Protein AF-A0A1B8G4X6-F1 (afdb_monomer_lite)

Secondary structure (DSSP, 8-state):
--HHHHHHHHTT-EES--HHHHHHHHTT----TTS---SSPPPSTTHHHHHHHHHHH-TTT-SSEEE-------TTEEEEEEESS--SSTTPPPPTTTEEEEEEEE-TTTS-HHHHHHHHHHHHHHHHHH-TT--EEEEEEEETTEEEEEEEESS-EEEE------SGGGT--TT-EEETTEEEEE-TT-SSGGGSEEEEPSS-SEE---SSS---EEEEEE-TT--S--EEEEE-PPPTTSPPHHHHHHHHHHTT-TTPPP------S---HHHHHHHHHHHHHS---S-GGG--HHHHTTPPP-HHHHHHHHHHHHHHHHHHTTSSS--TT-TGGGGGSS-HHHHHHHHHHHTSHHHHHHHHTT--TTTGGGHHHH--

Sequence (380 aa):
MGDQELLDNIDGRMHGPMSGFIKRYFGSLQCDPQDATPSATPSLDDFLQWFSNHVSREVGSARGSWHIPEHGSDNDGARLLLSIPASPASGVQTRWDDVQVIGQFNHRACVSYQDGLLRLCRSAYEVFASQPTRLFLHGFYVRGPLIELWVFDRSGLYCSDYQRMTDQELGKLDIIEMDEGGSYITLDGVDMPLLGKLYLESQPIASRERLVGTGTTCYRVRTPGSDRWGYVLKFKWRWARDRPENELLKLASDKCVWGAVSLDYYEEIENLDSAIELSELSETETGITGTRPFIAIGALKKKSHTYRHDLESFLYVFLWTIITNHTEDPPERSKLRQWSNGEWEGLAVRKSLDMGQDSFQEILGEFTVEFESLKPLAER

Radius of gyration: 26.61 Å; chains: 1; bounding box: 66×49×80 Å

pLDDT: mean 76.68, std 15.78, range [30.8, 95.25]

Structure (mmCIF, N/CA/C/O backbone):
data_AF-A0A1B8G4X6-F1
#
_entry.id   AF-A0A1B8G4X6-F1
#
loop_
_atom_site.group_PDB
_atom_site.id
_atom_site.type_symbol
_atom_site.label_atom_id
_atom_site.label_alt_id
_atom_site.label_comp_id
_atom_site.label_asym_id
_atom_site.label_entity_id
_atom_site.label_seq_id
_atom_site.pdbx_PDB_ins_code
_atom_site.Cartn_x
_atom_site.Cartn_y
_atom_site.Cartn_z
_atom_site.occupancy
_atom_site.B_iso_or_equiv
_atom_site.auth_seq_id
_atom_site.auth_comp_id
_atom_site.auth_asym_id
_atom_site.auth_atom_id
_atom_site.pdbx_PDB_model_num
ATOM 1 N N . MET A 1 1 ? 5.841 -12.693 7.972 1.00 73.06 1 MET A N 1
ATOM 2 C CA . MET A 1 1 ? 5.626 -13.211 6.598 1.00 73.06 1 MET A CA 1
ATOM 3 C C . MET A 1 1 ? 6.932 -13.777 6.027 1.00 73.06 1 MET A C 1
ATOM 5 O O . MET A 1 1 ? 7.980 -13.173 6.246 1.00 73.06 1 MET A O 1
ATOM 9 N N . GLY A 1 2 ? 6.903 -14.935 5.353 1.00 83.69 2 GLY A N 1
ATOM 10 C CA . GLY A 1 2 ? 8.093 -15.523 4.699 1.00 83.69 2 GLY A CA 1
ATOM 11 C C . GLY A 1 2 ? 8.422 -14.874 3.344 1.00 83.69 2 GLY A C 1
ATOM 12 O O . GLY A 1 2 ? 7.578 -14.182 2.786 1.00 83.69 2 GLY A O 1
ATOM 13 N N . ASP A 1 3 ? 9.622 -15.109 2.791 1.00 83.69 3 ASP A N 1
ATOM 14 C CA . ASP A 1 3 ? 10.040 -14.515 1.500 1.00 83.69 3 ASP A CA 1
ATOM 15 C C . ASP A 1 3 ? 9.139 -14.924 0.330 1.00 83.69 3 ASP A C 1
ATOM 17 O O . ASP A 1 3 ? 8.712 -14.070 -0.440 1.00 83.69 3 ASP A O 1
ATOM 21 N N . GLN A 1 4 ? 8.782 -16.208 0.232 1.00 85.25 4 GLN A N 1
ATOM 22 C CA . GLN A 1 4 ? 7.878 -16.682 -0.820 1.00 85.25 4 GLN A CA 1
ATOM 23 C C . GLN A 1 4 ? 6.478 -16.069 -0.690 1.00 85.25 4 GLN A C 1
ATOM 25 O O . GLN A 1 4 ? 5.890 -15.648 -1.676 1.00 85.25 4 GLN A O 1
ATOM 30 N N . GLU A 1 5 ? 5.963 -15.963 0.535 1.00 85.75 5 GLU A N 1
ATOM 31 C CA . GLU A 1 5 ? 4.651 -15.362 0.786 1.00 85.75 5 GLU A CA 1
ATOM 32 C C . GLU A 1 5 ? 4.646 -13.865 0.442 1.00 85.75 5 GLU A C 1
ATOM 34 O O . GLU A 1 5 ? 3.662 -13.358 -0.094 1.00 85.75 5 GLU A O 1
ATOM 39 N N . LEU A 1 6 ? 5.756 -13.162 0.701 1.00 86.81 6 LEU A N 1
ATOM 40 C CA . LEU A 1 6 ? 5.936 -11.772 0.289 1.00 86.81 6 LEU A CA 1
ATOM 41 C C . LEU A 1 6 ? 5.993 -11.641 -1.238 1.00 86.81 6 LEU A C 1
ATOM 43 O O . LEU A 1 6 ? 5.344 -10.751 -1.779 1.00 86.81 6 LEU A O 1
ATOM 47 N N . LEU A 1 7 ? 6.722 -12.527 -1.925 1.00 83.75 7 LEU A N 1
ATOM 48 C CA . LEU A 1 7 ? 6.781 -12.565 -3.389 1.00 83.75 7 LEU A CA 1
ATOM 49 C C . LEU A 1 7 ? 5.391 -12.778 -3.997 1.00 83.75 7 LEU A C 1
ATOM 51 O O . LEU A 1 7 ? 4.956 -11.974 -4.817 1.00 83.75 7 LEU A O 1
ATOM 55 N N . ASP A 1 8 ? 4.648 -13.777 -3.524 1.00 83.75 8 ASP A N 1
ATOM 56 C CA . ASP A 1 8 ? 3.274 -14.038 -3.971 1.00 83.75 8 ASP A CA 1
ATOM 57 C C . ASP A 1 8 ? 2.339 -12.848 -3.653 1.00 83.75 8 ASP A C 1
ATOM 59 O O . ASP A 1 8 ? 1.356 -12.571 -4.352 1.00 83.75 8 ASP A O 1
ATOM 63 N N . ASN A 1 9 ? 2.633 -12.108 -2.578 1.00 84.88 9 ASN A N 1
ATOM 64 C CA . ASN A 1 9 ? 1.881 -10.920 -2.196 1.00 84.88 9 ASN A CA 1
ATOM 65 C C . ASN A 1 9 ? 2.144 -9.706 -3.100 1.00 84.88 9 ASN A C 1
ATOM 67 O O . ASN A 1 9 ? 1.255 -8.862 -3.221 1.00 84.88 9 ASN A O 1
ATOM 71 N N . ILE A 1 10 ? 3.296 -9.619 -3.760 1.00 83.25 10 ILE A N 1
ATOM 72 C CA . ILE A 1 10 ? 3.618 -8.515 -4.680 1.00 83.25 10 ILE A CA 1
ATOM 73 C C . ILE A 1 10 ? 3.491 -8.895 -6.159 1.00 83.25 10 ILE A C 1
ATOM 75 O O . ILE A 1 10 ? 3.447 -8.002 -7.003 1.00 83.25 10 ILE A O 1
ATOM 79 N N . ASP A 1 11 ? 3.397 -10.187 -6.481 1.00 79.44 11 ASP A N 1
ATOM 80 C CA . ASP A 1 11 ? 3.294 -10.666 -7.860 1.00 79.44 11 ASP A CA 1
ATOM 81 C C . ASP A 1 11 ? 2.097 -10.042 -8.601 1.00 79.44 11 ASP A C 1
ATOM 83 O O . ASP A 1 11 ? 0.967 -10.021 -8.100 1.00 79.44 11 ASP A O 1
ATOM 87 N N . GLY A 1 12 ? 2.367 -9.469 -9.777 1.00 74.56 12 GLY A N 1
ATOM 88 C CA . GLY A 1 12 ? 1.393 -8.717 -10.578 1.00 74.56 12 GLY A CA 1
ATOM 89 C C . GLY A 1 12 ? 0.913 -7.385 -9.977 1.00 74.56 12 GLY A C 1
ATOM 90 O O . GLY A 1 12 ? -0.033 -6.802 -10.503 1.00 74.56 12 GLY A O 1
ATOM 91 N N . ARG A 1 13 ? 1.529 -6.895 -8.889 1.00 79.12 13 ARG A N 1
ATOM 92 C CA . ARG A 1 13 ? 1.157 -5.648 -8.177 1.00 79.12 13 ARG A CA 1
ATOM 93 C C . ARG A 1 13 ? 2.257 -4.583 -8.206 1.00 79.12 13 ARG A C 1
ATOM 95 O O . ARG A 1 13 ? 2.309 -3.691 -7.360 1.00 79.12 13 ARG A O 1
ATOM 102 N N . MET A 1 14 ? 3.165 -4.707 -9.169 1.00 75.25 14 MET A N 1
ATOM 103 C CA . MET A 1 14 ? 4.155 -3.689 -9.500 1.00 75.25 14 MET A CA 1
ATOM 104 C C . MET A 1 14 ? 3.634 -2.871 -10.675 1.00 75.25 14 MET A C 1
ATOM 106 O O . MET A 1 14 ? 3.303 -3.418 -11.728 1.00 75.25 14 MET A O 1
ATOM 110 N N . HIS A 1 15 ? 3.572 -1.562 -10.491 1.00 66.50 15 HIS A N 1
ATOM 111 C CA . HIS A 1 15 ? 3.002 -0.632 -11.446 1.00 66.50 15 HIS A CA 1
ATOM 112 C C . HIS A 1 15 ? 4.055 0.387 -11.889 1.00 66.50 15 HIS A C 1
ATOM 114 O O . HIS A 1 15 ? 4.955 0.770 -11.135 1.00 66.50 15 HIS A O 1
ATOM 120 N N . GLY A 1 16 ? 3.928 0.843 -13.136 1.00 57.72 16 GLY A N 1
ATOM 121 C CA . GLY A 1 16 ? 4.611 2.052 -13.585 1.00 57.72 16 GLY A CA 1
ATOM 122 C C . GLY A 1 16 ? 4.064 3.302 -12.875 1.00 57.72 16 GLY A C 1
ATOM 123 O O . GLY A 1 16 ? 3.127 3.202 -12.076 1.00 57.72 16 GLY A O 1
ATOM 124 N N . PRO A 1 17 ? 4.618 4.488 -13.167 1.00 53.94 17 PRO A N 1
ATOM 125 C CA . PRO A 1 17 ? 4.150 5.729 -12.565 1.00 53.94 17 PRO A CA 1
ATOM 126 C C . PRO A 1 17 ? 2.661 5.966 -12.871 1.00 53.94 17 PRO A C 1
ATOM 128 O O . PRO A 1 17 ? 2.268 6.186 -14.017 1.00 53.94 17 PRO A O 1
ATOM 131 N N . MET A 1 18 ? 1.820 5.922 -11.834 1.00 54.97 18 MET A N 1
ATOM 132 C CA . MET A 1 18 ? 0.372 6.133 -11.927 1.00 54.97 18 MET A CA 1
ATOM 133 C C . MET A 1 18 ? 0.060 7.629 -11.874 1.00 54.97 18 MET A C 1
ATOM 135 O O . MET A 1 18 ? -0.033 8.219 -10.798 1.00 54.97 18 MET A O 1
ATOM 139 N N . SER A 1 19 ? -0.123 8.254 -13.036 1.00 54.53 19 SER A N 1
ATOM 140 C CA . SER A 1 19 ? -0.320 9.708 -13.170 1.00 54.53 19 SER A CA 1
ATOM 141 C C . SER A 1 19 ? -1.471 10.273 -12.319 1.00 54.53 19 SER A C 1
ATOM 143 O O . SER A 1 19 ? -1.352 11.385 -11.813 1.00 54.53 19 SER A O 1
ATOM 145 N N . GLY A 1 20 ? -2.550 9.513 -12.098 1.00 57.91 20 GLY A N 1
ATOM 146 C CA . GLY A 1 20 ? -3.663 9.905 -11.224 1.00 57.91 20 GLY A CA 1
ATOM 147 C C . GLY A 1 20 ? -3.300 9.931 -9.733 1.00 57.91 20 GLY A C 1
ATOM 148 O O . GLY A 1 20 ? -3.573 10.921 -9.053 1.00 57.91 20 GLY A O 1
ATOM 149 N N . PHE A 1 21 ? -2.619 8.889 -9.237 1.00 61.41 21 PHE A N 1
ATOM 150 C CA . PHE A 1 21 ? -2.072 8.839 -7.872 1.00 61.41 21 PHE A CA 1
ATOM 151 C C . PHE A 1 21 ? -1.063 9.970 -7.660 1.00 61.41 21 PHE A C 1
ATOM 153 O O . PHE A 1 21 ? -1.138 10.721 -6.688 1.00 61.41 21 PHE A O 1
ATOM 160 N N . ILE A 1 22 ? -0.183 10.151 -8.646 1.00 60.19 22 ILE A N 1
ATOM 161 C CA . ILE A 1 22 ? 0.796 11.224 -8.667 1.00 60.19 22 ILE A CA 1
ATOM 162 C C . ILE A 1 22 ? 0.144 12.597 -8.582 1.00 60.19 22 ILE A C 1
ATOM 164 O O . ILE A 1 22 ? 0.496 13.404 -7.730 1.00 60.19 22 ILE A O 1
ATOM 168 N N . LYS A 1 23 ? -0.813 12.883 -9.461 1.00 62.66 23 LYS A N 1
ATOM 169 C CA . LYS A 1 23 ? -1.463 14.190 -9.515 1.00 62.66 23 LYS A CA 1
ATOM 170 C C . LYS A 1 23 ? -2.199 14.496 -8.213 1.00 62.66 23 LYS A C 1
ATOM 172 O O . LYS A 1 23 ? -2.200 15.643 -7.782 1.00 62.66 23 LYS A O 1
ATOM 177 N N . ARG A 1 24 ? -2.794 13.480 -7.585 1.00 63.28 24 ARG A N 1
ATOM 178 C CA . ARG A 1 24 ? -3.533 13.622 -6.330 1.00 63.28 24 ARG A CA 1
ATOM 179 C C . ARG A 1 24 ? -2.633 13.952 -5.141 1.00 63.28 24 ARG A C 1
ATOM 181 O O . ARG A 1 24 ? -2.963 14.865 -4.395 1.00 63.28 24 ARG A O 1
ATOM 188 N N . TYR A 1 25 ? -1.536 13.218 -4.964 1.00 58.62 25 TYR A N 1
ATOM 189 C CA . TYR A 1 25 ? -0.673 13.374 -3.787 1.00 58.62 25 TYR A CA 1
ATOM 190 C C . TYR A 1 25 ? 0.508 14.332 -4.011 1.00 58.62 25 TYR A C 1
ATOM 192 O O . TYR A 1 25 ? 1.035 14.872 -3.047 1.00 58.62 25 TYR A O 1
ATOM 200 N N . PHE A 1 26 ? 0.901 14.580 -5.265 1.00 61.25 26 PHE A N 1
ATOM 201 C CA . PHE A 1 26 ? 2.142 15.283 -5.626 1.00 61.25 26 PHE A CA 1
ATOM 202 C C . PHE A 1 26 ? 1.971 16.340 -6.741 1.00 61.25 26 PHE A C 1
ATOM 204 O O . PHE A 1 26 ? 2.939 16.992 -7.131 1.00 61.25 26 PHE A O 1
ATOM 211 N N . GLY A 1 27 ? 0.761 16.538 -7.284 1.00 47.78 27 GLY A N 1
ATOM 212 C CA . GLY A 1 27 ? 0.514 17.342 -8.494 1.00 47.78 27 GLY A CA 1
ATOM 213 C C . GLY A 1 27 ? 0.786 18.851 -8.397 1.00 47.78 27 GLY A C 1
ATOM 214 O O . GLY A 1 27 ? 0.711 19.538 -9.413 1.00 47.78 27 GLY A O 1
ATOM 215 N N . SER A 1 28 ? 1.102 19.379 -7.213 1.00 47.66 28 SER A N 1
ATOM 216 C CA . SER A 1 28 ? 1.455 20.789 -6.982 1.00 47.66 28 SER A CA 1
ATOM 217 C C . SER A 1 28 ? 2.966 21.053 -6.918 1.00 47.66 28 SER A C 1
ATOM 219 O O . SER A 1 28 ? 3.371 22.209 -6.782 1.00 47.66 28 SER A O 1
ATOM 221 N N . LEU A 1 29 ? 3.813 20.023 -7.024 1.00 45.19 29 LEU A N 1
ATOM 222 C CA . LEU A 1 29 ? 5.263 20.168 -6.890 1.00 45.19 29 LEU A CA 1
ATOM 223 C C . LEU A 1 29 ? 5.880 20.801 -8.149 1.00 45.19 29 LEU A C 1
ATOM 225 O O . LEU A 1 29 ? 6.152 20.129 -9.143 1.00 45.19 29 LEU A O 1
ATOM 229 N N . GLN A 1 30 ? 6.158 22.104 -8.092 1.00 35.38 30 GLN A N 1
ATOM 230 C CA . GLN A 1 30 ? 7.176 22.721 -8.940 1.00 35.38 30 GLN A CA 1
ATOM 231 C C . GLN A 1 30 ? 8.536 22.492 -8.281 1.00 35.38 30 GLN A C 1
ATOM 233 O O . GLN A 1 30 ? 8.812 23.034 -7.213 1.00 35.38 30 GLN A O 1
ATOM 238 N N . CYS A 1 31 ? 9.379 21.669 -8.899 1.00 33.94 31 CYS A N 1
ATOM 239 C CA . CYS A 1 31 ? 10.763 21.523 -8.470 1.00 33.94 31 CYS A CA 1
ATOM 240 C C . CYS A 1 31 ? 11.627 22.493 -9.282 1.00 33.94 31 CYS A C 1
ATOM 242 O O . CYS A 1 31 ? 11.719 22.357 -10.502 1.00 33.94 31 CYS A O 1
ATOM 244 N N . ASP A 1 32 ? 12.261 23.458 -8.614 1.00 30.80 32 ASP A N 1
ATOM 245 C CA . ASP A 1 32 ? 13.356 24.219 -9.213 1.00 30.80 32 ASP A CA 1
ATOM 246 C C . ASP A 1 32 ? 14.585 23.289 -9.315 1.00 30.80 32 ASP A C 1
ATOM 248 O O . ASP A 1 32 ? 15.027 22.761 -8.290 1.00 30.80 32 ASP A O 1
ATOM 252 N N . PRO A 1 33 ? 15.164 23.052 -10.508 1.00 34.00 33 PRO A N 1
ATOM 253 C CA . PRO A 1 33 ? 16.242 22.071 -10.700 1.00 34.00 33 PRO A CA 1
ATOM 254 C C . PRO A 1 33 ? 17.576 22.407 -10.010 1.00 34.00 33 PRO A C 1
ATOM 256 O O . PRO A 1 33 ? 18.542 21.664 -10.166 1.00 34.00 33 PRO A O 1
ATOM 259 N N . GLN A 1 34 ? 17.688 23.547 -9.321 1.00 34.75 34 GLN A N 1
ATOM 260 C CA . GLN A 1 34 ? 18.987 24.111 -8.934 1.00 34.75 34 GLN A CA 1
ATOM 261 C C . GLN A 1 34 ? 19.562 23.602 -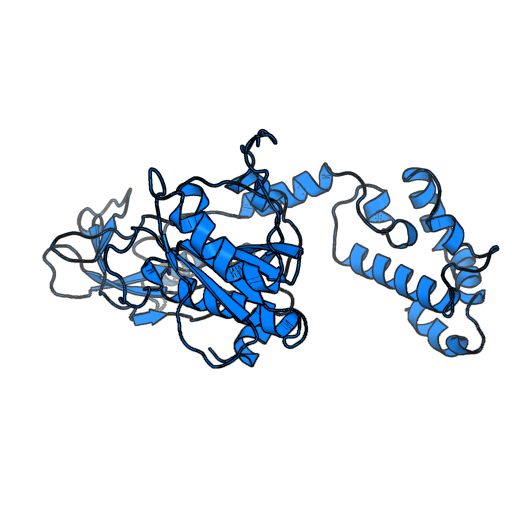7.601 1.00 34.75 34 GLN A C 1
ATOM 263 O O . GLN A 1 34 ? 20.746 23.818 -7.360 1.00 34.75 34 GLN A O 1
ATOM 268 N N . ASP A 1 35 ? 18.802 22.875 -6.775 1.00 36.41 35 ASP A N 1
ATOM 269 C CA . ASP A 1 35 ? 19.172 22.684 -5.358 1.00 36.41 35 ASP A CA 1
ATOM 270 C C . ASP A 1 35 ? 19.670 21.290 -4.934 1.00 36.41 35 ASP A C 1
ATOM 272 O O . ASP A 1 35 ? 19.869 21.051 -3.745 1.00 36.41 35 ASP A O 1
ATOM 276 N N . ALA A 1 36 ? 19.938 20.357 -5.850 1.00 42.62 36 ALA A N 1
ATOM 277 C CA . ALA A 1 36 ? 20.461 19.043 -5.453 1.00 42.62 36 ALA A CA 1
ATOM 278 C C . ALA A 1 36 ? 21.454 18.459 -6.461 1.00 42.62 36 ALA A C 1
ATOM 280 O O . ALA A 1 36 ? 21.232 17.399 -7.040 1.00 42.62 36 ALA A O 1
ATOM 281 N N . THR A 1 37 ? 22.588 19.136 -6.657 1.00 36.34 37 THR A N 1
ATOM 282 C CA . THR A 1 37 ? 23.752 18.488 -7.281 1.00 36.34 37 THR A CA 1
ATOM 283 C C . THR A 1 37 ? 24.779 18.182 -6.189 1.00 36.34 37 THR A C 1
ATOM 285 O O . THR A 1 37 ? 25.402 19.116 -5.676 1.00 36.34 37 THR A O 1
ATOM 288 N N . PRO A 1 38 ? 24.966 16.913 -5.776 1.00 44.16 38 PRO A N 1
ATOM 289 C CA . PRO A 1 38 ? 26.027 16.576 -4.838 1.00 44.16 38 PRO A CA 1
ATOM 290 C C . PRO A 1 38 ? 27.380 16.971 -5.439 1.00 44.16 38 PRO A C 1
ATOM 292 O O . PRO A 1 38 ? 27.667 16.689 -6.600 1.00 44.16 38 PRO A O 1
ATOM 295 N N . SER A 1 39 ? 28.223 17.635 -4.644 1.00 46.34 39 SER A N 1
ATOM 296 C CA . SER A 1 39 ? 29.492 18.220 -5.104 1.00 46.34 39 SER A CA 1
ATOM 297 C C . SER A 1 39 ? 30.545 17.194 -5.549 1.00 46.34 39 SER A C 1
ATOM 299 O O . SER A 1 39 ? 31.542 17.577 -6.158 1.00 46.34 39 SER A O 1
ATOM 301 N N . ALA A 1 40 ? 30.326 15.903 -5.275 1.00 49.06 40 ALA A N 1
ATOM 302 C CA . ALA A 1 40 ? 31.095 14.786 -5.814 1.00 49.06 40 ALA A CA 1
ATOM 303 C C . ALA A 1 40 ? 30.271 13.486 -5.753 1.00 49.06 40 ALA A C 1
ATOM 305 O O . ALA A 1 40 ? 29.705 13.161 -4.707 1.00 49.06 40 ALA A O 1
ATOM 306 N N . THR A 1 41 ? 30.228 12.730 -6.853 1.00 52.59 41 THR A N 1
ATOM 307 C CA . THR A 1 41 ? 29.677 11.366 -6.884 1.00 52.59 41 THR A CA 1
ATOM 308 C C . THR A 1 41 ? 30.637 10.427 -6.143 1.00 52.59 41 THR A C 1
ATOM 310 O O . THR A 1 41 ? 31.802 10.349 -6.541 1.00 52.59 41 THR A O 1
ATOM 313 N N . PRO A 1 42 ? 30.213 9.735 -5.068 1.00 62.34 42 PRO A N 1
ATOM 314 C CA . PRO A 1 42 ? 31.086 8.799 -4.366 1.00 62.34 42 PRO A CA 1
ATOM 315 C C . PRO A 1 42 ? 31.442 7.594 -5.241 1.00 62.34 42 PRO A C 1
ATOM 317 O O . PRO A 1 42 ? 30.692 7.219 -6.147 1.00 62.34 42 PRO A O 1
ATOM 320 N N . SER A 1 43 ? 32.578 6.962 -4.939 1.00 63.53 43 SER A N 1
ATOM 321 C CA . SER A 1 43 ? 32.858 5.617 -5.441 1.00 63.53 43 SER A CA 1
ATOM 322 C C . SER A 1 43 ? 31.809 4.641 -4.879 1.00 63.53 43 SER A C 1
ATOM 324 O O . SER A 1 43 ? 31.219 4.882 -3.823 1.00 63.53 43 SER A O 1
ATOM 326 N N . LEU A 1 44 ? 31.549 3.539 -5.586 1.00 59.38 44 LEU A N 1
ATOM 327 C CA . LEU A 1 44 ? 30.552 2.558 -5.150 1.00 59.38 44 LEU A CA 1
ATOM 328 C C . LEU A 1 44 ? 30.946 1.858 -3.837 1.00 59.38 44 LEU A C 1
ATOM 330 O O . LEU A 1 44 ? 30.067 1.516 -3.048 1.00 59.38 44 LEU A O 1
ATOM 334 N N . ASP A 1 45 ? 32.247 1.669 -3.616 1.00 64.06 45 ASP A N 1
ATOM 335 C CA . ASP A 1 45 ? 32.806 1.055 -2.406 1.00 64.06 45 ASP A CA 1
ATOM 336 C C . ASP A 1 45 ? 32.664 1.980 -1.190 1.00 64.06 45 ASP A C 1
ATOM 338 O O . ASP A 1 45 ? 32.442 1.523 -0.070 1.00 64.06 45 ASP A O 1
ATOM 342 N N . ASP A 1 46 ? 32.687 3.294 -1.424 1.00 72.88 46 ASP A N 1
ATOM 343 C CA . ASP A 1 46 ? 32.589 4.307 -0.377 1.00 72.88 46 ASP A CA 1
ATOM 344 C C . ASP A 1 46 ? 31.161 4.837 -0.184 1.00 72.88 46 ASP A C 1
ATOM 346 O O . ASP A 1 46 ? 30.966 5.750 0.616 1.00 72.88 46 ASP A O 1
ATOM 350 N N . PHE A 1 47 ? 30.146 4.312 -0.887 1.00 77.38 47 PHE A N 1
ATOM 351 C CA . PHE A 1 47 ? 28.792 4.884 -0.859 1.00 77.38 47 PHE A CA 1
ATOM 352 C C . PHE A 1 47 ? 28.214 4.961 0.556 1.00 77.38 47 PHE A C 1
ATOM 354 O O . PHE A 1 47 ? 27.710 6.010 0.942 1.00 77.38 47 PHE A O 1
ATOM 361 N N . LEU A 1 48 ? 28.302 3.892 1.355 1.00 77.62 48 LEU A N 1
ATOM 362 C CA . LEU A 1 48 ? 27.758 3.889 2.721 1.00 77.62 48 LEU A CA 1
ATOM 363 C C . LEU A 1 48 ? 28.501 4.866 3.636 1.00 77.62 48 LEU A C 1
ATOM 365 O O . LEU A 1 48 ? 27.882 5.541 4.463 1.00 77.62 48 LEU A O 1
ATOM 369 N N . GLN A 1 49 ? 29.817 4.987 3.450 1.00 77.00 49 GLN A N 1
ATOM 370 C CA . GLN A 1 49 ? 30.644 5.941 4.181 1.00 77.00 49 GLN A CA 1
ATOM 371 C C . GLN A 1 49 ? 30.315 7.379 3.768 1.00 77.00 49 GLN A C 1
ATOM 373 O O . GLN A 1 49 ? 30.160 8.254 4.620 1.00 77.00 49 GLN A O 1
ATOM 378 N N . TRP A 1 50 ? 30.163 7.627 2.467 1.00 80.38 50 TRP A N 1
ATOM 379 C CA . TRP A 1 50 ? 29.739 8.907 1.916 1.00 80.38 50 TRP A CA 1
ATOM 380 C C . TRP A 1 50 ? 28.337 9.281 2.387 1.00 80.38 50 TRP A C 1
ATOM 382 O O . TRP A 1 50 ? 28.153 10.400 2.848 1.00 80.38 50 TRP A O 1
ATOM 392 N N . PHE A 1 51 ? 27.376 8.358 2.337 1.00 76.88 51 PHE A N 1
ATOM 393 C CA . PHE A 1 51 ? 25.991 8.578 2.747 1.00 76.88 51 PHE A CA 1
ATOM 394 C C . PHE A 1 51 ? 25.922 8.931 4.234 1.00 76.88 51 PHE A C 1
ATOM 396 O O . PHE A 1 51 ? 25.330 9.942 4.603 1.00 76.88 51 PHE A O 1
ATOM 403 N N . SER A 1 52 ? 26.630 8.173 5.078 1.00 75.56 52 SER A N 1
ATOM 404 C CA . SER A 1 52 ? 26.752 8.460 6.513 1.00 75.56 52 SER A CA 1
ATOM 405 C C . SER A 1 52 ? 27.362 9.842 6.769 1.00 75.56 52 SER A C 1
ATOM 407 O O . SER A 1 52 ? 26.851 10.606 7.589 1.00 75.56 52 SER A O 1
ATOM 409 N N . ASN A 1 53 ? 28.417 10.206 6.030 1.00 74.00 53 ASN A N 1
ATOM 410 C CA . ASN A 1 53 ? 29.058 11.519 6.132 1.00 74.00 53 ASN A CA 1
ATOM 411 C C . ASN A 1 53 ? 28.160 12.655 5.616 1.00 74.00 53 ASN A C 1
ATOM 413 O O . ASN A 1 53 ? 28.172 13.744 6.183 1.00 74.00 53 ASN A O 1
ATOM 417 N N . HIS A 1 54 ? 27.410 12.425 4.538 1.00 71.62 54 HIS A N 1
ATOM 418 C CA . HIS A 1 54 ? 26.520 13.404 3.922 1.00 71.62 54 HIS A CA 1
ATOM 419 C C . HIS A 1 54 ? 25.362 13.736 4.864 1.00 71.62 54 HIS A C 1
ATOM 421 O O . HIS A 1 54 ? 25.186 14.899 5.218 1.00 71.62 54 HIS A O 1
ATOM 427 N N . VAL A 1 55 ? 24.680 12.712 5.382 1.00 69.50 55 VAL A N 1
ATOM 428 C CA . VAL A 1 55 ? 23.597 12.889 6.356 1.00 69.50 55 VAL A CA 1
ATOM 429 C C . VAL A 1 55 ? 24.100 13.542 7.649 1.00 69.50 55 VAL A C 1
ATOM 431 O O . VAL A 1 55 ? 23.446 14.431 8.190 1.00 69.50 55 VAL A O 1
ATOM 434 N N . SER A 1 56 ? 25.291 13.170 8.132 1.00 65.69 56 SER A N 1
ATOM 435 C CA . SER A 1 56 ? 25.868 13.758 9.355 1.00 65.69 56 SER A CA 1
ATOM 436 C C . SER A 1 56 ? 26.260 15.235 9.206 1.00 65.69 56 SER A C 1
ATOM 438 O O . SER A 1 56 ? 26.497 15.911 10.206 1.00 65.69 56 SER A O 1
ATOM 440 N N . ARG A 1 57 ? 26.352 15.764 7.978 1.00 61.19 57 ARG A N 1
ATOM 441 C CA . ARG A 1 57 ? 26.672 17.178 7.716 1.00 61.19 57 ARG A CA 1
ATOM 442 C C . ARG A 1 57 ? 25.438 18.082 7.664 1.00 61.19 57 ARG A C 1
ATOM 444 O O . ARG A 1 57 ? 25.591 19.288 7.832 1.00 61.19 57 ARG A O 1
ATOM 451 N N . GLU A 1 58 ? 24.238 17.530 7.488 1.00 55.47 58 GLU A N 1
ATOM 452 C CA . GLU A 1 58 ? 22.974 18.286 7.383 1.00 55.47 58 GLU A CA 1
ATOM 453 C C . GLU A 1 58 ? 22.261 18.525 8.733 1.00 55.47 58 GLU A C 1
ATOM 455 O O . GLU A 1 58 ? 21.132 19.013 8.789 1.00 55.47 58 GLU A O 1
ATOM 460 N N . VAL A 1 59 ? 22.941 18.240 9.848 1.00 48.78 59 VAL A N 1
ATOM 461 C CA . VAL A 1 59 ? 22.394 18.195 11.222 1.00 48.78 59 VAL A CA 1
ATOM 462 C C . VAL A 1 59 ? 21.741 19.506 11.703 1.00 48.78 59 VAL A C 1
ATOM 464 O O . VAL A 1 59 ? 20.971 19.491 12.656 1.00 48.78 59 VAL A O 1
ATOM 467 N N . GLY A 1 60 ? 21.980 20.646 11.050 1.00 45.03 60 GLY A N 1
ATOM 468 C CA . GLY A 1 60 ? 21.467 21.943 11.507 1.00 45.03 60 GLY A CA 1
ATOM 469 C C . GLY A 1 60 ? 19.960 22.191 11.311 1.00 45.03 60 GLY A C 1
ATOM 470 O O . GLY A 1 60 ? 19.423 23.063 11.988 1.00 45.03 60 GLY A O 1
ATOM 471 N N . SER A 1 61 ? 19.275 21.466 10.411 1.00 46.81 61 SER A N 1
ATOM 472 C CA . SER A 1 61 ? 17.848 21.705 10.084 1.00 46.81 61 SER A CA 1
ATOM 473 C C . SER A 1 61 ? 17.038 20.436 9.760 1.00 46.81 61 SER A C 1
ATOM 475 O O . SER A 1 61 ? 15.878 20.537 9.349 1.00 46.81 61 SER A O 1
ATOM 477 N N . ALA A 1 62 ? 17.624 19.242 9.888 1.00 56.69 62 ALA A N 1
ATOM 478 C CA . ALA A 1 62 ? 16.974 18.000 9.474 1.00 56.69 62 ALA A CA 1
ATOM 479 C C . ALA A 1 62 ? 15.888 17.547 10.471 1.00 56.69 62 ALA A C 1
ATOM 481 O O . ALA A 1 62 ? 16.102 17.494 11.680 1.00 56.69 62 ALA A O 1
ATOM 482 N N . ARG A 1 63 ? 14.710 17.189 9.945 1.00 64.12 63 ARG A N 1
ATOM 483 C CA . ARG A 1 63 ? 13.518 16.790 10.717 1.00 64.12 63 ARG A CA 1
ATOM 484 C C . ARG A 1 63 ? 13.583 15.355 11.269 1.00 64.12 63 ARG A C 1
ATOM 486 O O . ARG A 1 63 ? 12.752 14.972 12.088 1.00 64.12 63 ARG A O 1
ATOM 493 N N . GLY A 1 64 ? 14.557 14.569 10.815 1.00 74.19 64 GLY A N 1
ATOM 494 C CA . GLY A 1 64 ? 14.742 13.159 11.148 1.00 74.19 64 GLY A CA 1
ATOM 495 C C . GLY A 1 64 ? 16.189 12.708 10.982 1.00 74.19 64 GLY A C 1
ATOM 496 O O . GLY A 1 64 ? 17.027 13.461 10.486 1.00 74.19 64 GLY A O 1
ATOM 497 N N . SER A 1 65 ? 16.458 11.464 11.375 1.00 76.62 65 SER A N 1
ATOM 498 C CA . SER A 1 65 ? 17.797 10.862 11.347 1.00 76.62 65 SER A CA 1
ATOM 499 C C . SER A 1 65 ? 17.827 9.622 10.465 1.00 76.62 65 SER A C 1
ATOM 501 O O . SER A 1 65 ? 16.935 8.775 10.557 1.00 76.62 65 SER A O 1
ATOM 503 N N . TRP A 1 66 ? 18.862 9.495 9.630 1.00 81.75 66 TRP A N 1
ATOM 504 C CA . TRP A 1 66 ? 19.123 8.240 8.930 1.00 81.75 66 TRP A CA 1
ATOM 505 C C . TRP A 1 66 ? 19.883 7.268 9.821 1.00 81.75 66 TRP A C 1
ATOM 507 O O . TRP A 1 66 ? 20.834 7.633 10.512 1.00 81.75 66 TRP A O 1
ATOM 517 N N . HIS A 1 67 ? 19.484 6.008 9.738 1.00 82.25 67 HIS A N 1
ATOM 518 C CA . HIS A 1 67 ? 20.095 4.891 10.428 1.00 82.25 67 HIS A CA 1
ATOM 519 C C . HIS A 1 67 ? 20.443 3.800 9.421 1.00 82.25 67 HIS A C 1
ATOM 521 O O . HIS A 1 67 ? 19.669 3.504 8.507 1.00 82.25 67 HIS A O 1
ATOM 527 N N . ILE A 1 68 ? 21.605 3.188 9.623 1.00 82.44 68 ILE A N 1
ATOM 528 C CA . ILE A 1 68 ? 22.046 1.988 8.918 1.00 82.44 68 ILE A CA 1
ATOM 529 C C . ILE A 1 68 ? 22.125 0.900 9.991 1.00 82.44 68 ILE A C 1
ATOM 531 O O . ILE A 1 68 ? 23.101 0.879 10.740 1.00 82.44 68 ILE A O 1
ATOM 535 N N . PRO A 1 69 ? 21.076 0.078 10.176 1.00 76.88 69 PRO A N 1
ATOM 536 C CA . PRO A 1 69 ? 21.070 -0.928 11.229 1.00 76.88 69 PRO A CA 1
ATOM 537 C C . PRO A 1 69 ? 22.239 -1.900 11.037 1.00 76.88 69 PRO A C 1
ATOM 539 O O . PRO A 1 69 ? 22.343 -2.541 9.990 1.00 76.88 69 PRO A O 1
ATOM 542 N N . GLU A 1 70 ? 23.114 -2.016 12.037 1.00 63.78 70 GLU A N 1
ATOM 543 C CA . GLU A 1 70 ? 24.139 -3.058 12.054 1.00 63.78 70 GLU A CA 1
ATOM 544 C C . GLU A 1 70 ? 23.480 -4.419 12.334 1.00 63.78 70 GLU A C 1
ATOM 546 O O . GLU A 1 70 ? 22.596 -4.526 13.181 1.00 63.78 70 GLU A O 1
ATOM 551 N N . HIS A 1 71 ? 23.964 -5.449 11.635 1.00 52.00 71 HIS A N 1
ATOM 552 C CA . HIS A 1 71 ? 23.593 -6.870 11.676 1.00 52.00 71 HIS A CA 1
ATOM 553 C C . HIS A 1 71 ? 22.580 -7.407 10.656 1.00 52.00 71 HIS A C 1
ATOM 555 O O . HIS A 1 71 ? 21.367 -7.449 10.852 1.00 52.00 71 HIS A O 1
ATOM 561 N N . GLY A 1 72 ? 23.182 -8.052 9.657 1.00 42.66 72 GLY A N 1
ATOM 562 C CA . GLY A 1 72 ? 22.778 -9.352 9.142 1.00 42.66 72 GLY A CA 1
ATOM 563 C C . GLY A 1 72 ? 23.838 -9.857 8.170 1.00 42.66 72 GLY A C 1
ATOM 564 O O . GLY A 1 72 ? 23.580 -9.764 6.988 1.00 42.66 72 GLY A O 1
ATOM 565 N N . SER A 1 73 ? 25.016 -10.254 8.685 1.00 46.66 73 SER A N 1
ATOM 566 C CA . SER A 1 73 ?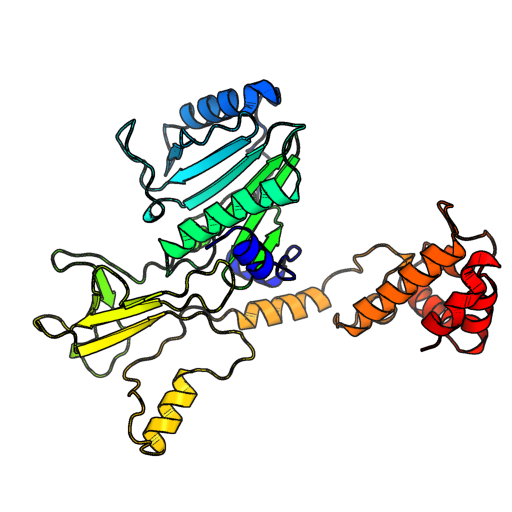 26.139 -11.063 8.126 1.00 46.66 73 SER A CA 1
ATOM 567 C C . SER A 1 73 ? 26.472 -11.147 6.619 1.00 46.66 73 SER A C 1
ATOM 569 O O . SER A 1 73 ? 27.443 -11.821 6.288 1.00 46.66 73 SER A O 1
ATOM 571 N N . ASP A 1 74 ? 25.758 -10.500 5.712 1.00 51.53 74 ASP A N 1
ATOM 572 C CA . ASP A 1 74 ? 26.019 -10.516 4.282 1.00 51.53 74 ASP A CA 1
ATOM 573 C C . ASP A 1 74 ? 26.747 -9.226 3.929 1.00 51.53 74 ASP A C 1
ATOM 575 O O . ASP A 1 74 ? 26.178 -8.137 3.991 1.00 51.53 74 ASP A O 1
ATOM 579 N N . ASN A 1 75 ? 28.000 -9.356 3.502 1.00 54.56 75 ASN A N 1
ATOM 580 C CA . ASN A 1 75 ? 28.842 -8.284 2.959 1.00 54.56 75 ASN A CA 1
ATOM 581 C C . ASN A 1 75 ? 28.266 -7.600 1.691 1.00 54.56 75 ASN A C 1
A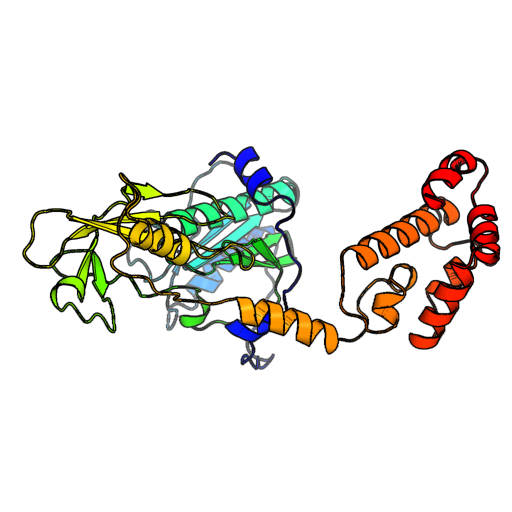TOM 583 O O . ASN A 1 75 ? 28.968 -6.838 1.032 1.00 54.56 75 ASN A O 1
ATOM 587 N N . ASP A 1 76 ? 27.006 -7.854 1.331 1.00 67.44 76 ASP A N 1
ATOM 588 C CA . ASP A 1 76 ? 26.476 -7.628 -0.011 1.00 67.44 76 ASP A CA 1
ATOM 589 C C . ASP A 1 76 ? 25.457 -6.479 -0.119 1.00 67.44 76 ASP A C 1
ATOM 591 O O . ASP A 1 76 ? 25.073 -6.091 -1.228 1.00 67.44 76 ASP A O 1
ATOM 595 N N . GLY A 1 77 ? 25.024 -5.885 0.999 1.00 75.50 77 GLY A N 1
ATOM 596 C CA . GLY A 1 77 ? 24.115 -4.735 0.988 1.00 75.50 77 GLY A CA 1
ATOM 597 C C . GLY A 1 77 ? 23.765 -4.182 2.370 1.00 75.50 77 GLY A C 1
ATOM 598 O O . GLY A 1 77 ? 24.060 -4.789 3.393 1.00 75.50 77 GLY A O 1
ATOM 599 N N . ALA A 1 78 ? 23.104 -3.026 2.399 1.00 85.12 78 ALA A N 1
ATOM 600 C CA . ALA A 1 78 ? 22.699 -2.328 3.612 1.00 85.12 78 ALA A CA 1
ATOM 601 C C . ALA A 1 78 ? 21.273 -1.778 3.505 1.00 85.12 78 ALA A C 1
ATOM 603 O O . ALA A 1 78 ? 20.836 -1.313 2.451 1.00 85.12 78 ALA A O 1
ATOM 604 N N . ARG A 1 79 ? 20.558 -1.805 4.629 1.00 89.56 79 ARG A N 1
ATOM 605 C CA . ARG A 1 79 ? 19.257 -1.155 4.786 1.00 89.56 79 ARG A CA 1
ATOM 606 C C . ARG A 1 79 ? 19.470 0.263 5.305 1.00 89.56 79 ARG A C 1
ATOM 608 O O . ARG A 1 79 ? 20.233 0.465 6.243 1.00 89.56 79 ARG A O 1
ATOM 615 N N . LEU A 1 80 ? 18.767 1.222 4.722 1.00 88.06 80 LEU A N 1
ATOM 616 C CA . LEU A 1 80 ? 18.813 2.635 5.083 1.00 88.06 80 LEU A CA 1
ATOM 617 C C . LEU A 1 80 ? 17.429 3.034 5.594 1.00 88.06 80 LEU A C 1
ATOM 619 O O . LEU A 1 80 ? 16.436 2.783 4.918 1.00 88.06 80 LEU A O 1
ATOM 623 N N . LEU A 1 81 ? 17.334 3.614 6.786 1.00 88.62 81 LEU A N 1
ATOM 624 C CA . LEU A 1 81 ? 16.052 3.972 7.401 1.00 88.62 81 LEU A CA 1
ATOM 625 C C . LEU A 1 81 ? 16.080 5.423 7.863 1.00 88.62 81 LEU A C 1
ATOM 627 O O . LEU A 1 81 ? 16.909 5.773 8.697 1.00 88.62 81 LEU A O 1
ATOM 631 N N . LEU A 1 82 ? 15.161 6.253 7.379 1.00 85.75 82 LEU A N 1
ATOM 632 C CA . LEU A 1 82 ? 14.927 7.591 7.926 1.00 85.75 82 LEU A CA 1
ATOM 633 C C . LEU A 1 82 ? 13.865 7.498 9.015 1.00 85.75 82 LEU A C 1
ATOM 635 O O . LEU A 1 82 ? 12.780 6.995 8.735 1.00 85.75 82 LEU A O 1
ATOM 639 N N . SER A 1 83 ? 14.139 7.993 10.221 1.00 83.00 83 SER A N 1
ATOM 640 C CA . SER A 1 83 ? 13.174 7.998 11.334 1.00 83.00 83 SER A CA 1
ATOM 641 C C . SER A 1 83 ? 12.865 9.407 11.841 1.00 83.00 83 SER A C 1
ATOM 643 O O . SER A 1 83 ? 13.742 10.274 11.838 1.00 83.00 83 SER A O 1
ATOM 645 N N . ILE A 1 84 ? 11.618 9.627 12.268 1.00 77.75 84 ILE A N 1
ATOM 646 C CA . ILE A 1 84 ? 11.124 10.876 12.867 1.00 77.75 84 ILE A CA 1
ATOM 647 C C . ILE A 1 84 ? 10.298 10.519 14.118 1.00 77.75 84 ILE A C 1
ATOM 649 O O . ILE A 1 84 ? 9.363 9.728 13.982 1.00 77.75 84 ILE A O 1
ATOM 653 N N . PRO A 1 85 ? 10.580 11.117 15.296 1.00 68.62 85 PRO A N 1
ATOM 654 C CA . PRO A 1 85 ? 11.608 12.132 15.543 1.00 68.62 85 PRO A CA 1
ATOM 655 C C . PRO A 1 85 ? 13.030 11.552 15.505 1.00 68.62 85 PRO A C 1
ATOM 657 O O . PRO A 1 85 ? 13.235 10.346 15.627 1.00 68.62 85 PRO A O 1
ATOM 660 N N . ALA A 1 86 ? 14.027 12.422 15.340 1.00 62.44 86 ALA A N 1
ATOM 661 C CA . ALA A 1 86 ? 15.429 12.043 15.472 1.00 62.44 86 ALA A CA 1
ATOM 662 C C . ALA A 1 86 ? 15.677 11.437 16.869 1.00 62.44 86 ALA A C 1
ATOM 664 O O . ALA A 1 86 ? 15.562 12.136 17.877 1.00 62.44 86 ALA A O 1
ATOM 665 N N . SER A 1 87 ? 15.991 10.138 16.945 1.00 56.84 87 SER A N 1
ATOM 666 C CA . SER A 1 87 ? 16.300 9.493 18.226 1.00 56.84 87 SER A CA 1
ATOM 667 C C . SER A 1 87 ? 17.583 10.098 18.821 1.00 56.84 87 SER A C 1
ATOM 669 O O . SER A 1 87 ? 18.601 10.151 18.125 1.00 56.84 87 SER A O 1
ATOM 671 N N . PRO A 1 88 ? 17.577 10.546 20.090 1.00 47.84 88 PRO A N 1
ATOM 672 C CA . PRO A 1 88 ? 18.708 11.253 20.692 1.00 47.84 88 PRO A CA 1
ATOM 673 C C . PRO A 1 88 ? 19.859 10.343 21.161 1.00 47.84 88 PRO A C 1
ATOM 675 O O . PRO A 1 88 ? 20.857 10.859 21.659 1.00 47.84 88 PRO A O 1
ATOM 678 N N . ALA A 1 89 ? 19.752 9.014 21.041 1.00 48.12 89 ALA A N 1
ATOM 679 C CA . ALA A 1 89 ? 20.734 8.084 21.605 1.00 48.12 89 ALA A CA 1
ATOM 680 C C . ALA A 1 89 ? 21.329 7.131 20.557 1.00 48.12 89 ALA A C 1
ATOM 682 O O . ALA A 1 89 ? 20.615 6.377 19.893 1.00 48.12 89 ALA A O 1
ATOM 683 N N . SER A 1 90 ? 22.660 7.118 20.463 1.00 48.38 90 SER A N 1
ATOM 684 C CA . SER A 1 90 ? 23.409 6.094 19.738 1.00 48.38 90 SER A CA 1
ATOM 685 C C . SER A 1 90 ? 23.209 4.727 20.410 1.00 48.38 90 SER A C 1
ATOM 687 O O . SER A 1 90 ? 23.455 4.567 21.603 1.00 48.38 90 SER A O 1
ATOM 689 N N . GLY A 1 91 ? 22.743 3.736 19.644 1.00 51.47 91 GLY A N 1
ATOM 690 C CA . GLY A 1 91 ? 22.632 2.339 20.090 1.00 51.47 91 GLY A CA 1
ATOM 691 C C . GLY A 1 91 ? 21.227 1.836 20.444 1.00 51.47 91 GLY A C 1
ATOM 692 O O . GLY A 1 91 ? 21.090 0.664 20.785 1.00 51.47 91 GLY A O 1
ATOM 693 N N . VAL A 1 92 ? 20.174 2.657 20.338 1.00 56.41 92 VAL A N 1
ATOM 694 C CA . VAL A 1 92 ? 18.787 2.162 20.436 1.00 56.41 92 VAL A CA 1
ATOM 695 C C . VAL A 1 92 ? 18.344 1.633 19.072 1.00 56.41 92 VAL A C 1
ATOM 697 O O . VAL A 1 92 ? 18.449 2.336 18.068 1.00 56.41 92 VAL A O 1
ATOM 700 N N . GLN A 1 93 ? 17.853 0.392 19.032 1.00 65.00 93 GLN A N 1
ATOM 701 C CA . GLN A 1 93 ? 17.305 -0.220 17.823 1.00 65.00 93 GLN A CA 1
ATOM 702 C C . GLN A 1 93 ? 16.167 0.646 17.266 1.00 65.00 93 GLN A C 1
ATOM 704 O O . GLN A 1 93 ? 15.231 0.988 17.988 1.00 65.00 93 GLN A O 1
ATOM 709 N N . THR A 1 94 ? 16.255 1.008 15.985 1.00 71.12 94 THR A N 1
ATOM 710 C CA . THR A 1 94 ? 15.226 1.796 15.300 1.00 71.12 94 THR A CA 1
ATOM 711 C C . THR A 1 94 ? 13.880 1.079 15.379 1.00 71.12 94 THR A C 1
ATOM 713 O O . THR A 1 94 ? 13.759 -0.062 14.927 1.00 71.12 94 THR A O 1
ATOM 716 N N . ARG A 1 95 ? 12.866 1.739 15.949 1.00 85.56 95 ARG A N 1
ATOM 717 C CA . ARG A 1 95 ? 11.493 1.227 15.961 1.00 85.56 95 ARG A CA 1
ATOM 718 C C . ARG A 1 95 ? 10.852 1.479 14.605 1.00 85.56 95 ARG A C 1
ATOM 720 O O . ARG A 1 95 ? 10.917 2.588 14.083 1.00 85.56 95 ARG A O 1
ATOM 727 N N . TRP A 1 96 ? 10.182 0.471 14.060 1.00 89.81 96 TRP A N 1
ATOM 728 C CA . TRP A 1 96 ? 9.454 0.595 12.795 1.00 89.81 96 TRP A CA 1
ATOM 729 C C . TRP A 1 96 ? 8.313 1.617 12.849 1.00 89.81 96 TRP A C 1
ATOM 731 O O . TRP A 1 96 ? 7.961 2.179 11.816 1.00 89.81 96 TRP A O 1
ATOM 741 N N . ASP A 1 97 ? 7.799 1.918 14.043 1.00 86.81 97 ASP A N 1
ATOM 742 C CA . ASP A 1 97 ? 6.795 2.962 14.295 1.00 86.81 97 ASP A CA 1
ATOM 743 C C . ASP A 1 97 ? 7.308 4.368 13.907 1.00 86.81 97 ASP A C 1
ATOM 745 O O . ASP A 1 97 ? 6.546 5.212 13.430 1.00 86.81 97 ASP A O 1
ATOM 749 N N . ASP A 1 98 ? 8.622 4.590 14.034 1.00 86.50 98 ASP A N 1
ATOM 750 C CA . ASP A 1 98 ? 9.270 5.886 13.804 1.00 86.50 98 ASP A CA 1
ATOM 751 C C . ASP A 1 98 ? 9.818 6.027 12.374 1.00 86.50 98 ASP A C 1
ATOM 753 O O . ASP A 1 98 ? 10.149 7.134 11.939 1.00 86.50 98 ASP A O 1
ATOM 757 N N . VAL A 1 99 ? 9.888 4.937 11.602 1.00 89.81 99 VAL A N 1
ATOM 758 C CA . VAL A 1 99 ? 10.457 4.925 10.243 1.00 89.81 99 VAL A CA 1
ATOM 759 C C . VAL A 1 99 ? 9.542 5.648 9.252 1.00 89.81 99 VAL A C 1
ATOM 761 O O . VAL A 1 99 ? 8.360 5.339 9.119 1.00 89.81 99 VAL A O 1
ATOM 764 N N . GLN A 1 100 ? 10.090 6.607 8.511 1.00 86.62 100 GLN A N 1
ATOM 765 C CA . GLN A 1 100 ? 9.384 7.434 7.528 1.00 86.62 100 GLN A CA 1
ATOM 766 C C . GLN A 1 100 ? 9.770 7.126 6.086 1.00 86.62 100 GLN A C 1
ATOM 768 O O . GLN A 1 100 ? 8.908 7.195 5.216 1.00 86.62 100 GLN A O 1
ATOM 773 N N . VAL A 1 101 ? 11.026 6.766 5.828 1.00 88.31 101 VAL A N 1
ATOM 774 C CA . VAL A 1 101 ? 11.508 6.394 4.491 1.00 88.31 101 VAL A CA 1
ATOM 775 C C . VAL A 1 101 ? 12.413 5.182 4.631 1.00 88.31 101 VAL A C 1
ATOM 777 O O . VAL A 1 101 ? 13.203 5.096 5.574 1.00 88.31 101 VAL A O 1
ATOM 780 N N . ILE A 1 102 ? 12.288 4.247 3.695 1.00 92.50 102 ILE A N 1
ATOM 781 C CA . ILE A 1 102 ? 13.124 3.048 3.629 1.00 92.50 102 ILE A CA 1
ATOM 782 C C . ILE A 1 102 ? 14.072 3.121 2.434 1.00 92.50 102 ILE A C 1
ATOM 784 O O . ILE A 1 102 ? 13.795 3.756 1.426 1.00 92.50 102 ILE A O 1
ATOM 788 N N . GLY A 1 103 ? 15.201 2.446 2.525 1.00 90.69 103 GLY A N 1
ATOM 789 C CA . GLY A 1 103 ? 16.164 2.359 1.448 1.00 90.69 103 GLY A CA 1
ATOM 790 C C . GLY A 1 103 ? 16.872 1.023 1.478 1.00 90.69 103 GLY A C 1
ATOM 791 O O . GLY A 1 103 ? 17.141 0.473 2.547 1.00 90.69 103 GLY A O 1
ATOM 792 N N . GLN A 1 104 ? 17.186 0.508 0.299 1.00 90.25 104 GLN A N 1
ATOM 793 C CA . GLN A 1 104 ? 18.025 -0.668 0.147 1.00 90.25 104 GLN A CA 1
ATOM 794 C C . GLN A 1 104 ? 19.214 -0.292 -0.725 1.00 90.25 104 GLN A C 1
ATOM 796 O O . GLN A 1 104 ? 19.045 0.208 -1.830 1.00 90.25 104 GLN A O 1
ATOM 801 N N . PHE A 1 105 ? 20.417 -0.539 -0.231 1.00 86.25 105 PHE A N 1
ATOM 802 C CA . PHE A 1 105 ? 21.650 -0.446 -0.996 1.00 86.25 105 PHE A CA 1
ATOM 803 C C . PHE A 1 105 ? 22.205 -1.850 -1.182 1.00 86.25 105 PHE A C 1
ATOM 805 O O . PHE A 1 105 ? 22.324 -2.583 -0.206 1.00 86.25 105 PHE A O 1
ATOM 812 N N . ASN A 1 106 ? 22.573 -2.217 -2.405 1.00 78.69 106 ASN A N 1
ATOM 813 C CA . ASN A 1 106 ? 23.292 -3.461 -2.668 1.00 78.69 106 ASN A CA 1
ATOM 814 C C . ASN A 1 106 ? 24.595 -3.171 -3.410 1.00 78.69 106 ASN A C 1
ATOM 816 O O . ASN A 1 106 ? 24.628 -2.385 -4.365 1.00 78.69 106 ASN A O 1
ATOM 820 N N . HIS A 1 107 ? 25.662 -3.848 -2.991 1.00 71.25 107 HIS A N 1
ATOM 821 C CA . HIS A 1 107 ? 26.949 -3.770 -3.660 1.00 71.25 107 HIS A CA 1
ATOM 822 C C . HIS A 1 107 ? 26.915 -4.546 -4.993 1.00 71.25 107 HIS A C 1
ATOM 824 O O . HIS A 1 107 ? 26.150 -5.501 -5.167 1.00 71.25 107 HIS A O 1
ATOM 830 N N . ARG A 1 108 ? 27.708 -4.125 -5.988 1.00 61.25 108 ARG A N 1
ATOM 831 C CA . ARG A 1 108 ? 27.681 -4.749 -7.323 1.00 61.25 108 ARG A CA 1
ATOM 832 C C . ARG A 1 108 ? 28.407 -6.097 -7.293 1.00 61.25 108 ARG A C 1
ATOM 834 O O . ARG A 1 108 ? 29.627 -6.102 -7.330 1.00 61.25 108 ARG A O 1
ATOM 841 N N . ALA A 1 109 ? 27.636 -7.193 -7.287 1.00 54.53 109 ALA A N 1
ATOM 842 C CA . ALA A 1 109 ? 27.886 -8.486 -7.965 1.00 54.53 109 ALA A CA 1
ATOM 843 C C . ALA A 1 109 ? 27.232 -9.698 -7.266 1.00 54.53 109 ALA A C 1
ATOM 845 O O . ALA A 1 109 ? 27.187 -10.761 -7.876 1.00 54.53 109 ALA A O 1
ATOM 846 N N . CYS A 1 110 ? 26.720 -9.570 -6.035 1.00 58.25 110 CYS A N 1
ATOM 847 C CA . CYS A 1 110 ? 26.312 -10.750 -5.257 1.00 58.25 110 CYS A CA 1
ATOM 848 C C . CYS A 1 110 ? 24.789 -10.964 -5.134 1.00 58.25 110 CYS A C 1
ATOM 850 O O . CYS A 1 110 ? 24.336 -12.097 -5.005 1.00 58.25 110 CYS A O 1
ATOM 852 N N . VAL A 1 111 ? 23.975 -9.903 -5.228 1.00 69.50 111 VAL A N 1
ATOM 853 C CA . VAL A 1 111 ? 22.515 -9.979 -5.012 1.00 69.50 111 VAL A CA 1
ATOM 854 C C . VAL A 1 111 ? 21.767 -9.730 -6.317 1.00 69.50 111 VAL A C 1
ATOM 856 O O . VAL A 1 111 ? 22.028 -8.741 -7.010 1.00 69.50 111 VAL A O 1
ATOM 859 N N . SER A 1 112 ? 20.824 -10.612 -6.661 1.00 79.88 112 SER A N 1
ATOM 860 C CA . SER A 1 112 ? 19.968 -10.419 -7.832 1.00 79.88 112 SER A CA 1
ATOM 861 C C . SER A 1 112 ? 19.075 -9.180 -7.663 1.00 79.88 112 SER A C 1
ATOM 863 O O . SER A 1 112 ? 18.809 -8.723 -6.547 1.00 79.88 112 SER A O 1
ATOM 865 N N . TYR A 1 113 ? 18.584 -8.615 -8.772 1.00 81.38 113 TYR A N 1
ATOM 866 C CA . TYR A 1 113 ? 17.636 -7.495 -8.709 1.00 81.38 113 TYR A CA 1
ATOM 867 C C . TYR A 1 113 ? 16.427 -7.835 -7.828 1.00 81.38 113 TYR A C 1
ATOM 869 O O . TYR A 1 113 ? 16.063 -7.048 -6.955 1.00 81.38 113 TYR A O 1
ATOM 877 N N . GLN A 1 114 ? 15.873 -9.032 -8.037 1.00 82.31 114 GLN A N 1
ATOM 878 C CA . GLN A 1 114 ? 14.713 -9.548 -7.325 1.00 82.31 114 GLN A CA 1
ATOM 879 C C . GLN A 1 114 ? 14.972 -9.652 -5.822 1.00 82.31 114 GLN A C 1
ATOM 881 O O . GLN A 1 114 ? 14.165 -9.160 -5.041 1.00 82.31 114 GLN A O 1
ATOM 886 N N . ASP A 1 115 ? 16.108 -10.215 -5.409 1.00 83.69 115 ASP A N 1
ATOM 887 C CA . ASP A 1 115 ? 16.438 -10.368 -3.988 1.00 83.69 115 ASP A CA 1
ATOM 888 C C . ASP A 1 115 ? 16.621 -9.013 -3.299 1.00 83.69 115 ASP A C 1
ATOM 890 O O . ASP A 1 115 ? 16.196 -8.811 -2.161 1.00 83.69 115 ASP A O 1
ATOM 894 N N . GLY A 1 116 ? 17.231 -8.051 -3.991 1.00 84.62 116 GLY A N 1
ATOM 895 C CA . GLY A 1 116 ? 17.389 -6.702 -3.466 1.00 84.62 116 GLY A CA 1
ATOM 896 C C . GLY A 1 116 ? 16.072 -5.953 -3.324 1.00 84.62 116 GLY A C 1
ATOM 897 O O . GLY A 1 116 ? 15.811 -5.363 -2.275 1.00 84.62 116 GLY A O 1
ATOM 898 N N . LEU A 1 117 ? 15.209 -6.033 -4.336 1.00 85.94 117 LEU A N 1
ATOM 899 C CA . LEU A 1 117 ? 13.871 -5.462 -4.256 1.00 85.94 117 LEU A CA 1
ATOM 900 C C . LEU A 1 117 ? 13.041 -6.151 -3.163 1.00 85.94 117 LEU A C 1
ATOM 902 O O . LEU A 1 117 ? 12.330 -5.479 -2.421 1.00 85.94 117 LEU A O 1
ATOM 906 N N . LEU A 1 118 ? 13.180 -7.468 -2.991 1.00 88.31 118 LEU A N 1
ATOM 907 C CA . LEU A 1 118 ? 12.508 -8.220 -1.933 1.00 88.31 118 LEU A CA 1
ATOM 908 C C . LEU A 1 118 ? 12.948 -7.760 -0.535 1.00 88.31 118 LEU A C 1
ATOM 910 O O . LEU A 1 118 ? 12.108 -7.602 0.353 1.00 88.31 118 LEU A O 1
ATOM 914 N N . ARG A 1 119 ? 14.242 -7.459 -0.340 1.00 90.50 119 ARG A N 1
ATOM 915 C CA . ARG A 1 119 ? 14.756 -6.858 0.907 1.00 90.50 119 ARG A CA 1
ATOM 916 C C . ARG A 1 119 ? 14.108 -5.496 1.189 1.00 90.50 119 ARG A C 1
ATOM 918 O O . ARG A 1 119 ? 13.733 -5.245 2.336 1.00 90.50 119 ARG A O 1
ATOM 925 N N . LEU A 1 120 ? 13.912 -4.663 0.162 1.00 91.62 120 LEU A N 1
ATOM 926 C CA . LEU A 1 120 ? 13.187 -3.392 0.287 1.00 91.62 120 LEU A CA 1
ATOM 927 C C . LEU A 1 120 ? 11.701 -3.616 0.625 1.00 91.62 120 LEU A C 1
ATOM 929 O O . LEU A 1 120 ? 11.184 -3.005 1.559 1.00 91.62 120 LEU A O 1
ATOM 933 N N . CYS A 1 121 ? 11.029 -4.541 -0.067 1.00 92.56 121 CYS A N 1
ATOM 934 C CA . CYS A 1 121 ? 9.629 -4.901 0.191 1.00 92.56 121 CYS A CA 1
ATOM 935 C C . CYS A 1 121 ? 9.422 -5.413 1.621 1.00 92.56 121 CYS A C 1
ATOM 937 O O . CYS A 1 121 ? 8.421 -5.097 2.261 1.00 92.56 121 CYS A O 1
ATOM 939 N N . ARG A 1 122 ? 10.389 -6.166 2.156 1.00 92.56 122 ARG A N 1
ATOM 940 C CA . ARG A 1 122 ? 10.366 -6.625 3.546 1.00 92.56 122 ARG A CA 1
ATOM 941 C C . ARG A 1 122 ? 10.399 -5.445 4.513 1.00 92.56 122 ARG A C 1
ATOM 943 O O . ARG A 1 122 ? 9.621 -5.428 5.457 1.00 92.56 122 ARG A O 1
ATOM 950 N N . SER A 1 123 ? 11.233 -4.435 4.269 1.00 93.44 123 SER A N 1
ATOM 951 C CA . SER A 1 123 ? 11.203 -3.202 5.068 1.00 93.44 123 SER A CA 1
ATOM 952 C C . SER A 1 123 ? 9.867 -2.471 4.966 1.00 93.44 123 SER A C 1
ATOM 954 O O . SER A 1 123 ? 9.375 -1.983 5.979 1.00 93.44 123 SER A O 1
ATOM 956 N N . ALA A 1 124 ? 9.252 -2.436 3.782 1.00 93.81 124 ALA A N 1
ATOM 957 C CA . ALA A 1 124 ? 7.932 -1.834 3.620 1.00 93.81 124 ALA A CA 1
ATOM 958 C C . ALA A 1 124 ? 6.858 -2.574 4.428 1.00 93.81 124 ALA A C 1
ATOM 960 O O . ALA A 1 124 ? 6.040 -1.940 5.091 1.00 93.81 124 ALA A O 1
ATOM 961 N N . TYR A 1 125 ? 6.899 -3.908 4.425 1.00 92.88 125 TYR A N 1
ATOM 962 C CA . TYR A 1 125 ? 6.010 -4.739 5.232 1.00 92.88 125 TYR A CA 1
ATOM 963 C C . TYR A 1 125 ? 6.127 -4.423 6.728 1.00 92.88 125 TYR A C 1
ATOM 965 O O . TYR A 1 125 ? 5.102 -4.208 7.368 1.00 92.88 125 TYR A O 1
ATOM 973 N N . GLU A 1 126 ? 7.348 -4.344 7.269 1.00 92.50 126 GLU A N 1
ATOM 974 C CA . GLU A 1 126 ? 7.572 -4.046 8.693 1.00 92.50 126 GLU A CA 1
ATOM 975 C C . GLU A 1 126 ? 6.999 -2.675 9.076 1.00 92.50 126 GLU A C 1
ATOM 977 O O . GLU A 1 126 ? 6.276 -2.543 10.062 1.00 92.50 126 GLU A O 1
ATOM 982 N N . VAL A 1 127 ? 7.245 -1.656 8.244 1.00 92.12 127 VAL A N 1
ATOM 983 C CA . VAL A 1 127 ? 6.690 -0.312 8.452 1.00 92.12 127 VAL A CA 1
ATOM 984 C C . VAL A 1 127 ? 5.167 -0.343 8.472 1.00 92.12 127 VAL A C 1
ATOM 986 O O . VAL A 1 127 ? 4.547 0.223 9.365 1.00 92.12 127 VAL A O 1
ATOM 989 N N . PHE A 1 128 ? 4.547 -1.014 7.509 1.00 90.62 128 PHE A N 1
ATOM 990 C CA . PHE A 1 128 ? 3.097 -1.105 7.410 1.00 90.62 128 PHE A CA 1
ATOM 991 C C . PHE A 1 128 ? 2.447 -1.971 8.495 1.00 90.62 128 PHE A C 1
ATOM 993 O O . PHE A 1 128 ? 1.269 -1.773 8.804 1.00 90.62 128 PHE A O 1
ATOM 1000 N N . ALA A 1 129 ? 3.173 -2.940 9.050 1.00 88.19 129 ALA A N 1
ATOM 1001 C CA . ALA A 1 129 ? 2.729 -3.718 10.200 1.00 88.19 129 ALA A CA 1
ATOM 1002 C C . ALA A 1 129 ? 2.736 -2.861 11.477 1.00 88.19 129 ALA A C 1
ATOM 1004 O O . ALA A 1 129 ? 1.790 -2.924 12.260 1.00 88.19 129 ALA A O 1
ATOM 1005 N N . SER A 1 130 ? 3.755 -2.012 11.636 1.00 89.12 130 SER A N 1
ATOM 1006 C CA . SER A 1 130 ? 3.890 -1.070 12.754 1.00 89.12 130 SER A CA 1
ATOM 1007 C C . SER A 1 130 ? 3.023 0.187 12.636 1.00 89.12 130 SER A C 1
ATOM 1009 O O . SER A 1 130 ? 2.636 0.773 13.642 1.00 89.12 130 SER A O 1
ATOM 1011 N N . GLN A 1 131 ? 2.695 0.614 11.415 1.00 88.31 131 GLN A N 1
ATOM 1012 C CA . GLN A 1 131 ? 1.948 1.844 11.134 1.00 88.31 131 GLN A CA 1
ATOM 1013 C C . GLN A 1 131 ? 0.661 1.515 10.352 1.00 88.31 131 GLN A C 1
ATOM 1015 O O . GLN A 1 131 ? 0.596 1.713 9.136 1.00 88.31 131 GLN A O 1
ATOM 1020 N N . PRO A 1 132 ? -0.389 0.992 11.014 1.00 83.88 132 PRO A N 1
ATOM 1021 C CA . PRO A 1 132 ? -1.583 0.475 10.338 1.00 83.88 132 PRO A CA 1
ATOM 1022 C C . PRO A 1 132 ? -2.430 1.553 9.648 1.00 83.88 132 PRO A C 1
ATOM 1024 O O . PRO A 1 132 ? -3.128 1.243 8.684 1.00 83.88 132 PRO A O 1
ATOM 1027 N N . THR A 1 133 ? -2.354 2.808 10.100 1.00 85.19 133 THR A N 1
ATOM 1028 C CA . THR A 1 133 ? -3.029 3.963 9.479 1.00 85.19 133 THR A CA 1
ATOM 1029 C C . THR A 1 133 ? -2.202 4.617 8.370 1.00 85.19 133 THR A C 1
ATOM 1031 O O . THR A 1 133 ? -2.605 5.638 7.818 1.00 85.19 133 THR A O 1
ATOM 1034 N N . ARG A 1 134 ? -1.041 4.050 8.019 1.00 87.88 134 ARG A N 1
ATOM 1035 C CA . ARG A 1 134 ? -0.193 4.587 6.959 1.00 87.88 134 ARG A CA 1
ATOM 1036 C C . ARG A 1 134 ? -0.784 4.300 5.580 1.00 87.88 134 ARG A C 1
ATOM 1038 O O . ARG A 1 134 ? -1.033 3.143 5.243 1.00 87.88 134 ARG A O 1
ATOM 1045 N N . LEU A 1 135 ? -0.955 5.362 4.795 1.00 84.75 135 LEU A N 1
ATOM 1046 C CA . LEU A 1 135 ? -1.447 5.358 3.421 1.00 84.75 135 LEU A CA 1
ATOM 1047 C C . LEU A 1 135 ? -0.423 4.807 2.441 1.00 84.75 135 LEU A C 1
ATOM 1049 O O . LEU A 1 135 ? -0.676 3.837 1.733 1.00 84.75 135 LEU A O 1
ATOM 1053 N N . PHE A 1 136 ? 0.751 5.419 2.433 1.00 86.94 136 PHE A N 1
ATOM 1054 C CA . PHE A 1 136 ? 1.830 5.032 1.547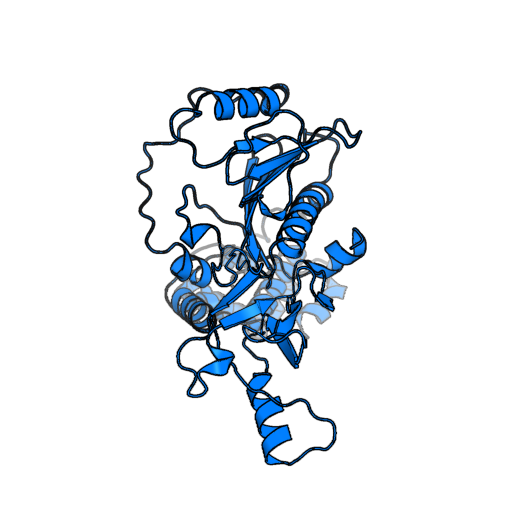 1.00 86.94 136 PHE A CA 1
ATOM 1055 C C . PHE A 1 136 ? 3.186 5.230 2.223 1.00 86.94 136 PHE A C 1
ATOM 1057 O O . PHE A 1 136 ? 3.322 5.923 3.236 1.00 86.94 136 PHE A O 1
ATOM 1064 N N . LEU A 1 137 ? 4.202 4.582 1.673 1.00 90.00 137 LEU A N 1
ATOM 1065 C CA . LEU A 1 137 ? 5.571 4.615 2.151 1.00 90.00 137 LEU A CA 1
ATOM 1066 C C . LEU A 1 137 ? 6.508 4.884 0.984 1.00 90.00 137 LEU A C 1
ATOM 1068 O O . LEU A 1 137 ? 6.429 4.233 -0.052 1.00 90.00 137 LEU A O 1
ATOM 1072 N N . HIS A 1 138 ? 7.437 5.802 1.197 1.00 86.88 138 HIS A N 1
ATOM 1073 C CA . HIS A 1 138 ? 8.511 6.064 0.258 1.00 86.88 138 HIS A CA 1
ATOM 1074 C C . HIS A 1 138 ? 9.682 5.122 0.497 1.00 86.88 138 HIS A C 1
ATOM 1076 O O . HIS A 1 138 ? 10.096 4.875 1.636 1.00 86.88 138 HIS A O 1
ATOM 1082 N N . GLY A 1 139 ? 10.229 4.627 -0.603 1.00 88.69 139 GLY A N 1
ATOM 1083 C CA . GLY A 1 139 ? 11.413 3.804 -0.632 1.00 88.69 139 GLY A CA 1
ATOM 1084 C C . GLY A 1 139 ? 12.364 4.211 -1.744 1.00 88.69 139 GLY A C 1
ATOM 1085 O O . GLY A 1 139 ? 11.977 4.868 -2.705 1.00 88.69 139 GLY A O 1
ATOM 1086 N N . PHE A 1 140 ? 13.616 3.791 -1.642 1.00 86.81 140 PHE A N 1
ATOM 1087 C CA . PHE A 1 140 ? 14.552 3.878 -2.755 1.00 86.81 140 PHE A CA 1
ATOM 1088 C C . PHE A 1 140 ? 15.452 2.649 -2.794 1.00 86.81 140 PHE A C 1
ATOM 1090 O O . PHE A 1 140 ? 15.810 2.074 -1.764 1.00 86.81 140 PHE A O 1
ATOM 1097 N N . TYR A 1 141 ? 15.811 2.229 -3.998 1.00 85.31 141 TYR A N 1
ATOM 1098 C CA . TYR A 1 141 ? 16.683 1.095 -4.234 1.00 85.31 141 TYR A CA 1
ATOM 1099 C C . TYR A 1 141 ? 17.933 1.560 -4.977 1.00 85.31 141 TYR A C 1
ATOM 1101 O O . TYR A 1 141 ? 17.865 2.000 -6.122 1.00 85.31 141 TYR A O 1
ATOM 1109 N N . VAL A 1 142 ? 19.082 1.476 -4.310 1.00 83.44 142 VAL A N 1
ATOM 1110 C CA . VAL A 1 142 ? 20.390 1.839 -4.855 1.00 83.44 142 VAL A CA 1
ATOM 1111 C C . VAL A 1 142 ? 21.115 0.582 -5.319 1.00 83.44 142 VAL A C 1
ATOM 1113 O O . VAL A 1 142 ? 21.404 -0.325 -4.532 1.00 83.44 142 VAL A O 1
ATOM 1116 N N . ARG A 1 143 ? 21.447 0.548 -6.610 1.00 76.19 143 ARG A N 1
ATOM 1117 C CA . ARG A 1 143 ? 22.112 -0.576 -7.272 1.00 76.19 143 ARG A CA 1
ATOM 1118 C C . ARG A 1 143 ? 23.234 -0.062 -8.164 1.00 76.19 143 ARG A C 1
ATOM 1120 O O . ARG A 1 143 ? 23.042 0.294 -9.331 1.00 76.19 143 ARG A O 1
ATOM 1127 N N . GLY A 1 144 ? 24.451 -0.053 -7.630 1.00 69.56 144 GLY A N 1
ATOM 1128 C CA . GLY A 1 144 ? 25.559 0.597 -8.322 1.00 69.56 144 GLY A CA 1
ATOM 1129 C C . GLY A 1 144 ? 25.328 2.116 -8.424 1.00 69.56 144 GLY A C 1
ATOM 1130 O O . GLY A 1 144 ? 25.025 2.734 -7.412 1.00 69.56 144 GLY A O 1
ATOM 1131 N N . PRO A 1 145 ? 25.438 2.726 -9.620 1.00 65.69 145 PRO A N 1
ATOM 1132 C CA . PRO A 1 145 ? 25.169 4.140 -9.860 1.00 65.69 145 PRO A CA 1
ATOM 1133 C C . PRO A 1 145 ? 23.681 4.440 -10.096 1.00 65.69 145 PRO A C 1
ATOM 1135 O O . PRO A 1 145 ? 23.338 5.588 -10.350 1.00 65.69 145 PRO A O 1
ATOM 1138 N N . LEU A 1 146 ? 22.810 3.425 -10.100 1.00 69.75 146 LEU A N 1
ATOM 1139 C CA . LEU A 1 146 ? 21.381 3.604 -10.335 1.00 69.75 146 LEU A CA 1
ATOM 1140 C C . LEU A 1 146 ? 20.652 3.723 -9.000 1.00 69.75 146 LEU A C 1
ATOM 1142 O O . LEU A 1 146 ? 20.898 2.931 -8.088 1.00 69.75 146 LEU A O 1
ATOM 1146 N N . ILE A 1 147 ? 19.746 4.692 -8.921 1.00 76.56 147 ILE A N 1
ATOM 1147 C CA . ILE A 1 147 ? 18.809 4.872 -7.816 1.00 76.56 147 ILE A CA 1
ATOM 1148 C C . ILE A 1 147 ? 17.410 4.803 -8.418 1.00 76.56 147 ILE A C 1
ATOM 1150 O O . ILE A 1 147 ? 17.090 5.571 -9.319 1.00 76.56 147 ILE A O 1
ATOM 1154 N N . GLU A 1 148 ? 16.603 3.867 -7.937 1.00 78.94 148 GLU A N 1
ATOM 1155 C CA . GLU A 1 148 ? 15.187 3.730 -8.283 1.00 78.94 148 GLU A CA 1
ATOM 1156 C C . GLU A 1 148 ? 14.366 4.227 -7.091 1.00 78.94 148 GLU A C 1
ATOM 1158 O O . GLU A 1 148 ? 14.607 3.784 -5.965 1.00 78.94 148 GLU A O 1
ATOM 1163 N N . LEU A 1 149 ? 13.415 5.137 -7.302 1.00 81.12 149 LEU A N 1
ATOM 1164 C CA . LEU A 1 149 ? 12.522 5.597 -6.238 1.00 81.12 149 LEU A CA 1
ATOM 1165 C C . LEU A 1 149 ? 11.209 4.824 -6.307 1.00 81.12 149 LEU A C 1
ATOM 1167 O O . LEU A 1 149 ? 10.653 4.592 -7.379 1.00 81.12 149 LEU A O 1
ATOM 1171 N N . TRP A 1 150 ? 10.716 4.442 -5.140 1.00 83.88 150 TRP A N 1
ATOM 1172 C CA . TRP A 1 150 ? 9.559 3.584 -4.974 1.00 83.88 150 TRP A CA 1
ATOM 1173 C C . TRP A 1 150 ? 8.543 4.235 -4.047 1.00 83.88 150 TRP A C 1
ATOM 1175 O O . TRP A 1 150 ? 8.893 4.813 -3.019 1.00 83.88 150 TRP A O 1
ATOM 1185 N N . VAL A 1 151 ? 7.270 4.084 -4.381 1.00 86.25 151 VAL A N 1
ATOM 1186 C CA . VAL A 1 151 ? 6.156 4.333 -3.470 1.00 86.25 151 VAL A CA 1
ATOM 1187 C C . VAL A 1 151 ? 5.433 3.014 -3.256 1.00 86.25 151 VAL A C 1
ATOM 1189 O O . VAL A 1 151 ? 5.150 2.295 -4.208 1.00 86.25 151 VAL A O 1
ATOM 1192 N N . PHE A 1 152 ? 5.152 2.682 -2.007 1.00 88.62 152 PHE A N 1
ATOM 1193 C CA . PHE A 1 152 ? 4.404 1.498 -1.615 1.00 88.62 152 PHE A CA 1
ATOM 1194 C C . PHE A 1 152 ? 3.074 1.958 -1.041 1.00 88.62 152 PHE A C 1
ATOM 1196 O O . PHE A 1 152 ? 3.071 2.817 -0.165 1.00 88.62 152 PHE A O 1
ATOM 1203 N N . ASP A 1 153 ? 1.967 1.371 -1.465 1.00 87.00 153 ASP A N 1
ATOM 1204 C CA . ASP A 1 153 ? 0.687 1.466 -0.765 1.00 87.00 153 ASP A CA 1
ATOM 1205 C C . ASP A 1 153 ? 0.110 0.057 -0.560 1.00 87.00 153 ASP A C 1
ATOM 1207 O O . ASP A 1 153 ? 0.776 -0.961 -0.772 1.00 87.00 153 ASP A O 1
ATOM 1211 N N . ARG A 1 154 ? -1.145 -0.025 -0.117 1.00 85.62 154 ARG A N 1
ATOM 1212 C CA . ARG A 1 154 ? -1.821 -1.314 0.070 1.00 85.62 154 ARG A CA 1
ATOM 1213 C C . ARG A 1 154 ? -2.406 -1.911 -1.211 1.00 85.62 154 ARG A C 1
ATOM 1215 O O . ARG A 1 154 ? -2.956 -3.009 -1.145 1.00 85.62 154 ARG A O 1
ATOM 1222 N N . SER A 1 155 ? -2.274 -1.243 -2.350 1.00 79.25 155 SER A N 1
ATOM 1223 C CA . SER A 1 155 ? -2.683 -1.715 -3.678 1.00 79.25 155 SER A CA 1
ATOM 1224 C C . SER A 1 155 ? -1.502 -2.248 -4.493 1.00 79.25 155 SER A C 1
ATOM 1226 O O . SER A 1 155 ? -1.697 -3.164 -5.292 1.00 79.25 155 SER A O 1
ATOM 1228 N N . GLY A 1 156 ? -0.286 -1.751 -4.250 1.00 83.50 156 GLY A N 1
ATOM 1229 C CA . GLY A 1 156 ? 0.912 -2.174 -4.959 1.00 83.50 156 GLY A CA 1
ATOM 1230 C C . GLY A 1 156 ? 2.140 -1.295 -4.719 1.00 83.50 156 GLY A C 1
ATOM 1231 O O . GLY A 1 156 ? 2.242 -0.543 -3.749 1.00 83.50 156 GLY A O 1
ATOM 1232 N N . LEU A 1 157 ? 3.107 -1.446 -5.623 1.00 84.75 157 LEU A N 1
ATOM 1233 C CA . LEU A 1 157 ? 4.373 -0.722 -5.633 1.00 84.75 157 LEU A CA 1
ATOM 1234 C C . LEU A 1 157 ? 4.488 0.087 -6.924 1.00 84.75 157 LEU A C 1
ATOM 1236 O O . LEU A 1 157 ? 4.242 -0.453 -8.001 1.00 84.75 157 LEU A O 1
ATOM 1240 N N . TYR A 1 158 ? 4.924 1.339 -6.828 1.00 79.38 158 TYR A N 1
ATOM 1241 C CA . TYR A 1 158 ? 5.019 2.274 -7.949 1.00 79.38 158 TYR A CA 1
ATOM 1242 C C . TYR A 1 158 ? 6.445 2.802 -8.080 1.00 79.38 158 TYR A C 1
ATOM 1244 O O . TYR A 1 158 ? 6.997 3.329 -7.113 1.00 79.38 158 TYR A O 1
ATOM 1252 N N . CYS A 1 159 ? 7.028 2.696 -9.272 1.00 68.94 159 CYS A N 1
ATOM 1253 C CA . CYS A 1 159 ? 8.294 3.359 -9.588 1.00 68.94 159 CYS A CA 1
ATOM 1254 C C . CYS A 1 159 ? 8.036 4.840 -9.924 1.00 68.94 159 CYS A C 1
ATOM 1256 O O . CYS A 1 159 ? 7.082 5.153 -10.641 1.00 68.94 159 CYS A O 1
ATOM 1258 N N . SER A 1 160 ? 8.843 5.747 -9.371 1.00 61.91 160 SER A N 1
ATOM 1259 C CA . SER A 1 160 ? 8.572 7.190 -9.325 1.00 61.91 160 SER A CA 1
ATOM 1260 C C . SER A 1 160 ? 9.839 8.041 -9.525 1.00 61.91 160 SER A C 1
ATOM 1262 O O . SER A 1 160 ? 10.942 7.543 -9.330 1.00 61.91 160 SER A O 1
ATOM 1264 N N . ASP A 1 161 ? 9.674 9.330 -9.860 1.00 54.06 161 ASP A N 1
ATOM 1265 C CA . ASP A 1 161 ? 10.756 10.292 -10.165 1.00 54.06 161 ASP A CA 1
ATOM 1266 C C . ASP A 1 161 ? 10.784 11.554 -9.241 1.00 54.06 161 ASP A C 1
ATOM 1268 O O . ASP A 1 161 ? 11.446 12.540 -9.567 1.00 54.06 161 ASP A O 1
ATOM 1272 N N . TYR A 1 162 ? 10.089 11.598 -8.087 1.00 54.38 162 TYR A N 1
ATOM 1273 C CA . TYR A 1 162 ? 10.033 12.820 -7.231 1.00 54.38 162 TYR A CA 1
ATOM 1274 C C . TYR A 1 162 ? 11.249 13.030 -6.312 1.00 54.38 162 TYR A C 1
ATOM 1276 O O . TYR A 1 162 ? 11.774 12.083 -5.737 1.00 54.38 162 TYR A O 1
ATOM 1284 N N . GLN A 1 163 ? 11.647 14.294 -6.089 1.00 47.31 163 GLN A N 1
ATOM 1285 C CA . GLN A 1 163 ? 12.855 14.652 -5.319 1.00 47.31 163 GLN A CA 1
ATOM 1286 C C . GLN A 1 163 ? 12.645 15.334 -3.943 1.00 47.31 163 GLN A C 1
ATOM 1288 O O . GLN A 1 163 ? 13.621 15.415 -3.200 1.00 47.31 163 GLN A O 1
ATOM 1293 N N . ARG A 1 164 ? 11.452 15.812 -3.531 1.00 43.19 164 ARG A N 1
ATOM 1294 C CA . ARG A 1 164 ? 11.246 16.472 -2.204 1.00 43.19 164 ARG A CA 1
ATOM 1295 C C . ARG A 1 164 ? 9.826 16.283 -1.649 1.00 43.19 164 ARG A C 1
ATOM 1297 O O . ARG A 1 164 ? 8.912 16.140 -2.453 1.00 43.19 164 ARG A O 1
ATOM 1304 N N . MET A 1 165 ? 9.669 16.296 -0.308 1.00 48.34 165 MET A N 1
ATOM 1305 C CA . MET A 1 165 ? 8.387 16.015 0.374 1.00 48.34 165 MET A CA 1
ATOM 1306 C C . MET A 1 165 ? 8.051 16.871 1.626 1.00 48.34 165 MET A C 1
ATOM 1308 O O . MET A 1 165 ? 8.955 17.231 2.385 1.00 48.34 165 MET A O 1
ATOM 1312 N N . THR A 1 166 ? 6.756 17.122 1.875 1.00 51.94 166 THR A N 1
ATOM 1313 C CA . THR A 1 166 ? 6.110 17.663 3.100 1.00 51.94 166 THR A CA 1
ATOM 1314 C C . THR A 1 166 ? 5.531 16.548 4.012 1.00 51.94 166 THR A C 1
ATOM 1316 O O . THR A 1 166 ? 5.617 15.372 3.677 1.00 51.94 166 THR A O 1
ATOM 1319 N N . ASP A 1 167 ? 4.951 16.857 5.190 1.00 47.69 167 ASP A N 1
ATOM 1320 C CA . ASP A 1 167 ? 4.427 15.819 6.121 1.00 47.69 167 ASP A CA 1
ATOM 1321 C C . ASP A 1 167 ? 3.192 15.083 5.604 1.00 47.69 167 ASP A C 1
ATOM 1323 O O . ASP A 1 167 ? 3.069 13.872 5.781 1.00 47.69 167 ASP A O 1
ATOM 1327 N N . GLN A 1 168 ? 2.286 15.807 4.942 1.00 52.66 168 GLN A N 1
ATOM 1328 C CA . GLN A 1 168 ? 1.108 15.223 4.296 1.00 52.66 168 GLN A CA 1
ATOM 1329 C C . GLN A 1 168 ? 1.532 14.266 3.162 1.00 52.66 168 GLN A C 1
ATOM 1331 O O . GLN A 1 168 ? 0.834 13.310 2.834 1.00 52.66 168 GLN A O 1
ATOM 1336 N N . GLU A 1 169 ? 2.748 14.460 2.645 1.00 61.16 169 GLU A N 1
ATOM 1337 C CA . GLU A 1 169 ? 3.416 13.636 1.639 1.00 61.16 169 GLU A CA 1
ATOM 1338 C C . GLU A 1 169 ? 4.246 12.487 2.254 1.00 61.16 169 GLU A C 1
ATOM 1340 O O . GLU A 1 169 ? 4.910 11.757 1.526 1.00 61.16 169 GLU A O 1
ATOM 1345 N N . LEU A 1 170 ? 4.204 12.254 3.576 1.00 66.44 170 LEU A N 1
ATOM 1346 C CA . LEU A 1 170 ? 4.766 11.040 4.203 1.00 66.44 170 LEU A CA 1
ATOM 1347 C C . LEU A 1 170 ? 3.763 9.879 4.275 1.00 66.44 170 LEU A C 1
ATOM 1349 O O . LEU A 1 170 ? 4.138 8.766 4.669 1.00 66.44 170 LEU A O 1
ATOM 1353 N N . GLY A 1 171 ? 2.508 10.135 3.890 1.00 69.88 171 GLY A N 1
ATOM 1354 C CA . GLY A 1 171 ? 1.439 9.142 3.837 1.00 69.88 171 GLY A CA 1
ATOM 1355 C C . GLY A 1 171 ? 0.927 8.730 5.211 1.00 69.88 171 GLY A C 1
ATOM 1356 O O . GLY A 1 171 ? 0.457 7.608 5.370 1.00 69.88 171 GLY A O 1
ATOM 1357 N N . LYS A 1 172 ? 1.045 9.592 6.223 1.00 75.50 172 LYS A N 1
ATOM 1358 C CA . LYS A 1 172 ? 0.526 9.336 7.569 1.00 75.50 172 LYS A CA 1
ATOM 1359 C C . LYS A 1 172 ? -0.859 9.942 7.738 1.00 75.50 172 LYS A C 1
ATOM 1361 O O . LYS A 1 172 ? -1.090 11.083 7.354 1.00 75.50 172 LYS A O 1
ATOM 1366 N N . LEU A 1 173 ? -1.756 9.168 8.338 1.00 76.56 173 LEU A N 1
ATOM 1367 C CA . LEU A 1 173 ? -3.024 9.670 8.843 1.00 76.56 173 LEU A CA 1
ATOM 1368 C C . LEU A 1 173 ? -2.921 9.816 10.360 1.00 76.56 173 LEU A C 1
ATOM 1370 O O . LEU A 1 173 ? -2.822 8.814 11.077 1.00 76.56 173 LEU A O 1
ATOM 1374 N N . ASP A 1 174 ? -2.986 11.057 10.833 1.00 75.81 174 ASP A N 1
ATOM 1375 C CA . ASP A 1 174 ? -2.967 11.419 12.254 1.00 75.81 174 ASP A CA 1
ATOM 1376 C C . ASP A 1 174 ? -4.356 11.212 12.889 1.00 75.81 174 ASP A C 1
ATOM 1378 O O . ASP A 1 174 ? -4.944 12.117 13.466 1.00 75.81 174 ASP A O 1
ATOM 1382 N N . ILE A 1 175 ? -4.914 10.006 12.734 1.00 84.44 175 ILE A N 1
ATOM 1383 C CA . ILE A 1 175 ? -6.230 9.638 13.292 1.00 84.44 175 ILE A CA 1
ATOM 1384 C C . ILE A 1 175 ? -6.094 9.152 14.736 1.00 84.44 175 ILE A C 1
ATOM 1386 O O . ILE A 1 175 ? -6.997 9.340 15.547 1.00 84.44 175 ILE A O 1
ATOM 1390 N N . ILE A 1 176 ? -4.988 8.464 15.041 1.00 87.00 176 ILE A N 1
ATOM 1391 C CA . ILE A 1 176 ? -4.724 7.914 16.370 1.00 87.00 176 ILE A CA 1
ATOM 1392 C C . ILE A 1 176 ? -3.855 8.908 17.130 1.00 87.00 176 ILE A C 1
ATOM 1394 O O . ILE A 1 176 ? -2.687 9.110 16.804 1.00 87.00 176 ILE A O 1
ATOM 1398 N N . GLU A 1 177 ? -4.427 9.477 18.178 1.00 88.94 177 GLU A N 1
ATOM 1399 C CA . GLU A 1 177 ? -3.773 10.400 19.095 1.00 88.94 177 GLU A CA 1
ATOM 1400 C C . GLU A 1 177 ? -3.383 9.682 20.395 1.00 88.94 177 GLU A C 1
ATOM 1402 O O . GLU A 1 177 ? -3.793 8.546 20.647 1.00 88.94 177 GLU A O 1
ATOM 1407 N N . MET A 1 178 ? -2.585 10.335 21.244 1.00 88.06 178 MET A N 1
ATOM 1408 C CA . MET A 1 178 ? -2.242 9.829 22.576 1.00 88.06 178 MET A CA 1
ATOM 1409 C C . MET A 1 178 ? -2.400 10.905 23.647 1.00 88.06 178 MET A C 1
ATOM 1411 O O . MET A 1 178 ? -1.956 12.037 23.469 1.00 88.06 178 MET A O 1
ATOM 1415 N N . ASP A 1 179 ? -2.969 10.518 24.787 1.00 90.00 179 ASP A N 1
ATOM 1416 C CA . ASP A 1 179 ? -2.995 11.306 26.021 1.00 90.00 179 ASP A CA 1
ATOM 1417 C C . ASP A 1 179 ? -2.604 10.441 27.239 1.00 90.00 179 ASP A C 1
ATOM 1419 O O . ASP A 1 179 ? -2.106 9.321 27.102 1.00 90.00 179 ASP A O 1
ATOM 1423 N N . GLU A 1 180 ? -2.838 10.953 28.451 1.00 87.12 180 GLU A N 1
ATOM 1424 C CA . GLU A 1 180 ? -2.585 10.240 29.712 1.00 87.12 180 GLU A CA 1
ATOM 1425 C C . GLU A 1 180 ? -3.363 8.913 29.850 1.00 87.12 180 GLU A C 1
ATOM 1427 O O . GLU A 1 180 ? -2.924 8.007 30.558 1.00 87.12 180 GLU A O 1
ATOM 1432 N N . GLY A 1 181 ? -4.513 8.784 29.183 1.00 82.00 181 GLY A N 1
ATOM 1433 C CA . GLY A 1 181 ? -5.357 7.589 29.153 1.00 82.00 181 GLY A CA 1
ATOM 1434 C C . GLY A 1 181 ? -4.950 6.553 28.099 1.00 82.00 181 GLY A C 1
ATOM 1435 O O . GLY A 1 181 ? -5.500 5.446 28.102 1.00 82.00 181 GLY A O 1
ATOM 1436 N N . GLY A 1 182 ? -3.986 6.887 27.236 1.00 88.81 182 GLY A N 1
ATOM 1437 C CA . GLY A 1 182 ? -3.444 6.030 26.184 1.00 88.81 182 GLY A CA 1
ATOM 1438 C C . GLY A 1 182 ? -3.819 6.493 24.777 1.00 88.81 182 GLY A C 1
ATOM 1439 O O . GLY A 1 182 ? -4.195 7.643 24.555 1.00 88.81 182 GLY A O 1
ATOM 1440 N N . SER A 1 183 ? -3.695 5.585 23.808 1.00 91.56 183 SER A N 1
ATOM 1441 C CA . SER A 1 183 ? -4.054 5.867 22.418 1.00 91.56 183 SER A CA 1
ATOM 1442 C C . SER A 1 183 ? -5.566 6.003 22.257 1.00 91.56 183 SER A C 1
ATOM 1444 O O . SER A 1 183 ? -6.322 5.199 22.807 1.00 91.56 183 SER A O 1
ATOM 1446 N N . TYR A 1 184 ? -6.020 6.987 21.491 1.00 92.19 184 TYR A N 1
ATOM 1447 C CA . TYR A 1 184 ? -7.437 7.207 21.224 1.00 92.19 184 TYR A CA 1
ATOM 1448 C C . TYR A 1 184 ? -7.680 7.714 19.806 1.00 92.19 184 TYR A C 1
ATOM 1450 O O . TYR A 1 184 ? -6.760 8.148 19.122 1.00 92.19 184 TYR A O 1
ATOM 1458 N N . ILE A 1 185 ? -8.939 7.662 19.384 1.00 91.00 185 ILE A N 1
ATOM 1459 C CA . ILE A 1 185 ? -9.435 8.356 18.196 1.00 91.00 185 ILE A CA 1
ATOM 1460 C C . ILE A 1 185 ? -10.580 9.287 18.586 1.00 91.00 185 ILE A C 1
ATOM 1462 O O . ILE A 1 185 ? -11.280 9.041 19.579 1.00 91.00 185 ILE A O 1
ATOM 1466 N N . THR A 1 186 ? -10.784 10.318 17.779 1.00 88.88 186 THR A N 1
ATOM 1467 C CA . THR A 1 186 ? -11.938 11.213 17.863 1.00 88.88 186 THR A CA 1
ATOM 1468 C C . THR A 1 186 ? -12.863 10.910 16.689 1.00 88.88 186 THR A C 1
ATOM 1470 O O . THR A 1 186 ? -12.389 10.722 15.572 1.00 88.88 186 THR A O 1
ATOM 1473 N N . LEU A 1 187 ? -14.165 10.794 16.947 1.00 84.38 187 LEU A N 1
ATOM 1474 C CA . LEU A 1 187 ? -15.173 10.592 15.905 1.00 84.38 187 LEU A CA 1
ATOM 1475 C C . LEU A 1 187 ? -15.960 11.889 15.719 1.00 84.38 187 LEU A C 1
ATOM 1477 O O . LEU A 1 187 ? -16.658 12.325 16.639 1.00 84.38 187 LEU A O 1
ATOM 1481 N N . ASP A 1 188 ? -15.862 12.485 14.534 1.00 71.25 188 ASP A N 1
ATOM 1482 C CA . ASP A 1 188 ? -16.579 13.712 14.200 1.00 71.25 188 ASP A CA 1
ATOM 1483 C C . ASP A 1 188 ? -18.027 13.419 13.769 1.00 71.25 188 ASP A C 1
ATOM 1485 O O . ASP A 1 188 ? -18.347 12.378 13.199 1.00 71.25 188 ASP A O 1
ATOM 1489 N N . GLY A 1 189 ? -18.945 14.347 14.059 1.00 62.50 189 GLY A N 1
ATOM 1490 C CA . GLY A 1 189 ? -20.319 14.294 13.536 1.00 62.50 189 GLY A CA 1
ATOM 1491 C C . GLY A 1 189 ? -21.230 13.205 14.121 1.00 62.50 189 GLY A C 1
ATOM 1492 O O . GLY A 1 189 ? -22.263 12.898 13.527 1.00 62.50 189 GLY A O 1
ATOM 1493 N N . VAL A 1 190 ? -20.893 12.621 15.275 1.00 58.12 190 VAL A N 1
ATOM 1494 C CA . VAL A 1 190 ? -21.733 11.598 15.914 1.00 58.12 190 VAL A CA 1
ATOM 1495 C C . VAL A 1 190 ? -22.859 12.249 16.731 1.00 58.12 190 VAL A C 1
ATOM 1497 O O . VAL A 1 190 ? -22.599 12.947 17.708 1.00 58.12 190 VAL A O 1
ATOM 1500 N N . ASP A 1 191 ? -24.122 11.940 16.407 1.00 55.31 191 ASP A N 1
ATOM 1501 C CA . ASP A 1 191 ? -25.312 12.352 17.190 1.00 55.31 191 ASP A CA 1
ATOM 1502 C C . ASP A 1 191 ? -25.327 11.781 18.630 1.00 55.31 191 ASP A C 1
ATOM 1504 O O . ASP A 1 191 ? -26.136 12.176 19.471 1.00 55.31 191 ASP A O 1
ATOM 1508 N N . MET A 1 192 ? -24.421 10.843 18.930 1.00 57.66 192 MET A N 1
ATOM 1509 C CA . MET A 1 192 ? -24.203 10.209 20.232 1.00 57.66 192 MET A CA 1
ATOM 1510 C C . MET A 1 192 ? -22.914 10.742 20.889 1.00 57.66 192 MET A C 1
ATOM 1512 O O . MET A 1 192 ? -21.825 10.254 20.578 1.00 57.66 192 MET A O 1
ATOM 1516 N N . PRO A 1 193 ? -23.010 11.656 21.878 1.00 58.06 193 PRO A N 1
ATOM 1517 C CA . PRO A 1 193 ? -21.854 12.300 22.516 1.00 58.06 193 PRO A CA 1
ATOM 1518 C C . PRO A 1 193 ? -20.855 11.330 23.167 1.00 58.06 193 PRO A C 1
ATOM 1520 O O . PRO A 1 193 ? -19.680 11.648 23.322 1.00 58.06 193 PRO A O 1
ATOM 1523 N N . LEU A 1 194 ? -21.316 10.137 23.560 1.00 61.00 194 LEU A N 1
ATOM 1524 C CA . LEU A 1 194 ? -20.511 9.117 24.242 1.00 61.00 194 LEU A CA 1
ATOM 1525 C C . LEU A 1 194 ? -19.482 8.423 23.333 1.00 61.00 194 LEU A C 1
ATOM 1527 O O . LEU A 1 194 ? -18.552 7.810 23.852 1.00 61.00 194 LEU A O 1
ATOM 1531 N N . LEU A 1 195 ? -19.648 8.500 22.008 1.00 67.88 195 LEU A N 1
ATOM 1532 C CA . LEU A 1 195 ? -18.732 7.914 21.020 1.00 67.88 195 LEU A CA 1
ATOM 1533 C C . LEU A 1 195 ? -17.737 8.935 20.448 1.00 67.88 195 LEU A C 1
ATOM 1535 O O . LEU A 1 195 ? -16.885 8.552 19.658 1.00 67.88 195 LEU A O 1
ATOM 1539 N N . GLY A 1 196 ? -17.802 10.205 20.863 1.00 78.19 196 GLY A N 1
ATOM 1540 C CA . GLY A 1 196 ? -16.939 11.258 20.317 1.00 78.19 196 GLY A CA 1
ATOM 1541 C C . GLY A 1 196 ? -15.443 11.034 20.564 1.00 78.19 196 GLY A C 1
ATOM 1542 O O . GLY A 1 196 ? -14.628 11.502 19.783 1.00 78.19 196 GLY A O 1
ATOM 1543 N N . LYS A 1 197 ? -15.069 10.284 21.610 1.00 89.38 197 LYS A N 1
ATOM 1544 C CA . LYS A 1 197 ? -13.681 9.881 21.888 1.00 89.38 197 LYS A CA 1
ATOM 1545 C C . LYS A 1 197 ? -13.632 8.410 22.275 1.00 89.38 197 LYS A C 1
ATOM 1547 O O . LYS A 1 197 ? -14.375 7.991 23.159 1.00 89.38 197 LYS A O 1
ATOM 1552 N N . LEU A 1 198 ? -12.753 7.627 21.658 1.00 92.00 198 LEU A N 1
ATOM 1553 C CA . LEU A 1 198 ? -12.628 6.191 21.916 1.00 92.00 198 LEU A CA 1
ATOM 1554 C C . LEU A 1 198 ? -11.180 5.823 22.197 1.00 92.00 198 LEU A C 1
ATOM 1556 O O . LEU A 1 198 ? -10.320 6.029 21.352 1.00 92.00 198 LEU A O 1
ATOM 1560 N N . TYR A 1 199 ? -10.927 5.237 23.365 1.00 93.88 199 TYR A N 1
ATOM 1561 C CA . TYR A 1 199 ? -9.611 4.715 23.724 1.00 93.88 199 TYR A CA 1
ATOM 1562 C C . TYR A 1 199 ? -9.394 3.353 23.084 1.00 93.88 199 TYR A C 1
ATOM 1564 O O . TYR A 1 199 ? -10.266 2.486 23.172 1.00 93.88 199 TYR A O 1
ATOM 1572 N N . LEU A 1 200 ? -8.227 3.170 22.475 1.00 94.19 200 LEU A N 1
ATOM 1573 C CA . LEU A 1 200 ? -7.790 1.944 21.829 1.00 94.19 200 LEU A CA 1
ATOM 1574 C C . LEU A 1 200 ? -6.984 1.111 22.814 1.00 94.19 200 LEU A C 1
ATOM 1576 O O . LEU A 1 200 ? -6.210 1.619 23.627 1.00 94.19 200 LEU A O 1
ATOM 1580 N N . GLU A 1 201 ? -7.143 -0.200 22.716 1.00 93.62 201 GLU A N 1
ATOM 1581 C CA . GLU A 1 201 ? -6.177 -1.102 23.315 1.00 93.62 201 GLU A CA 1
ATOM 1582 C C . GLU A 1 201 ? -4.824 -0.961 22.610 1.00 93.62 201 GLU A C 1
ATOM 1584 O O . GLU A 1 201 ? -4.763 -0.755 21.399 1.00 93.62 201 GLU A O 1
ATOM 1589 N N . SER A 1 202 ? -3.730 -1.086 23.363 1.00 87.19 202 SER A N 1
ATOM 1590 C CA . SER A 1 202 ? -2.376 -0.853 22.845 1.00 87.19 202 SER A CA 1
ATOM 1591 C C . SER A 1 202 ? -1.976 -1.793 21.709 1.00 87.19 202 SER A C 1
ATOM 1593 O O . SER A 1 202 ? -1.080 -1.463 20.938 1.00 87.19 202 SER A O 1
ATOM 1595 N N . GLN A 1 203 ? -2.609 -2.964 21.612 1.00 87.94 203 GLN A N 1
ATOM 1596 C CA . GLN A 1 203 ? -2.360 -3.951 20.569 1.00 87.94 203 GLN A CA 1
ATOM 1597 C C . GLN A 1 203 ? -3.660 -4.288 19.835 1.00 87.94 203 GLN A C 1
ATOM 1599 O O . GLN A 1 203 ? -4.714 -4.406 20.471 1.00 87.94 203 GLN A O 1
ATOM 1604 N N . PRO A 1 204 ? -3.609 -4.468 18.505 1.00 91.25 204 PRO A N 1
ATOM 1605 C CA . PRO A 1 204 ? -4.773 -4.890 17.751 1.00 91.25 204 PRO A CA 1
ATOM 1606 C C . PRO A 1 204 ? -5.174 -6.317 18.141 1.00 91.25 204 PRO A C 1
ATOM 1608 O O . PRO A 1 204 ? -4.335 -7.190 18.350 1.00 91.25 204 PRO A O 1
ATOM 1611 N N . ILE A 1 205 ? -6.479 -6.579 18.176 1.00 93.69 205 ILE A N 1
ATOM 1612 C CA . ILE A 1 205 ? -7.023 -7.932 18.372 1.00 93.69 205 ILE A CA 1
ATOM 1613 C C . ILE A 1 205 ? -6.965 -8.779 17.100 1.00 93.69 205 ILE A C 1
ATOM 1615 O O . ILE A 1 205 ? -7.073 -10.002 17.160 1.00 93.69 205 ILE A O 1
ATOM 1619 N N . ALA A 1 206 ? -6.826 -8.130 15.945 1.00 90.81 206 ALA A N 1
ATOM 1620 C CA . ALA A 1 206 ? -6.574 -8.777 14.671 1.00 90.81 206 ALA A CA 1
ATOM 1621 C C . ALA A 1 206 ? -5.840 -7.802 13.751 1.00 90.81 206 ALA A C 1
ATOM 1623 O O . ALA A 1 206 ? -6.235 -6.644 13.638 1.00 90.81 206 ALA A O 1
ATOM 1624 N N . SER A 1 207 ? -4.814 -8.283 13.060 1.00 86.44 207 SER A N 1
ATOM 1625 C CA . SER A 1 207 ? -4.134 -7.550 11.997 1.00 86.44 207 SER A CA 1
ATOM 1626 C C . SER A 1 207 ? -3.852 -8.514 10.851 1.00 86.44 207 SER A C 1
ATOM 1628 O O . SER A 1 207 ? -3.426 -9.648 11.077 1.00 86.44 207 SER A O 1
ATOM 1630 N N . ARG A 1 208 ? -4.139 -8.104 9.614 1.00 80.31 208 ARG A N 1
ATOM 1631 C CA . ARG A 1 208 ? -3.703 -8.841 8.424 1.00 80.31 208 ARG A CA 1
ATOM 1632 C C . ARG A 1 208 ? -2.349 -8.318 7.987 1.00 80.31 208 ARG A C 1
ATOM 1634 O O . ARG A 1 208 ? -2.254 -7.295 7.315 1.00 80.31 208 ARG A O 1
ATOM 1641 N N . GLU A 1 209 ? -1.322 -9.080 8.320 1.00 73.88 209 GLU A N 1
ATOM 1642 C CA . GLU A 1 209 ? 0.054 -8.775 7.962 1.00 73.88 209 GLU A CA 1
ATOM 1643 C C . GLU A 1 209 ? 0.336 -9.147 6.500 1.00 73.88 209 GLU A C 1
ATOM 1645 O O . GLU A 1 209 ? 0.788 -10.245 6.184 1.00 73.88 209 GLU A O 1
ATOM 1650 N N . ARG A 1 210 ? 0.043 -8.224 5.583 1.00 80.62 210 ARG A N 1
ATOM 1651 C CA . ARG A 1 210 ? 0.457 -8.281 4.175 1.00 80.62 210 ARG A CA 1
ATOM 1652 C C . ARG A 1 210 ? 0.986 -6.920 3.757 1.00 80.62 210 ARG A C 1
ATOM 1654 O O . ARG A 1 210 ? 0.523 -5.907 4.280 1.00 80.62 210 ARG A O 1
ATOM 1661 N N . LEU A 1 211 ? 1.917 -6.894 2.807 1.00 85.69 211 LEU A N 1
ATOM 1662 C CA . LEU A 1 211 ? 2.356 -5.640 2.202 1.00 85.69 211 LEU A CA 1
ATOM 1663 C C . LEU A 1 211 ? 1.200 -5.047 1.384 1.00 85.69 211 LEU A C 1
ATOM 1665 O O . LEU A 1 211 ? 0.735 -3.949 1.678 1.00 85.69 211 LEU A O 1
ATOM 1669 N N . VAL A 1 212 ? 0.658 -5.846 0.462 1.00 85.69 212 VAL A N 1
ATOM 1670 C CA . VAL A 1 212 ? -0.443 -5.472 -0.432 1.00 85.69 212 VAL A CA 1
ATOM 1671 C C . VAL A 1 212 ? -1.729 -6.223 -0.063 1.00 85.69 212 VAL A C 1
ATOM 1673 O O . VAL A 1 212 ? -1.728 -7.441 0.132 1.00 85.69 212 VAL A O 1
ATOM 1676 N N . GLY A 1 213 ? -2.857 -5.525 0.041 1.00 84.06 213 GLY A N 1
ATOM 1677 C CA . GLY A 1 213 ? -4.161 -6.106 0.351 1.00 84.06 213 GLY A CA 1
ATOM 1678 C C . GLY A 1 213 ? -5.051 -5.193 1.188 1.00 84.06 213 GLY A C 1
ATOM 1679 O O . GLY A 1 213 ? -4.828 -4.002 1.312 1.00 84.06 213 GLY A O 1
ATOM 1680 N N . THR A 1 214 ? -6.064 -5.764 1.841 1.00 82.50 214 THR A N 1
ATOM 1681 C CA . THR A 1 214 ? -7.061 -4.971 2.584 1.00 82.50 214 THR A CA 1
ATOM 1682 C C . THR A 1 214 ? -6.550 -4.356 3.893 1.00 82.50 214 THR A C 1
ATOM 1684 O O . THR A 1 214 ? -7.337 -3.711 4.586 1.00 82.50 214 THR A O 1
ATOM 1687 N N . GLY A 1 215 ? -5.289 -4.606 4.279 1.00 82.81 215 GLY A N 1
ATOM 1688 C CA . GLY A 1 215 ? -4.626 -4.009 5.451 1.00 82.81 215 GLY A CA 1
ATOM 1689 C C . GLY A 1 215 ? -5.495 -3.966 6.710 1.00 82.81 215 GLY A C 1
ATOM 1690 O O . GLY A 1 215 ? -5.562 -2.941 7.374 1.00 82.81 215 GLY A O 1
ATOM 1691 N N . THR A 1 216 ? -6.282 -5.019 6.954 1.00 89.06 216 THR A N 1
ATOM 1692 C CA . THR A 1 216 ? -7.354 -4.961 7.950 1.00 89.06 216 THR A CA 1
ATOM 1693 C C . THR A 1 216 ? -6.781 -5.065 9.352 1.00 89.06 216 THR A C 1
ATOM 1695 O O . THR A 1 216 ? -6.200 -6.099 9.683 1.00 89.06 216 THR A O 1
ATOM 1698 N N . THR A 1 217 ? -7.029 -4.044 10.169 1.00 91.25 217 THR A N 1
ATOM 1699 C CA . THR A 1 217 ? -6.575 -3.974 11.560 1.00 91.25 217 THR A CA 1
ATOM 1700 C C . THR A 1 217 ? -7.751 -3.636 12.463 1.00 91.25 217 THR A C 1
ATOM 1702 O O . THR A 1 217 ? -8.472 -2.669 12.220 1.00 91.25 217 THR A O 1
ATOM 1705 N N . CYS A 1 218 ? -7.954 -4.441 13.501 1.00 94.31 218 CYS A N 1
ATOM 1706 C CA . CYS A 1 218 ? -9.046 -4.296 14.452 1.00 94.31 218 CYS A CA 1
ATOM 1707 C C . CYS A 1 218 ? -8.503 -4.046 15.857 1.00 94.31 218 CYS A C 1
ATOM 1709 O O . CYS A 1 218 ? -7.680 -4.818 16.347 1.00 94.31 218 CYS A O 1
ATOM 1711 N N . TYR A 1 219 ? -9.040 -3.038 16.535 1.00 94.50 219 TYR A N 1
ATOM 1712 C CA . TYR A 1 219 ? -8.747 -2.724 17.929 1.00 94.50 219 TYR A CA 1
ATOM 1713 C C . TYR A 1 219 ? -9.991 -2.913 18.779 1.00 94.50 219 TYR A C 1
ATOM 1715 O O . TYR A 1 219 ? -11.097 -2.564 18.364 1.00 94.50 219 TYR A O 1
ATOM 1723 N N . ARG A 1 220 ? -9.812 -3.414 20.002 1.00 95.25 220 ARG A N 1
ATOM 1724 C CA . ARG A 1 220 ? -10.824 -3.196 21.034 1.00 95.25 220 ARG A CA 1
ATOM 1725 C C . ARG A 1 220 ? -10.817 -1.727 21.407 1.00 95.25 220 ARG A C 1
ATOM 1727 O O . ARG A 1 220 ? -9.744 -1.150 21.577 1.00 95.25 220 ARG A O 1
ATOM 1734 N N . VAL A 1 221 ? -12.007 -1.153 21.553 1.00 94.50 221 VAL A N 1
ATOM 1735 C CA . VAL A 1 221 ? -12.157 0.233 21.992 1.00 94.50 221 VAL A CA 1
ATOM 1736 C C . VAL A 1 221 ? -13.165 0.383 23.126 1.00 94.50 221 VAL A C 1
ATOM 1738 O O . VAL A 1 221 ? -14.091 -0.422 23.294 1.00 94.50 221 VAL A O 1
ATOM 1741 N N . ARG A 1 222 ? -12.937 1.402 23.953 1.00 92.50 222 ARG A N 1
ATOM 1742 C CA . ARG A 1 222 ? -13.769 1.750 25.109 1.00 92.50 222 ARG A CA 1
ATOM 1743 C C . ARG A 1 222 ? -14.029 3.251 25.143 1.00 92.50 222 ARG A C 1
ATOM 1745 O O . ARG A 1 222 ? -13.193 4.047 24.722 1.00 92.50 222 ARG A O 1
ATOM 1752 N N . THR A 1 223 ? -15.184 3.628 25.673 1.00 90.56 223 THR A N 1
ATOM 1753 C CA . THR A 1 223 ? -15.545 5.032 25.888 1.00 90.56 223 THR A CA 1
ATOM 1754 C C . THR A 1 223 ? -14.829 5.595 27.123 1.00 90.56 223 THR A C 1
ATOM 1756 O O . THR A 1 223 ? -14.415 4.823 28.000 1.00 90.56 223 THR A O 1
ATOM 1759 N N . PRO A 1 224 ? -14.707 6.927 27.257 1.00 88.75 224 PRO A N 1
ATOM 1760 C CA . PRO A 1 224 ? -14.107 7.548 28.429 1.00 88.75 224 PRO A CA 1
ATOM 1761 C C . PRO A 1 224 ? -14.885 7.164 29.695 1.00 88.75 224 PRO A C 1
ATOM 1763 O O . PRO A 1 224 ? -16.116 7.134 29.693 1.00 88.75 224 PRO A O 1
ATOM 1766 N N . GLY A 1 225 ? -14.170 6.825 30.769 1.00 85.69 225 GLY A N 1
ATOM 1767 C CA . GLY A 1 225 ? -14.767 6.408 32.046 1.00 85.69 225 GLY A CA 1
ATOM 1768 C C . GLY A 1 225 ? -15.332 4.980 32.087 1.00 85.69 225 GLY A C 1
ATOM 1769 O O . GLY A 1 225 ? -15.835 4.573 33.130 1.00 85.69 225 GLY A O 1
ATOM 1770 N N . SER A 1 226 ? -15.248 4.209 30.996 1.00 89.00 226 SER A N 1
ATOM 1771 C CA . SER A 1 226 ? -15.604 2.784 30.979 1.00 89.00 226 SER A CA 1
ATOM 1772 C C . SER A 1 226 ? -14.361 1.903 31.098 1.00 89.00 226 SER A C 1
ATOM 1774 O O . SER A 1 226 ? -13.394 2.083 30.357 1.00 89.00 226 SER A O 1
ATOM 1776 N N . ASP A 1 227 ? -14.419 0.881 31.951 1.00 88.00 227 ASP A N 1
ATOM 1777 C CA . ASP A 1 227 ? -13.407 -0.187 32.013 1.00 88.00 227 ASP A CA 1
ATOM 1778 C C . ASP A 1 227 ? -13.714 -1.345 31.050 1.00 88.00 227 ASP A C 1
ATOM 1780 O O . ASP A 1 227 ? -12.920 -2.271 30.879 1.00 88.00 227 ASP A O 1
ATOM 1784 N N . ARG A 1 228 ? -14.881 -1.309 30.394 1.00 92.56 228 ARG A N 1
ATOM 1785 C CA . ARG A 1 228 ? -15.320 -2.348 29.464 1.00 92.56 228 ARG A CA 1
ATOM 1786 C C . ARG A 1 228 ? -14.958 -1.986 28.027 1.00 92.56 228 ARG A C 1
ATOM 1788 O O . ARG A 1 228 ? -15.416 -0.974 27.497 1.00 92.56 228 ARG A O 1
ATOM 1795 N N . TRP A 1 229 ? -14.242 -2.897 27.374 1.00 92.06 229 TRP A N 1
ATOM 1796 C CA . TRP A 1 229 ? -14.016 -2.929 25.927 1.00 92.06 229 TRP A CA 1
ATOM 1797 C C . TRP A 1 229 ? -15.299 -3.346 25.195 1.00 92.06 229 TRP A C 1
ATOM 1799 O O . TRP A 1 229 ? -15.526 -4.529 24.940 1.00 92.06 229 TRP A O 1
ATOM 1809 N N . GLY A 1 230 ? -16.190 -2.381 24.971 1.00 89.88 230 GLY A N 1
ATOM 1810 C CA . GLY A 1 230 ? -17.537 -2.617 24.443 1.00 89.88 230 GLY A CA 1
ATOM 1811 C C . GLY A 1 230 ? -17.635 -2.655 22.920 1.00 89.88 230 GLY A C 1
ATOM 1812 O O . GLY A 1 230 ? -18.616 -3.185 22.408 1.00 89.88 230 GLY A O 1
ATOM 1813 N N . TYR A 1 231 ? -16.636 -2.127 22.213 1.00 91.81 231 TYR A N 1
ATOM 1814 C CA . TYR A 1 231 ? -16.693 -1.907 20.769 1.00 91.81 231 TYR A CA 1
ATOM 1815 C C . TYR A 1 231 ? -15.417 -2.399 20.080 1.00 91.81 231 TYR A C 1
ATOM 1817 O O . TYR A 1 231 ? -14.379 -2.611 20.718 1.00 91.81 231 TYR A O 1
ATOM 1825 N N . VAL A 1 232 ? -15.496 -2.554 18.759 1.00 94.38 232 VAL A N 1
ATOM 1826 C CA . VAL A 1 232 ? -14.351 -2.860 17.900 1.00 94.38 232 VAL A CA 1
ATOM 1827 C C . VAL A 1 232 ? -14.222 -1.769 16.849 1.00 94.38 232 VAL A C 1
ATOM 1829 O O . VAL A 1 232 ? -15.148 -1.536 16.078 1.00 94.38 232 VAL A O 1
ATOM 1832 N N . LEU A 1 233 ? -13.058 -1.133 16.804 1.00 93.19 233 LEU A N 1
ATOM 1833 C CA . LEU A 1 233 ? -12.672 -0.234 15.725 1.00 93.19 233 LEU A CA 1
ATOM 1834 C C . LEU A 1 233 ? -11.963 -1.043 14.645 1.00 93.19 233 LEU A C 1
ATOM 1836 O O . LEU A 1 233 ? -11.059 -1.818 14.958 1.00 93.19 233 LEU A O 1
ATOM 1840 N N . LYS A 1 234 ? -12.349 -0.856 13.384 1.00 93.44 234 LYS A N 1
ATOM 1841 C CA . LYS A 1 234 ? -11.787 -1.585 12.246 1.00 93.44 234 LYS A CA 1
ATOM 1842 C C . LYS A 1 234 ? -11.285 -0.619 11.181 1.00 93.44 234 LYS A C 1
ATOM 1844 O O . LYS A 1 234 ? -12.084 0.029 10.515 1.00 93.44 234 LYS A O 1
ATOM 1849 N N . PHE A 1 235 ? -9.977 -0.618 10.953 1.00 90.12 235 PHE A N 1
ATOM 1850 C CA . PHE A 1 235 ? -9.367 -0.018 9.772 1.00 90.12 235 PHE A CA 1
ATOM 1851 C C . PHE A 1 235 ? -9.327 -1.047 8.648 1.00 90.12 235 PHE A C 1
ATOM 1853 O O . PHE A 1 235 ? -8.987 -2.215 8.867 1.00 90.12 235 PHE A O 1
ATOM 1860 N N . LYS A 1 236 ? -9.701 -0.636 7.437 1.00 88.06 236 LYS A N 1
ATOM 1861 C CA . LYS A 1 236 ? -9.692 -1.520 6.276 1.00 88.06 236 LYS A CA 1
ATOM 1862 C C . LYS A 1 236 ? -9.514 -0.728 4.992 1.00 88.06 236 LYS A C 1
ATOM 1864 O O . LYS A 1 236 ? -10.295 0.167 4.696 1.00 88.06 236 LYS A O 1
ATOM 1869 N N . TRP A 1 237 ? -8.557 -1.174 4.194 1.00 84.75 237 TRP A N 1
ATOM 1870 C CA . TRP A 1 237 ? -8.420 -0.784 2.802 1.00 84.75 237 TRP A CA 1
ATOM 1871 C C . TRP A 1 237 ? -9.449 -1.532 1.962 1.00 84.75 237 TRP A C 1
ATOM 1873 O O . TRP A 1 237 ? -9.545 -2.766 2.017 1.00 84.75 237 TRP A O 1
ATOM 1883 N N . ARG A 1 238 ? -10.255 -0.775 1.218 1.00 80.88 238 ARG A N 1
ATOM 1884 C CA . ARG A 1 238 ? -11.303 -1.289 0.334 1.00 80.88 238 ARG A CA 1
ATOM 1885 C C . ARG A 1 238 ? -10.790 -1.271 -1.103 1.00 80.88 238 ARG A C 1
ATOM 1887 O O . ARG A 1 238 ? -10.226 -0.277 -1.542 1.00 80.88 238 ARG A O 1
ATOM 1894 N N . TRP A 1 239 ? -11.033 -2.345 -1.847 1.00 73.19 239 TRP A N 1
ATOM 1895 C CA . TRP A 1 239 ? -10.870 -2.311 -3.298 1.00 73.19 239 TRP A CA 1
ATOM 1896 C C . TRP A 1 239 ? -11.998 -1.480 -3.914 1.00 73.19 239 TRP A C 1
ATOM 1898 O O . TRP A 1 239 ? -13.159 -1.711 -3.587 1.00 73.19 239 TRP A O 1
ATOM 1908 N N . ALA A 1 240 ? -11.690 -0.563 -4.834 1.00 68.81 240 ALA A N 1
ATOM 1909 C CA . ALA A 1 240 ? -12.669 0.364 -5.424 1.00 68.81 240 ALA A CA 1
ATOM 1910 C C . ALA A 1 240 ? -13.954 -0.323 -5.938 1.00 68.81 240 ALA A C 1
ATOM 1912 O O . ALA A 1 240 ? -15.060 0.191 -5.775 1.00 68.81 240 ALA A O 1
ATOM 1913 N N . ARG A 1 241 ? -13.816 -1.531 -6.504 1.00 69.75 241 ARG A N 1
ATOM 1914 C CA . ARG A 1 241 ? -14.915 -2.316 -7.096 1.00 69.75 241 ARG A CA 1
ATOM 1915 C C . ARG A 1 241 ? -15.711 -3.154 -6.090 1.00 69.75 241 ARG A C 1
ATOM 1917 O O . ARG A 1 241 ? -16.751 -3.699 -6.456 1.00 69.75 241 ARG A O 1
ATOM 1924 N N . ASP A 1 242 ? -15.240 -3.277 -4.851 1.00 75.75 242 ASP A N 1
ATOM 1925 C CA . ASP A 1 242 ? -15.941 -4.035 -3.820 1.00 75.75 242 ASP A CA 1
ATOM 1926 C C . ASP A 1 242 ? -17.099 -3.222 -3.254 1.00 75.75 242 ASP A C 1
ATOM 1928 O O . ASP A 1 242 ? -16.962 -2.034 -2.933 1.00 75.75 242 ASP A O 1
ATOM 1932 N N . ARG A 1 243 ? -18.230 -3.905 -3.042 1.00 81.44 243 ARG A N 1
ATOM 1933 C CA . ARG A 1 243 ? -19.353 -3.327 -2.310 1.00 81.44 243 ARG A CA 1
ATOM 1934 C C . ARG A 1 243 ? -18.894 -2.915 -0.900 1.00 81.44 243 ARG A C 1
ATOM 1936 O O . ARG A 1 243 ? -18.296 -3.747 -0.206 1.00 81.44 243 ARG A O 1
ATOM 1943 N N . PRO A 1 244 ? -19.188 -1.684 -0.448 1.00 85.69 244 PRO A N 1
ATOM 1944 C CA . PRO A 1 244 ? -18.771 -1.215 0.867 1.00 85.69 244 PRO A CA 1
ATOM 1945 C C . PRO A 1 244 ? -19.309 -2.097 2.006 1.00 85.69 244 PRO A C 1
ATOM 1947 O O . PRO A 1 244 ? -20.483 -2.472 2.044 1.00 85.69 244 PRO A O 1
ATOM 1950 N N . GLU A 1 245 ? -18.438 -2.458 2.950 1.00 89.56 245 GLU A N 1
ATOM 1951 C CA . GLU A 1 245 ? -18.783 -3.370 4.051 1.00 89.56 245 GLU A CA 1
ATOM 1952 C C . GLU A 1 245 ? -19.849 -2.782 4.987 1.00 89.56 245 GLU A C 1
ATOM 1954 O O . GLU A 1 245 ? -20.708 -3.508 5.485 1.00 89.56 245 GLU A O 1
ATOM 1959 N N . ASN A 1 246 ? -19.847 -1.464 5.172 1.00 90.50 246 ASN A N 1
ATOM 1960 C CA . ASN A 1 246 ? -20.863 -0.739 5.928 1.00 90.50 246 ASN A CA 1
ATOM 1961 C C . ASN A 1 246 ? -22.273 -0.926 5.352 1.00 90.50 246 ASN A C 1
ATOM 1963 O O . ASN A 1 246 ? -23.220 -1.089 6.117 1.00 90.50 246 ASN A O 1
ATOM 1967 N N . GLU A 1 247 ? -22.431 -0.969 4.025 1.00 91.25 247 GLU A N 1
ATOM 1968 C CA . GLU A 1 247 ? -23.733 -1.248 3.410 1.00 91.25 247 GLU A CA 1
ATOM 1969 C C . GLU A 1 247 ? -24.215 -2.667 3.701 1.00 91.25 247 GLU A C 1
ATOM 1971 O O . GLU A 1 247 ? -25.407 -2.888 3.914 1.00 91.25 247 GLU A O 1
ATOM 1976 N N . LEU A 1 248 ? -23.296 -3.637 3.696 1.00 92.00 248 LEU A N 1
ATOM 1977 C CA . LEU A 1 248 ? -23.618 -5.031 3.994 1.00 92.00 248 LEU A CA 1
ATOM 1978 C C . LEU A 1 248 ? -24.072 -5.186 5.448 1.00 92.00 248 LEU A C 1
ATOM 1980 O O . LEU A 1 248 ? -25.068 -5.863 5.706 1.00 92.00 248 LEU A O 1
ATOM 1984 N N . LEU A 1 249 ? -23.386 -4.525 6.385 1.00 92.56 249 LEU A N 1
ATOM 1985 C CA . LEU A 1 249 ? -23.762 -4.522 7.800 1.00 92.56 249 LEU A CA 1
ATOM 1986 C C . LEU A 1 249 ? -25.085 -3.789 8.038 1.00 92.56 249 LEU A C 1
ATOM 1988 O O . LEU A 1 249 ? -25.940 -4.293 8.767 1.00 92.56 249 LEU A O 1
ATOM 1992 N N . LYS A 1 250 ? -25.302 -2.654 7.365 1.00 91.00 250 LYS A N 1
ATOM 1993 C CA . LYS A 1 250 ? -26.578 -1.933 7.412 1.00 91.00 250 LYS A CA 1
ATOM 1994 C C . LYS A 1 250 ? -27.724 -2.802 6.902 1.00 91.00 250 LYS A C 1
ATOM 1996 O O . LYS A 1 250 ? -28.732 -2.942 7.583 1.00 91.00 250 LYS A O 1
ATOM 2001 N N . LEU A 1 251 ? -27.535 -3.478 5.768 1.00 92.50 251 LEU A N 1
ATOM 2002 C CA . LEU A 1 251 ? -28.528 -4.399 5.219 1.00 92.50 251 LEU A CA 1
ATOM 2003 C C . LEU A 1 251 ? -28.820 -5.573 6.167 1.00 92.50 251 LEU A C 1
ATOM 2005 O O . LEU A 1 251 ? -29.975 -5.968 6.308 1.00 92.50 251 LEU A O 1
ATOM 2009 N N . ALA A 1 252 ? -27.801 -6.138 6.819 1.00 93.62 252 ALA A N 1
ATOM 2010 C CA . ALA A 1 252 ? -27.990 -7.205 7.802 1.00 93.62 252 ALA A CA 1
ATOM 2011 C C . ALA A 1 252 ? -28.796 -6.726 9.023 1.00 93.62 252 ALA A C 1
ATOM 2013 O O . ALA A 1 252 ? -29.679 -7.448 9.493 1.00 93.62 252 ALA A O 1
ATOM 2014 N N . SER A 1 253 ? -28.539 -5.497 9.482 1.00 90.94 253 SER A N 1
ATOM 2015 C CA . SER A 1 253 ? -29.301 -4.838 10.548 1.00 90.94 253 SER A CA 1
ATOM 2016 C C . SER A 1 253 ? -30.763 -4.608 10.143 1.00 90.94 253 SER A C 1
ATOM 2018 O O . SER A 1 253 ? -31.674 -5.051 10.844 1.00 90.94 253 SER A O 1
ATOM 2020 N N . ASP A 1 254 ? -30.996 -4.039 8.953 1.00 93.00 254 ASP A N 1
ATOM 2021 C CA . ASP A 1 254 ? -32.333 -3.778 8.395 1.00 93.00 254 ASP A CA 1
ATOM 2022 C C . ASP A 1 254 ? -33.158 -5.064 8.218 1.00 93.00 254 ASP A C 1
ATOM 2024 O O . ASP A 1 254 ? -34.389 -5.051 8.254 1.00 93.00 254 ASP A O 1
ATOM 2028 N N . LYS A 1 255 ? -32.480 -6.198 8.007 1.00 94.69 255 LYS A N 1
ATOM 2029 C CA . LYS A 1 255 ? -33.092 -7.530 7.895 1.00 94.69 255 LYS A CA 1
ATOM 2030 C C . LYS A 1 255 ? -33.133 -8.298 9.218 1.00 94.69 255 LYS A C 1
ATOM 2032 O O . LYS A 1 255 ? -33.568 -9.448 9.213 1.00 94.69 255 LYS A O 1
ATOM 2037 N N . CYS A 1 256 ? -32.705 -7.686 10.323 1.00 91.44 256 CYS A N 1
ATOM 2038 C CA . CYS A 1 256 ? -32.644 -8.283 11.658 1.00 91.44 256 CYS A CA 1
ATOM 2039 C C . CYS A 1 256 ? -31.958 -9.661 11.663 1.00 91.44 256 CYS A C 1
ATOM 2041 O O . CYS A 1 256 ? -32.434 -10.607 12.296 1.00 91.44 256 CYS A O 1
ATOM 2043 N N . VAL A 1 257 ? -30.856 -9.794 10.918 1.00 94.62 257 VAL A N 1
ATOM 2044 C CA . VAL A 1 257 ? -30.123 -11.059 10.807 1.00 94.62 257 VAL A CA 1
ATOM 2045 C C . VAL A 1 257 ? -29.529 -11.422 12.166 1.00 94.62 257 VAL A C 1
ATOM 2047 O O . VAL A 1 257 ? -28.700 -10.700 12.719 1.00 94.62 257 VAL A O 1
ATOM 2050 N N . TRP A 1 258 ? -29.943 -12.566 12.706 1.00 93.12 258 TRP A N 1
ATOM 2051 C CA . TRP A 1 258 ? -29.451 -13.041 13.994 1.00 93.12 258 TRP A CA 1
ATOM 2052 C C . TRP A 1 258 ? -27.945 -13.334 13.943 1.00 93.12 258 TRP A C 1
ATOM 2054 O O . TRP A 1 258 ? -27.467 -14.017 13.038 1.00 93.12 258 TRP A O 1
ATOM 2064 N N . GLY A 1 259 ? -27.206 -12.820 14.929 1.00 87.88 259 GLY A N 1
ATOM 2065 C CA . GLY A 1 259 ? -25.756 -13.003 15.048 1.00 87.88 259 GLY A CA 1
ATOM 2066 C C . GLY A 1 259 ? -24.902 -12.059 14.191 1.00 87.88 259 GLY A C 1
ATOM 2067 O O . GLY A 1 259 ? -23.678 -12.139 14.267 1.00 87.88 259 GLY A O 1
ATOM 2068 N N . ALA A 1 260 ? -25.506 -11.163 13.402 1.00 89.25 260 ALA A N 1
ATOM 2069 C CA . ALA A 1 260 ? -24.764 -10.119 12.700 1.00 89.25 260 ALA A CA 1
ATOM 2070 C C . ALA A 1 260 ? -24.288 -9.026 13.674 1.00 89.25 260 ALA A C 1
ATOM 2072 O O . ALA A 1 260 ? -24.985 -8.681 14.628 1.00 89.25 260 ALA A O 1
ATOM 2073 N N . VAL A 1 261 ? -23.098 -8.476 13.423 1.00 90.06 261 VAL A N 1
ATOM 2074 C CA . VAL A 1 261 ? -22.566 -7.342 14.193 1.00 90.06 261 VAL A CA 1
ATOM 2075 C C . VAL A 1 261 ? -23.304 -6.051 13.828 1.00 90.06 261 VAL A C 1
ATOM 2077 O O . VAL A 1 261 ? -23.646 -5.843 12.663 1.00 90.06 261 VAL A O 1
ATOM 2080 N N . SER A 1 262 ? -23.538 -5.181 14.812 1.00 87.75 262 SER A N 1
ATOM 2081 C CA . SER A 1 262 ? -24.060 -3.833 14.579 1.00 87.75 262 SER A CA 1
ATOM 2082 C C . SER A 1 262 ? -22.947 -2.902 14.104 1.00 87.75 262 SER A C 1
ATOM 2084 O O . SER A 1 262 ? -21.798 -3.016 14.530 1.00 87.75 262 SER A O 1
ATOM 2086 N N . LEU A 1 263 ? -23.297 -1.979 13.211 1.00 89.94 263 LEU A N 1
ATOM 2087 C CA . LEU A 1 263 ? -22.420 -0.900 12.777 1.00 89.94 263 LEU A CA 1
ATOM 2088 C C . LEU A 1 263 ? -22.883 0.397 13.439 1.00 89.94 263 LEU A C 1
ATOM 2090 O O . LEU A 1 263 ? -23.935 0.918 13.074 1.00 89.94 263 LEU A O 1
ATOM 2094 N N . ASP A 1 264 ? -22.093 0.901 14.383 1.00 86.50 264 ASP A N 1
ATOM 2095 C CA . ASP A 1 264 ? -22.414 2.133 15.115 1.00 86.50 264 ASP A CA 1
ATOM 2096 C C . ASP A 1 264 ? -21.850 3.389 14.430 1.00 86.50 264 ASP A C 1
ATOM 2098 O O . ASP A 1 264 ? -22.423 4.469 14.545 1.00 86.50 264 ASP A O 1
ATOM 2102 N N . TYR A 1 265 ? -20.741 3.250 13.696 1.00 87.25 265 TYR A N 1
ATOM 2103 C CA . TYR A 1 265 ? -20.080 4.345 12.986 1.00 87.25 265 TYR A CA 1
ATOM 2104 C C . TYR A 1 265 ? -19.365 3.843 11.730 1.00 87.25 265 TYR A C 1
ATOM 2106 O O . TYR A 1 265 ? -18.804 2.745 11.719 1.00 87.25 265 TYR A O 1
ATOM 2114 N N . TYR A 1 266 ? -19.366 4.661 10.680 1.00 87.94 266 TYR A N 1
ATOM 2115 C CA . TYR A 1 266 ? -18.583 4.447 9.470 1.00 87.94 266 TYR A CA 1
ATOM 2116 C C . TYR A 1 266 ? -18.169 5.788 8.878 1.00 87.94 266 TYR A C 1
ATOM 2118 O O . TYR A 1 266 ? -19.001 6.678 8.721 1.00 87.94 266 TYR A O 1
ATOM 2126 N N . GLU A 1 267 ? -16.909 5.864 8.473 1.00 86.25 267 GLU A N 1
ATOM 2127 C CA . GLU A 1 267 ? -16.344 6.997 7.762 1.00 86.25 267 GLU A CA 1
ATOM 2128 C C . GLU A 1 267 ? -15.369 6.493 6.700 1.00 86.25 267 GLU A C 1
ATOM 2130 O O . GLU A 1 267 ? -14.607 5.546 6.924 1.00 86.25 267 GLU A O 1
ATOM 2135 N N . GLU A 1 268 ? -15.413 7.121 5.530 1.00 85.56 268 GLU A N 1
ATOM 2136 C CA . GLU A 1 268 ? -14.425 6.936 4.476 1.00 85.56 268 GLU A CA 1
ATOM 2137 C C . GLU A 1 268 ? -13.428 8.093 4.548 1.00 85.56 268 GLU A C 1
ATOM 2139 O O . GLU A 1 268 ? -13.770 9.230 4.245 1.00 85.56 268 GLU A O 1
ATOM 2144 N N . ILE A 1 269 ? -12.207 7.788 4.985 1.00 78.81 269 ILE A N 1
ATOM 2145 C CA . ILE A 1 269 ? -11.186 8.801 5.292 1.00 78.81 269 ILE A CA 1
ATOM 2146 C C . ILE A 1 269 ? -10.465 9.264 4.021 1.00 78.81 269 ILE A C 1
ATOM 2148 O O . ILE A 1 269 ? -10.160 10.439 3.859 1.00 78.81 269 ILE A O 1
ATOM 2152 N N . GLU A 1 270 ? -10.214 8.339 3.096 1.00 72.62 270 GLU A N 1
ATOM 2153 C CA . GLU A 1 270 ? -9.576 8.611 1.810 1.00 72.62 270 GLU A CA 1
ATOM 2154 C C . GLU A 1 270 ? -10.265 7.797 0.717 1.00 72.62 270 GLU A C 1
ATOM 2156 O O . GLU A 1 270 ? -10.262 6.565 0.748 1.00 72.62 270 GLU A O 1
ATOM 2161 N N . ASN A 1 271 ? -10.835 8.490 -0.267 1.00 67.94 271 ASN A N 1
ATOM 2162 C CA . ASN A 1 271 ? -11.423 7.871 -1.451 1.00 67.94 271 ASN A CA 1
ATOM 2163 C C . ASN A 1 271 ? -10.456 8.018 -2.628 1.00 67.94 271 ASN A C 1
ATOM 2165 O O . ASN A 1 271 ? -10.320 9.124 -3.141 1.00 67.94 271 ASN A O 1
ATOM 2169 N N . LEU A 1 272 ? -9.811 6.938 -3.077 1.00 59.50 272 LEU A N 1
ATOM 2170 C CA . LEU A 1 272 ? -8.887 6.965 -4.221 1.00 59.50 272 LEU A CA 1
ATOM 2171 C C . LEU A 1 272 ? -9.590 6.766 -5.581 1.00 59.50 272 LEU A C 1
ATOM 2173 O O . LEU A 1 272 ? -8.923 6.742 -6.615 1.00 59.50 272 LEU A O 1
ATOM 2177 N N . ASP A 1 273 ? -10.922 6.670 -5.618 1.00 57.84 273 ASP A N 1
ATOM 2178 C CA . ASP A 1 273 ? -11.678 6.437 -6.857 1.00 57.84 273 ASP A CA 1
ATOM 2179 C C . ASP A 1 273 ? -11.459 7.590 -7.851 1.00 57.84 273 ASP A C 1
ATOM 2181 O O . ASP A 1 273 ? -11.269 7.357 -9.043 1.00 57.84 273 ASP A O 1
ATOM 2185 N N . SER A 1 274 ? -11.318 8.828 -7.364 1.00 50.09 274 SER A N 1
ATOM 2186 C CA . SER A 1 274 ? -10.995 9.965 -8.233 1.00 50.09 274 SER A CA 1
ATOM 2187 C C . SER A 1 274 ? -9.566 9.945 -8.784 1.00 50.09 274 SER A C 1
ATOM 2189 O O . SER A 1 274 ? -9.313 10.582 -9.798 1.00 50.09 274 SER A O 1
ATOM 2191 N N . ALA A 1 275 ? -8.616 9.215 -8.184 1.00 48.78 275 ALA A N 1
ATOM 2192 C CA . ALA A 1 275 ? -7.299 9.018 -8.798 1.00 48.78 275 ALA A CA 1
ATOM 2193 C C . ALA A 1 275 ? -7.356 7.989 -9.934 1.00 48.78 275 ALA A C 1
ATOM 2195 O O . ALA A 1 275 ? -6.597 8.128 -10.890 1.00 48.78 275 ALA A O 1
ATOM 2196 N N . ILE A 1 276 ? -8.268 7.011 -9.854 1.00 51.19 276 ILE A N 1
ATOM 2197 C CA . ILE A 1 276 ? -8.581 6.099 -10.962 1.00 51.19 276 ILE A CA 1
ATOM 2198 C C . ILE A 1 276 ? -9.237 6.896 -12.091 1.00 51.19 276 ILE A C 1
ATOM 2200 O O . ILE A 1 276 ? -8.750 6.856 -13.217 1.00 51.19 276 ILE A O 1
ATOM 2204 N N . GLU A 1 277 ? -10.245 7.718 -11.786 1.00 48.75 277 GLU A N 1
ATOM 2205 C CA . GLU A 1 277 ? -10.852 8.618 -12.775 1.00 48.75 277 GLU A CA 1
ATOM 2206 C C . GLU A 1 277 ? -9.824 9.598 -13.354 1.00 48.75 277 GLU A C 1
ATOM 2208 O O . GLU A 1 277 ? -9.792 9.810 -14.556 1.00 48.75 277 GLU A O 1
ATOM 2213 N N . LEU A 1 278 ? -8.929 10.170 -12.541 1.00 44.62 278 LEU A N 1
ATOM 2214 C CA . LEU A 1 278 ? -7.860 11.049 -13.022 1.00 44.62 278 LEU A CA 1
ATOM 2215 C C . LEU A 1 278 ? -6.808 10.306 -13.848 1.00 44.62 278 LEU A C 1
ATOM 2217 O O . LEU A 1 278 ? -6.230 10.937 -14.726 1.00 44.62 278 LEU A O 1
ATOM 2221 N N . SER A 1 279 ? -6.551 9.019 -13.587 1.00 43.78 279 SER A N 1
ATOM 2222 C CA . SER A 1 279 ? -5.723 8.186 -14.466 1.00 43.78 279 SER A CA 1
ATOM 2223 C C . SER A 1 279 ? -6.439 7.850 -15.771 1.00 43.78 279 SER A C 1
ATOM 2225 O O . SER A 1 279 ? -5.828 7.928 -16.824 1.00 43.78 279 SER A O 1
ATOM 2227 N N . GLU A 1 280 ? -7.745 7.584 -15.740 1.00 43.88 280 GLU A N 1
ATOM 2228 C CA . GLU A 1 280 ? -8.553 7.368 -16.945 1.00 43.88 280 GLU A CA 1
ATOM 2229 C C . GLU A 1 280 ? -8.671 8.665 -17.770 1.00 43.88 280 GLU A C 1
ATOM 2231 O O . GLU A 1 280 ? -8.601 8.641 -18.997 1.00 43.88 280 GLU A O 1
ATOM 2236 N N . LEU A 1 281 ? -8.768 9.823 -17.109 1.00 39.66 281 LEU A N 1
ATOM 2237 C CA . LEU A 1 281 ? -8.789 11.148 -17.731 1.00 39.66 281 LEU A CA 1
ATOM 2238 C C . LEU A 1 281 ? -7.397 11.576 -18.233 1.00 39.66 281 LEU A C 1
ATOM 2240 O O . LEU A 1 281 ? -7.291 12.178 -19.300 1.00 39.66 281 LEU A O 1
ATOM 2244 N N . SER A 1 282 ? -6.309 11.251 -17.530 1.00 38.25 282 SER A N 1
ATOM 2245 C CA . SER A 1 282 ? -4.944 11.518 -18.011 1.00 38.25 282 SER A CA 1
ATOM 2246 C C . SER A 1 282 ? -4.523 10.560 -19.131 1.00 38.25 282 SER A C 1
ATOM 2248 O O . SER A 1 282 ? -3.791 10.966 -20.035 1.00 38.25 282 SER A O 1
ATOM 2250 N N . GLU A 1 283 ? -5.031 9.325 -19.145 1.00 43.34 283 GLU A N 1
ATOM 2251 C CA . GLU A 1 283 ? -4.947 8.412 -20.290 1.00 43.34 283 GLU A CA 1
ATOM 2252 C C . GLU A 1 283 ? -5.679 8.980 -21.512 1.00 43.34 283 GLU A C 1
ATOM 2254 O O . GLU A 1 283 ? -5.248 8.752 -22.641 1.00 43.34 283 GLU A O 1
ATOM 2259 N N . THR A 1 284 ? -6.738 9.780 -21.320 1.00 39.62 284 THR A N 1
ATOM 2260 C CA . THR A 1 284 ? -7.352 10.529 -22.431 1.00 39.62 284 THR A CA 1
ATOM 2261 C C . THR A 1 284 ? -6.560 11.770 -22.865 1.00 39.62 284 THR A C 1
ATOM 2263 O O . THR A 1 284 ? -6.729 12.217 -24.001 1.00 39.62 284 THR A O 1
ATOM 2266 N N . GLU A 1 285 ? -5.665 12.307 -22.024 1.00 41.91 285 GLU A N 1
ATOM 2267 C CA . GLU A 1 285 ? -4.869 13.514 -22.319 1.00 41.91 285 GLU A CA 1
ATOM 2268 C C . GLU A 1 285 ? -3.407 13.262 -22.741 1.00 41.91 285 GLU A C 1
ATOM 2270 O O . GLU A 1 285 ? -2.752 14.187 -23.227 1.00 41.91 285 GLU A O 1
ATOM 2275 N N . THR A 1 286 ? -2.862 12.049 -22.630 1.00 43.81 286 THR A N 1
ATOM 2276 C CA . THR A 1 286 ? -1.425 11.816 -22.864 1.00 43.81 286 THR A CA 1
ATOM 2277 C C . THR A 1 286 ? -1.110 11.255 -24.253 1.00 43.81 286 THR A C 1
ATOM 2279 O O . THR A 1 286 ? -1.801 10.405 -24.808 1.00 43.81 286 THR A O 1
ATOM 2282 N N . GLY A 1 287 ? -0.055 11.804 -24.867 1.00 56.59 287 GLY A N 1
ATOM 2283 C CA . GLY A 1 287 ? 0.457 11.365 -26.162 1.00 56.59 287 GLY A CA 1
ATOM 2284 C C . GLY A 1 287 ? 0.836 9.884 -26.164 1.00 56.59 287 GLY A C 1
ATOM 2285 O O . GLY A 1 287 ? 1.159 9.312 -25.132 1.00 56.59 287 GLY A O 1
ATOM 2286 N N . ILE A 1 288 ? 0.805 9.276 -27.347 1.00 58.03 288 ILE A N 1
ATOM 2287 C CA . ILE A 1 288 ? 1.111 7.861 -27.573 1.00 58.03 288 ILE A CA 1
ATOM 2288 C C . ILE A 1 288 ? 2.486 7.510 -26.972 1.00 58.03 288 ILE A C 1
ATOM 2290 O O . ILE A 1 288 ? 3.517 7.947 -27.487 1.00 58.03 288 ILE A O 1
ATOM 2294 N N . THR A 1 289 ? 2.499 6.720 -25.897 1.00 53.03 289 THR A N 1
ATOM 2295 C CA . THR A 1 289 ? 3.704 6.180 -25.252 1.00 53.03 289 THR A CA 1
ATOM 2296 C C . THR A 1 289 ? 3.796 4.673 -25.500 1.00 53.03 289 THR A C 1
ATOM 2298 O O . THR A 1 289 ? 2.802 3.953 -25.467 1.00 53.03 289 THR A O 1
ATOM 2301 N N . GLY A 1 290 ? 4.999 4.189 -25.819 1.00 60.88 290 GLY A N 1
ATOM 2302 C CA . GLY A 1 290 ? 5.258 2.783 -26.140 1.00 60.88 290 GLY A CA 1
ATOM 2303 C C . GLY A 1 290 ? 6.253 2.606 -27.287 1.00 60.88 290 GLY A C 1
ATOM 2304 O O . GLY A 1 290 ? 6.569 3.541 -28.026 1.00 60.88 290 GLY A O 1
ATOM 2305 N N . THR A 1 291 ? 6.762 1.388 -27.451 1.00 70.75 291 THR A N 1
ATOM 2306 C CA . THR A 1 291 ? 7.649 1.044 -28.568 1.00 70.75 291 THR A CA 1
ATOM 2307 C C . THR A 1 291 ? 6.823 0.962 -29.850 1.00 70.75 291 THR A C 1
ATOM 2309 O O . THR A 1 291 ? 6.029 0.039 -30.012 1.00 70.75 291 THR A O 1
ATOM 2312 N N . ARG A 1 292 ? 6.998 1.939 -30.755 1.00 79.50 292 ARG A N 1
ATOM 2313 C CA . ARG A 1 292 ? 6.222 2.157 -32.000 1.00 79.50 292 ARG A CA 1
ATOM 2314 C C . ARG A 1 292 ? 5.646 0.904 -32.686 1.00 79.50 292 ARG A C 1
ATOM 2316 O O . ARG A 1 292 ? 4.426 0.862 -32.865 1.00 79.50 292 ARG A O 1
ATOM 2323 N N . PRO A 1 293 ? 6.446 -0.118 -33.048 1.00 84.56 293 PRO A N 1
ATOM 2324 C CA . PRO A 1 293 ? 5.928 -1.298 -33.737 1.00 84.56 293 PRO A CA 1
ATOM 2325 C C . PRO A 1 293 ? 4.931 -2.117 -32.912 1.00 84.56 293 PRO A C 1
ATOM 2327 O O . PRO A 1 293 ? 4.103 -2.813 -33.490 1.00 84.56 293 PRO A O 1
ATOM 2330 N N . PHE A 1 294 ? 4.922 -1.988 -31.588 1.00 88.38 294 PHE A N 1
ATOM 2331 C CA . PHE A 1 294 ? 4.097 -2.796 -30.687 1.00 88.38 294 PHE A CA 1
ATOM 2332 C C . PHE A 1 294 ? 2.871 -2.060 -30.154 1.00 88.38 294 PHE A C 1
ATOM 2334 O O . PHE A 1 294 ? 2.035 -2.679 -29.518 1.00 88.38 294 PHE A O 1
ATOM 2341 N N . ILE A 1 295 ? 2.705 -0.770 -30.455 1.00 84.00 295 ILE A N 1
ATOM 2342 C CA . ILE A 1 295 ? 1.553 0.000 -29.970 1.00 84.00 295 ILE A CA 1
ATOM 2343 C C . ILE A 1 295 ? 0.262 -0.480 -30.652 1.00 84.00 295 ILE A C 1
ATOM 2345 O O . ILE A 1 295 ? 0.190 -0.523 -31.886 1.00 84.00 295 ILE A O 1
ATOM 2349 N N . ALA A 1 296 ? -0.755 -0.811 -29.855 1.00 87.75 296 ALA A N 1
ATOM 2350 C CA . ALA A 1 296 ? -2.093 -1.196 -30.307 1.00 87.75 296 ALA A CA 1
ATOM 2351 C C . ALA A 1 296 ? -2.773 -0.118 -31.178 1.00 87.75 296 ALA A C 1
ATOM 2353 O O . ALA A 1 296 ? -2.657 1.080 -30.918 1.00 87.75 296 ALA A O 1
ATOM 2354 N N . ILE A 1 297 ? -3.558 -0.524 -32.178 1.00 89.12 297 ILE A N 1
ATOM 2355 C CA . ILE A 1 297 ? -4.333 0.354 -33.070 1.00 89.12 297 ILE A CA 1
ATOM 2356 C C . ILE A 1 297 ? -5.286 1.236 -32.263 1.00 89.12 297 ILE A C 1
ATOM 2358 O O . ILE A 1 297 ? -5.452 2.415 -32.576 1.00 89.12 297 ILE A O 1
ATOM 2362 N N . GLY A 1 298 ? -5.929 0.680 -31.234 1.00 79.44 298 GLY A N 1
ATOM 2363 C CA . GLY A 1 298 ? -6.813 1.447 -30.358 1.00 79.44 298 GLY A CA 1
ATOM 2364 C C . GLY A 1 298 ? -6.074 2.549 -29.595 1.00 79.44 298 GLY A C 1
ATOM 2365 O O . GLY A 1 298 ? -6.557 3.681 -29.569 1.00 79.44 298 GLY A O 1
ATOM 2366 N N . ALA A 1 299 ? -4.873 2.253 -29.089 1.00 80.81 299 ALA A N 1
ATOM 2367 C CA . ALA A 1 299 ? -4.005 3.232 -28.435 1.00 80.81 299 ALA A CA 1
ATOM 2368 C C . ALA A 1 299 ? -3.512 4.310 -29.421 1.00 80.81 299 ALA A C 1
ATOM 2370 O O . ALA A 1 299 ? -3.558 5.499 -29.113 1.00 80.81 299 ALA A O 1
ATOM 2371 N N . LEU A 1 300 ? -3.150 3.932 -30.656 1.00 81.19 300 LEU A N 1
ATOM 2372 C CA . LEU A 1 300 ? -2.791 4.885 -31.719 1.00 81.19 300 LEU A CA 1
ATOM 2373 C C . LEU A 1 300 ? -3.946 5.830 -32.090 1.00 81.19 300 LEU A C 1
ATOM 2375 O O . LEU A 1 300 ? -3.713 6.987 -32.430 1.00 81.19 300 LEU A O 1
ATOM 2379 N N . LYS A 1 301 ? -5.194 5.357 -31.988 1.00 81.06 301 LYS A N 1
ATOM 2380 C CA . LYS A 1 301 ? -6.420 6.152 -32.193 1.00 81.06 301 LYS A CA 1
ATOM 2381 C C . LYS A 1 301 ? -6.861 6.918 -30.939 1.00 81.06 301 LYS A C 1
ATOM 2383 O O . LYS A 1 301 ? -7.991 7.402 -30.906 1.00 81.06 301 LYS A O 1
ATOM 2388 N N . LYS A 1 302 ? -6.001 7.013 -29.916 1.00 73.44 302 LYS A N 1
ATOM 2389 C CA . LYS A 1 302 ? -6.265 7.694 -28.637 1.00 73.44 302 LYS A CA 1
ATOM 2390 C C . LYS A 1 302 ? -7.520 7.182 -27.918 1.00 73.44 302 LYS A C 1
ATOM 2392 O O . LYS A 1 302 ? -8.266 7.954 -27.320 1.00 73.44 302 LYS A O 1
ATOM 2397 N N . LYS A 1 303 ? -7.801 5.881 -28.019 1.00 72.56 303 LYS A N 1
ATOM 2398 C CA . LYS A 1 303 ? -8.840 5.239 -27.203 1.00 72.56 303 LYS A CA 1
ATOM 2399 C C . LYS A 1 303 ? -8.274 4.913 -25.822 1.00 72.56 303 LYS A C 1
ATOM 2401 O O . LYS A 1 303 ? -7.098 4.581 -25.720 1.00 72.56 303 LYS A O 1
ATOM 2406 N N . SER A 1 304 ? -9.134 4.946 -24.801 1.00 65.06 304 SER A N 1
ATOM 2407 C CA . SER A 1 304 ? -8.792 4.530 -23.431 1.00 65.06 304 SER A CA 1
ATOM 2408 C C . SER A 1 304 ? -8.180 3.126 -23.416 1.00 65.06 304 SER A C 1
ATOM 2410 O O . SER A 1 304 ? -8.636 2.235 -24.148 1.00 65.06 304 SER A O 1
ATOM 2412 N N . HIS A 1 305 ? -7.116 2.946 -22.629 1.00 69.69 305 HIS A N 1
ATOM 2413 C CA . HIS A 1 305 ? -6.371 1.695 -22.583 1.00 69.69 305 HIS A CA 1
ATOM 2414 C C . HIS A 1 305 ? -7.230 0.587 -21.963 1.00 69.69 305 HIS A C 1
ATOM 2416 O O . HIS A 1 305 ? -7.980 0.797 -21.018 1.00 69.69 305 HIS A O 1
ATOM 2422 N N . THR A 1 306 ? -7.155 -0.628 -22.503 1.00 71.19 306 THR A N 1
ATOM 2423 C CA . THR A 1 306 ? -7.872 -1.789 -21.958 1.00 71.19 306 THR A CA 1
ATOM 2424 C C . THR A 1 306 ? -6.998 -3.023 -22.121 1.00 71.19 306 THR A C 1
ATOM 2426 O O . THR A 1 306 ? -6.135 -3.042 -22.996 1.00 71.19 306 THR A O 1
ATOM 2429 N N . TYR A 1 307 ? -7.296 -4.096 -21.384 1.00 67.38 307 TYR A N 1
ATOM 2430 C CA . TYR A 1 307 ? -6.595 -5.384 -21.513 1.00 67.38 307 TYR A CA 1
ATOM 2431 C C . TYR A 1 307 ? -6.530 -5.912 -22.963 1.00 67.38 307 TYR A C 1
ATOM 2433 O O . TYR A 1 307 ? -5.640 -6.682 -23.314 1.00 67.38 307 TYR A O 1
ATOM 2441 N N . ARG A 1 308 ? -7.468 -5.510 -23.836 1.00 69.25 308 ARG A N 1
ATOM 2442 C CA . ARG A 1 308 ? -7.463 -5.890 -25.257 1.00 69.25 308 ARG A CA 1
ATOM 2443 C C . ARG A 1 308 ? -6.296 -5.269 -26.021 1.00 69.25 308 ARG A C 1
ATOM 2445 O O . ARG A 1 308 ? -5.789 -5.901 -26.938 1.00 69.25 308 ARG A O 1
ATOM 2452 N N . HIS A 1 309 ? -5.869 -4.066 -25.642 1.00 82.50 309 HIS A N 1
ATOM 2453 C CA . HIS A 1 309 ? -4.712 -3.404 -26.240 1.00 82.50 309 HIS A CA 1
ATOM 2454 C C . HIS A 1 309 ? -3.402 -4.083 -25.826 1.00 82.50 309 HIS A C 1
ATOM 2456 O O . HIS A 1 309 ? -2.489 -4.176 -26.644 1.00 82.50 309 HIS A O 1
ATOM 2462 N N . ASP A 1 310 ? -3.326 -4.628 -24.610 1.00 76.06 310 ASP A N 1
ATOM 2463 C CA . ASP A 1 310 ? -2.173 -5.424 -24.171 1.00 76.06 310 ASP A CA 1
ATOM 2464 C C . ASP A 1 310 ? -2.076 -6.743 -24.948 1.00 76.06 310 ASP A C 1
ATOM 2466 O O . ASP A 1 310 ? -1.000 -7.102 -25.418 1.00 76.06 310 ASP A O 1
ATOM 2470 N N . LEU A 1 311 ? -3.208 -7.425 -25.170 1.00 77.75 311 LEU A N 1
ATOM 2471 C CA . LEU A 1 311 ? -3.266 -8.633 -26.006 1.00 77.75 311 LEU A CA 1
ATOM 2472 C C . LEU A 1 311 ? -2.897 -8.351 -27.469 1.00 77.75 311 LEU A C 1
ATOM 2474 O O . LEU A 1 311 ? -2.167 -9.124 -28.086 1.00 77.75 311 LEU A O 1
ATOM 2478 N N . GLU A 1 312 ? -3.368 -7.232 -28.019 1.00 87.12 312 GLU A N 1
ATOM 2479 C CA . GLU A 1 312 ? -3.008 -6.787 -29.367 1.00 87.12 312 GLU A CA 1
ATOM 2480 C C . GLU A 1 312 ? -1.500 -6.497 -29.479 1.00 87.12 312 GLU A C 1
ATOM 2482 O O . GLU A 1 312 ? -0.838 -6.945 -30.414 1.00 87.12 312 GLU A O 1
ATOM 2487 N N . SER A 1 313 ? -0.935 -5.803 -28.490 1.00 86.12 313 SER A N 1
ATOM 2488 C CA . SER A 1 313 ? 0.499 -5.493 -28.435 1.00 86.12 313 SER A CA 1
ATOM 2489 C C . SER A 1 313 ? 1.341 -6.762 -28.280 1.00 86.12 313 SER A C 1
ATOM 2491 O O . SER A 1 313 ? 2.378 -6.902 -28.928 1.00 86.12 313 SER A O 1
ATOM 2493 N N . PHE A 1 314 ? 0.871 -7.722 -27.479 1.00 86.75 314 PHE A N 1
ATOM 2494 C CA . PHE A 1 314 ? 1.493 -9.035 -27.328 1.00 86.75 314 PHE A CA 1
ATOM 2495 C C . PHE A 1 314 ? 1.524 -9.810 -28.651 1.00 86.75 314 PHE A C 1
ATOM 2497 O O . PHE A 1 314 ? 2.565 -10.364 -29.005 1.00 86.75 314 PHE A O 1
ATOM 2504 N N . LEU A 1 315 ? 0.431 -9.791 -29.424 1.00 89.19 315 LEU A N 1
ATOM 2505 C CA . LEU A 1 315 ? 0.404 -10.373 -30.768 1.00 89.19 315 LEU A CA 1
ATOM 2506 C C . LEU A 1 315 ? 1.441 -9.708 -31.686 1.00 89.19 315 LEU A C 1
ATOM 2508 O O . LEU A 1 315 ? 2.145 -10.401 -32.415 1.00 89.19 315 LEU A O 1
ATOM 2512 N N . TYR A 1 316 ? 1.589 -8.382 -31.633 1.00 92.75 316 TYR A N 1
ATOM 2513 C CA . TYR A 1 316 ? 2.596 -7.674 -32.432 1.00 92.75 316 TYR A CA 1
ATOM 2514 C C . TYR A 1 316 ? 4.027 -8.036 -32.045 1.00 92.75 316 TYR A C 1
ATOM 2516 O O . TYR A 1 316 ? 4.856 -8.226 -32.932 1.00 92.75 316 TYR A O 1
ATOM 2524 N N . VAL A 1 317 ? 4.310 -8.178 -30.748 1.00 90.94 317 VAL A N 1
ATOM 2525 C CA . VAL A 1 317 ? 5.608 -8.673 -30.267 1.00 90.94 317 VAL A CA 1
ATOM 2526 C C . VAL A 1 317 ? 5.848 -10.094 -30.769 1.00 90.94 317 VAL A C 1
ATOM 2528 O O . VAL A 1 317 ? 6.913 -10.367 -31.309 1.00 90.94 317 VAL A O 1
ATOM 2531 N N . PHE A 1 318 ? 4.852 -10.976 -30.669 1.00 90.44 318 PHE A N 1
ATOM 2532 C CA . PHE A 1 318 ? 4.947 -12.348 -31.160 1.00 90.44 318 PHE A CA 1
ATOM 2533 C C . PHE A 1 318 ? 5.274 -12.404 -32.660 1.00 90.44 318 PHE A C 1
ATOM 2535 O O . PHE A 1 318 ? 6.264 -13.025 -33.047 1.00 90.44 318 PHE A O 1
ATOM 2542 N N . LEU A 1 319 ? 4.503 -11.704 -33.501 1.00 90.88 319 LEU A N 1
ATOM 2543 C CA . LEU A 1 319 ? 4.741 -11.642 -34.948 1.00 90.88 319 LEU A CA 1
ATOM 2544 C C . LEU A 1 319 ? 6.132 -11.082 -35.260 1.00 90.88 319 LEU A C 1
ATOM 2546 O O . LEU A 1 319 ? 6.863 -11.657 -36.064 1.00 90.88 319 LEU A O 1
ATOM 2550 N N . TRP A 1 320 ? 6.518 -9.992 -34.592 1.00 89.81 320 TRP A N 1
ATOM 2551 C CA . TRP A 1 320 ? 7.821 -9.363 -34.773 1.00 89.81 320 TRP A CA 1
ATOM 2552 C C . TRP A 1 320 ? 8.961 -10.305 -34.412 1.00 89.81 320 TRP A C 1
ATOM 2554 O O . TRP A 1 320 ? 9.880 -10.465 -35.209 1.00 89.81 320 TRP A O 1
ATOM 2564 N N . THR A 1 321 ? 8.912 -10.958 -33.251 1.00 88.25 321 THR A N 1
ATOM 2565 C CA . THR A 1 321 ? 9.954 -11.892 -32.811 1.00 88.25 321 THR A CA 1
ATOM 2566 C C . THR A 1 321 ? 10.121 -13.047 -33.794 1.00 88.25 321 THR A C 1
ATOM 2568 O O . THR A 1 321 ? 11.251 -13.368 -34.163 1.00 88.25 321 THR A O 1
ATOM 2571 N N . ILE A 1 322 ? 9.014 -13.633 -34.258 1.00 90.19 322 ILE A N 1
ATOM 2572 C CA . ILE A 1 322 ? 9.040 -14.765 -35.189 1.00 90.19 322 ILE A CA 1
ATOM 2573 C C . ILE A 1 322 ? 9.582 -14.361 -36.566 1.00 90.19 322 ILE A C 1
ATOM 2575 O O . ILE A 1 322 ? 10.465 -15.029 -37.100 1.00 90.19 322 ILE A O 1
ATOM 2579 N N . ILE A 1 323 ? 9.092 -13.257 -37.130 1.00 89.06 323 ILE A N 1
ATOM 2580 C CA . ILE A 1 323 ? 9.468 -12.802 -38.479 1.00 89.06 323 ILE A CA 1
ATOM 2581 C C . ILE A 1 323 ? 10.896 -12.241 -38.511 1.00 89.06 323 ILE A C 1
ATOM 2583 O O . ILE A 1 323 ? 11.604 -12.386 -39.506 1.00 89.06 323 ILE A O 1
ATOM 2587 N N . THR A 1 324 ? 11.346 -11.633 -37.415 1.00 87.44 324 THR A N 1
ATOM 2588 C CA . THR A 1 324 ? 12.708 -11.096 -37.301 1.00 87.44 324 THR A CA 1
ATOM 2589 C C . THR A 1 324 ? 13.751 -12.212 -37.154 1.00 87.44 324 THR A C 1
ATOM 2591 O O . THR A 1 324 ? 14.891 -12.034 -37.576 1.00 87.44 324 THR A O 1
ATOM 2594 N N . ASN A 1 325 ? 13.383 -13.369 -36.587 1.00 82.06 325 ASN A N 1
ATOM 2595 C CA . ASN A 1 325 ? 14.221 -14.571 -36.478 1.00 82.06 325 ASN A CA 1
ATOM 2596 C C . ASN A 1 325 ? 15.688 -14.284 -36.076 1.00 82.06 325 ASN A C 1
ATOM 2598 O O . ASN A 1 325 ? 16.615 -14.444 -36.871 1.00 82.06 325 ASN A O 1
ATOM 2602 N N . HIS A 1 326 ? 15.890 -13.823 -34.837 1.00 73.69 326 HIS A N 1
ATOM 2603 C CA . HIS A 1 326 ? 17.201 -13.509 -34.237 1.00 73.69 326 HIS A CA 1
ATOM 2604 C C . HIS A 1 326 ? 17.992 -12.346 -34.860 1.00 73.69 326 HIS A C 1
ATOM 2606 O O . HIS A 1 326 ? 19.127 -12.100 -34.450 1.00 73.69 326 HIS A O 1
ATOM 2612 N N . THR A 1 327 ? 17.418 -11.612 -35.812 1.00 77.62 327 THR A N 1
ATOM 2613 C CA . THR A 1 327 ? 17.996 -10.353 -36.306 1.00 77.62 327 THR A CA 1
ATOM 2614 C C . THR A 1 327 ? 17.485 -9.148 -35.501 1.00 77.62 327 THR A C 1
ATOM 2616 O O . THR A 1 327 ? 16.705 -9.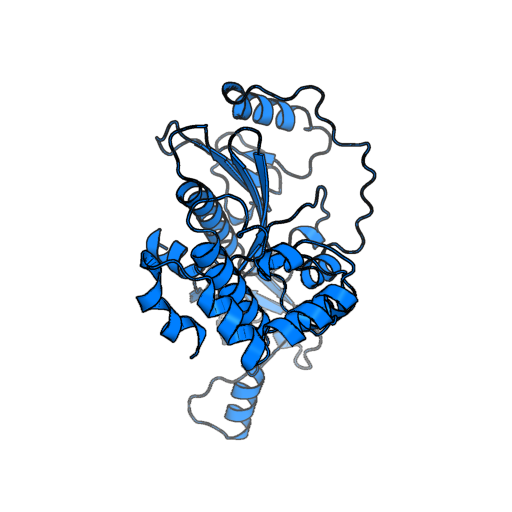310 -34.562 1.00 77.62 327 THR A O 1
ATOM 2619 N N . GLU A 1 328 ? 17.964 -7.936 -35.793 1.00 72.44 328 GLU A N 1
ATOM 2620 C CA . GLU A 1 328 ? 17.488 -6.721 -35.106 1.00 72.44 328 GLU A CA 1
ATOM 2621 C C . GLU A 1 328 ? 16.177 -6.182 -35.703 1.00 72.44 328 GLU A C 1
ATOM 2623 O O . GLU A 1 328 ? 15.327 -5.686 -34.964 1.00 72.44 328 GLU A O 1
ATOM 2628 N N . ASP A 1 329 ? 15.982 -6.328 -37.018 1.00 78.44 329 ASP A N 1
ATOM 2629 C CA . ASP A 1 329 ? 14.847 -5.774 -37.762 1.00 78.44 329 ASP A CA 1
ATOM 2630 C C . ASP A 1 329 ? 14.179 -6.833 -38.659 1.00 78.44 329 ASP A C 1
ATOM 2632 O O . ASP A 1 329 ? 14.880 -7.646 -39.268 1.00 78.44 329 ASP A O 1
ATOM 2636 N N . PRO A 1 330 ? 12.846 -6.777 -38.848 1.00 86.19 330 PRO A N 1
ATOM 2637 C CA . PRO A 1 330 ? 12.149 -7.592 -39.835 1.00 86.19 330 PRO A CA 1
ATOM 2638 C C . PRO A 1 330 ? 12.728 -7.418 -41.252 1.00 86.19 330 PRO A C 1
ATOM 2640 O O . PRO A 1 330 ? 13.281 -6.355 -41.569 1.00 86.19 330 PRO A O 1
ATOM 2643 N N . PRO A 1 331 ? 12.544 -8.408 -42.150 1.00 87.25 331 PRO A N 1
ATOM 2644 C CA . PRO A 1 331 ? 13.019 -8.344 -43.532 1.00 87.25 331 PRO A CA 1
ATOM 2645 C C . PRO A 1 331 ? 12.634 -7.038 -44.240 1.00 87.25 331 PRO A C 1
ATOM 2647 O O . PRO A 1 331 ? 11.576 -6.470 -43.985 1.00 87.25 331 PRO A O 1
ATOM 2650 N N . GLU A 1 332 ? 13.439 -6.569 -45.201 1.00 83.81 332 GLU A N 1
ATOM 2651 C CA . GLU A 1 332 ? 13.217 -5.243 -45.810 1.00 83.81 332 GLU A CA 1
ATOM 2652 C C . GLU A 1 332 ? 11.846 -5.067 -46.473 1.00 83.81 332 GLU A C 1
ATOM 2654 O O . GLU A 1 332 ? 11.329 -3.954 -46.546 1.00 83.81 332 GLU A O 1
ATOM 2659 N N . ARG A 1 333 ? 11.272 -6.170 -46.960 1.00 85.50 333 ARG A N 1
ATOM 2660 C CA . ARG A 1 333 ? 9.955 -6.212 -47.604 1.00 85.50 333 ARG A CA 1
ATOM 2661 C C . ARG A 1 333 ? 8.810 -6.472 -46.623 1.00 85.50 333 ARG A C 1
ATOM 2663 O O . ARG A 1 333 ? 7.661 -6.442 -47.050 1.00 85.50 333 ARG A O 1
ATOM 2670 N N . SER A 1 334 ? 9.123 -6.725 -45.353 1.00 88.81 334 SER A N 1
ATOM 2671 C CA . SER A 1 334 ? 8.146 -7.021 -44.312 1.00 88.81 334 SER A CA 1
ATOM 2672 C C . SER A 1 334 ? 7.230 -5.834 -44.076 1.00 88.81 334 SER A C 1
ATOM 2674 O O . SER A 1 334 ? 7.685 -4.688 -43.947 1.00 88.81 334 SER A O 1
ATOM 2676 N N . LYS A 1 335 ? 5.933 -6.109 -43.940 1.00 87.62 335 LYS A N 1
ATOM 2677 C CA . LYS A 1 335 ? 4.971 -5.076 -43.534 1.00 87.62 335 LYS A CA 1
ATOM 2678 C C . LYS A 1 335 ? 5.257 -4.569 -42.121 1.00 87.62 335 LYS A C 1
ATOM 2680 O O . LYS A 1 335 ? 5.114 -3.372 -41.867 1.00 87.62 335 LYS A O 1
ATOM 2685 N N . LEU A 1 336 ? 5.777 -5.431 -41.240 1.00 89.12 336 LEU A N 1
ATOM 2686 C CA . LEU A 1 336 ? 6.113 -5.074 -39.859 1.00 89.12 336 LEU A CA 1
ATOM 2687 C C . LEU A 1 336 ? 7.175 -3.977 -39.785 1.00 89.12 336 LEU A C 1
ATOM 2689 O O . LEU A 1 336 ? 7.079 -3.083 -38.949 1.00 89.12 336 LEU A O 1
ATOM 2693 N N . ARG A 1 337 ? 8.139 -3.951 -40.713 1.00 86.62 337 ARG A N 1
ATOM 2694 C CA . ARG A 1 337 ? 9.175 -2.903 -40.750 1.00 86.62 337 ARG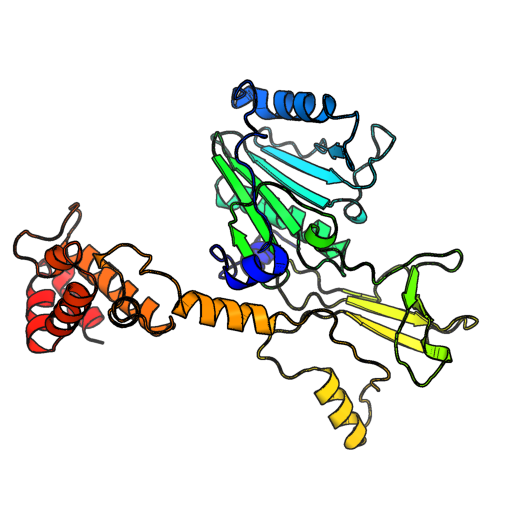 A CA 1
ATOM 2695 C C . ARG A 1 337 ? 8.585 -1.499 -40.939 1.00 86.62 337 ARG A C 1
ATOM 2697 O O . ARG A 1 337 ? 9.141 -0.501 -40.476 1.00 86.62 337 ARG A O 1
ATOM 2704 N N . GLN A 1 338 ? 7.420 -1.407 -41.581 1.00 85.06 338 GLN A N 1
ATOM 2705 C CA . GLN A 1 338 ? 6.701 -0.148 -41.769 1.00 85.06 338 GLN A CA 1
ATOM 2706 C C . GLN A 1 338 ? 5.982 0.318 -40.496 1.00 85.06 338 GLN A C 1
ATOM 2708 O O . GLN A 1 338 ? 5.484 1.445 -40.463 1.00 85.06 338 GLN A O 1
ATOM 2713 N N . TRP A 1 339 ? 5.925 -0.501 -39.442 1.00 89.50 339 TRP A N 1
ATOM 2714 C CA . TRP A 1 339 ? 5.285 -0.138 -38.177 1.00 89.50 339 TRP A CA 1
ATOM 2715 C C . TRP A 1 339 ? 6.176 0.707 -37.259 1.00 89.50 339 TRP A C 1
ATOM 2717 O O . TRP A 1 339 ? 5.691 1.284 -36.288 1.00 89.50 339 TRP A O 1
ATOM 2727 N N . SER A 1 340 ? 7.459 0.847 -37.594 1.00 82.12 340 SER A N 1
ATOM 2728 C CA . SER A 1 340 ? 8.410 1.686 -36.854 1.00 82.12 340 SER A CA 1
ATOM 2729 C C . SER A 1 340 ? 8.465 3.139 -37.343 1.00 82.12 340 SER A C 1
ATOM 2731 O O . SER A 1 340 ? 9.124 3.966 -36.717 1.00 82.12 340 SER A O 1
ATOM 2733 N N . ASN A 1 341 ? 7.777 3.477 -38.443 1.00 75.31 341 ASN A N 1
ATOM 2734 C CA . ASN A 1 341 ? 7.953 4.744 -39.159 1.00 75.31 341 ASN A CA 1
ATOM 2735 C C . ASN A 1 341 ? 6.627 5.463 -39.488 1.00 75.31 341 ASN A C 1
ATOM 2737 O O . ASN A 1 341 ? 5.600 4.838 -39.771 1.00 75.31 341 ASN A O 1
ATOM 2741 N N . GLY A 1 342 ? 6.688 6.799 -39.553 1.00 77.69 342 GLY A N 1
ATOM 2742 C CA . GLY A 1 342 ? 5.589 7.677 -39.977 1.00 77.69 342 GLY A CA 1
ATOM 2743 C C . GLY A 1 342 ? 4.770 8.305 -38.842 1.00 77.69 342 GLY A C 1
ATOM 2744 O O . GLY A 1 342 ? 5.020 8.074 -37.658 1.00 77.69 342 GLY A O 1
ATOM 2745 N N . GLU A 1 343 ? 3.792 9.124 -39.232 1.00 77.75 343 GLU A N 1
ATOM 2746 C CA . GLU A 1 343 ? 2.847 9.789 -38.326 1.00 77.75 343 GLU A CA 1
ATOM 2747 C C . GLU A 1 343 ? 1.878 8.795 -37.675 1.00 77.75 343 GLU A C 1
ATOM 2749 O O . GLU A 1 343 ? 1.484 7.800 -38.287 1.00 77.75 343 GLU A O 1
ATOM 2754 N N . TRP A 1 344 ? 1.451 9.091 -36.447 1.00 79.12 344 TRP A N 1
ATOM 2755 C CA . TRP A 1 344 ? 0.636 8.194 -35.621 1.00 79.12 344 TRP A CA 1
ATOM 2756 C C . TRP A 1 344 ? -0.695 7.776 -36.258 1.00 79.12 344 TRP A C 1
ATOM 2758 O O . TRP A 1 344 ? -1.034 6.594 -36.260 1.00 79.12 344 TRP A O 1
ATOM 2768 N N . GLU A 1 345 ? -1.414 8.727 -36.857 1.00 80.44 345 GLU A N 1
ATOM 2769 C CA . GLU A 1 345 ? -2.684 8.461 -37.545 1.00 80.44 345 GLU A CA 1
ATOM 2770 C C . GLU A 1 345 ? -2.469 7.547 -38.763 1.00 80.44 345 GLU A C 1
ATOM 2772 O O . GLU A 1 345 ? -3.185 6.567 -38.969 1.00 80.44 345 GLU A O 1
ATOM 2777 N N . GLY A 1 346 ? -1.412 7.814 -39.538 1.00 82.88 346 GLY A N 1
ATOM 2778 C CA . GLY A 1 346 ? -1.033 6.987 -40.683 1.00 82.88 346 GLY A CA 1
ATOM 2779 C C . GLY A 1 346 ? -0.615 5.575 -40.273 1.00 82.88 346 GLY A C 1
ATOM 2780 O O . GLY A 1 346 ? -0.934 4.610 -40.968 1.00 82.88 346 GLY A O 1
ATOM 2781 N N . LEU A 1 347 ? 0.047 5.437 -39.122 1.00 85.00 347 LEU A N 1
ATOM 2782 C CA . LEU A 1 347 ? 0.413 4.146 -38.548 1.00 85.00 347 LEU A CA 1
ATOM 2783 C C . LEU A 1 347 ? -0.825 3.349 -38.110 1.00 85.00 347 LEU A C 1
ATOM 2785 O O . LEU A 1 347 ? -0.909 2.156 -38.399 1.00 85.00 347 LEU A O 1
ATOM 2789 N N . ALA A 1 348 ? -1.812 3.999 -37.485 1.00 86.75 348 ALA A N 1
ATOM 2790 C CA . ALA A 1 348 ? -3.064 3.357 -37.082 1.00 86.75 348 ALA A CA 1
ATOM 2791 C C . ALA A 1 348 ? -3.844 2.809 -38.286 1.00 86.75 348 ALA A C 1
ATOM 2793 O O . ALA A 1 348 ? -4.370 1.693 -38.235 1.00 86.75 348 ALA A O 1
ATOM 2794 N N . VAL A 1 349 ? -3.911 3.586 -39.374 1.00 90.44 349 VAL A N 1
ATOM 2795 C CA . VAL A 1 349 ? -4.545 3.174 -40.636 1.00 90.44 349 VAL A CA 1
ATOM 2796 C C . VAL A 1 349 ? -3.795 1.996 -41.251 1.00 90.44 349 VAL A C 1
ATOM 2798 O O . VAL A 1 349 ? -4.422 0.993 -41.582 1.00 90.44 349 VAL A O 1
ATOM 2801 N N . ARG A 1 350 ? -2.462 2.078 -41.345 1.00 92.12 350 ARG A N 1
ATOM 2802 C CA . ARG A 1 350 ? -1.624 1.014 -41.913 1.00 92.12 350 ARG A CA 1
ATOM 2803 C C . ARG A 1 350 ? -1.788 -0.302 -41.159 1.00 92.12 350 ARG A C 1
ATOM 2805 O O . ARG A 1 350 ? -2.157 -1.296 -41.769 1.00 92.12 350 ARG A O 1
ATOM 2812 N N . LYS A 1 351 ? -1.637 -0.287 -39.831 1.00 93.06 351 LYS A N 1
ATOM 2813 C CA . LYS A 1 351 ? -1.849 -1.477 -38.995 1.00 93.06 351 LYS A CA 1
ATOM 2814 C C . LYS A 1 351 ? -3.256 -2.054 -39.149 1.00 93.06 351 LYS A C 1
ATOM 2816 O O . LYS A 1 351 ? -3.413 -3.264 -39.224 1.00 93.06 351 LYS A O 1
ATOM 2821 N N . SER A 1 352 ? -4.280 -1.201 -39.250 1.00 91.88 352 SER A N 1
ATOM 2822 C CA . SER A 1 352 ? -5.658 -1.665 -39.477 1.00 91.88 352 SER A CA 1
ATOM 2823 C C . SER A 1 352 ? -5.816 -2.402 -40.816 1.00 91.88 352 SER A C 1
ATOM 2825 O O . SER A 1 352 ? -6.599 -3.343 -40.893 1.00 91.88 352 SER A O 1
ATOM 2827 N N . LEU A 1 353 ? -5.097 -1.979 -41.862 1.00 92.31 353 LEU A N 1
ATOM 2828 C CA . LEU A 1 353 ? -5.097 -2.635 -43.176 1.00 92.31 353 LEU A CA 1
ATOM 2829 C C . LEU A 1 353 ? -4.281 -3.930 -43.172 1.00 92.31 353 LEU A C 1
ATOM 2831 O O . LEU A 1 353 ? -4.697 -4.921 -43.769 1.00 92.31 353 LEU A O 1
ATOM 2835 N N . ASP A 1 354 ? -3.136 -3.915 -42.494 1.00 92.38 354 ASP A N 1
ATOM 2836 C CA . ASP A 1 354 ? -2.224 -5.052 -42.374 1.00 92.38 354 ASP A CA 1
ATOM 2837 C C . ASP A 1 354 ? -2.843 -6.203 -41.570 1.00 92.38 354 ASP A C 1
ATOM 2839 O O . ASP A 1 354 ? -2.676 -7.364 -41.929 1.00 92.38 354 ASP A O 1
ATOM 2843 N N . MET A 1 355 ? -3.626 -5.877 -40.537 1.00 91.06 355 MET A N 1
ATOM 2844 C CA . MET A 1 355 ? -4.389 -6.841 -39.734 1.00 91.06 355 MET A CA 1
ATOM 2845 C C . MET A 1 355 ? -5.728 -7.252 -40.375 1.00 91.06 355 MET A C 1
ATOM 2847 O O . MET A 1 355 ? -6.513 -7.975 -39.763 1.00 91.06 355 MET A O 1
ATOM 2851 N N . GLY A 1 356 ? -6.017 -6.793 -41.598 1.00 88.75 356 GLY A N 1
ATOM 2852 C CA . GLY A 1 356 ? -7.142 -7.286 -42.394 1.00 88.75 356 GLY A CA 1
ATOM 2853 C C . GLY A 1 356 ? -6.896 -8.713 -42.893 1.00 88.75 356 GLY A C 1
ATOM 2854 O O . GLY A 1 356 ? -5.755 -9.100 -43.107 1.00 88.75 356 GLY A O 1
ATOM 2855 N N . GLN A 1 357 ? -7.962 -9.488 -43.113 1.00 82.44 357 GLN A N 1
ATOM 2856 C CA . GLN A 1 357 ? -7.890 -10.933 -43.388 1.00 82.44 357 GLN A CA 1
ATOM 2857 C C . GLN A 1 357 ? -6.890 -11.322 -44.496 1.00 82.44 357 GLN A C 1
ATOM 2859 O O . GLN A 1 357 ? -6.062 -12.201 -44.272 1.00 82.44 357 GLN A O 1
ATOM 2864 N N . ASP A 1 358 ? -6.927 -10.654 -45.653 1.00 85.06 358 ASP A N 1
ATOM 2865 C CA . ASP A 1 358 ? -6.037 -10.967 -46.783 1.00 85.06 358 ASP A CA 1
ATOM 2866 C C . ASP A 1 358 ? -4.583 -10.534 -46.512 1.00 85.06 358 ASP A C 1
ATOM 2868 O O . ASP A 1 358 ? -3.645 -11.297 -46.729 1.00 85.06 358 ASP A O 1
ATOM 2872 N N . SER A 1 359 ? -4.387 -9.330 -45.964 1.00 89.12 359 SER A N 1
ATOM 2873 C CA . SER A 1 359 ? -3.061 -8.795 -45.621 1.00 89.12 359 SER A CA 1
ATOM 2874 C C . SER A 1 359 ? -2.381 -9.563 -44.490 1.00 89.12 359 SER A C 1
ATOM 2876 O O . SER A 1 359 ? -1.156 -9.676 -44.471 1.00 89.12 359 SER A O 1
ATOM 2878 N N . PHE A 1 360 ? -3.161 -10.080 -43.544 1.00 91.62 360 PHE A N 1
ATOM 2879 C CA . PHE A 1 360 ? -2.645 -10.807 -42.396 1.00 91.62 360 PHE A CA 1
ATOM 2880 C C . PHE A 1 360 ? -2.063 -12.156 -42.819 1.00 91.62 360 PHE A C 1
ATOM 2882 O O . PHE A 1 360 ? -1.016 -12.560 -42.324 1.00 91.62 360 PHE A O 1
ATOM 2889 N N . GLN A 1 361 ? -2.676 -12.813 -43.807 1.00 90.31 361 GLN A N 1
ATOM 2890 C CA . GLN A 1 361 ? -2.130 -14.036 -44.397 1.00 90.31 361 GLN A CA 1
ATOM 2891 C C . GLN A 1 361 ? -0.783 -13.791 -45.091 1.00 90.31 361 GLN A C 1
ATOM 2893 O O . GLN A 1 361 ? 0.101 -14.644 -45.025 1.00 90.31 361 GLN A O 1
ATOM 2898 N N . GLU A 1 362 ? -0.576 -12.611 -45.685 1.00 90.31 362 GLU A N 1
ATOM 2899 C CA . GLU A 1 362 ? 0.736 -12.227 -46.220 1.00 90.31 362 GLU A CA 1
ATOM 2900 C C . GLU A 1 362 ? 1.788 -12.096 -45.106 1.00 90.31 362 GLU A C 1
ATOM 2902 O O . GLU A 1 362 ? 2.902 -12.577 -45.289 1.00 90.31 362 GLU A O 1
ATOM 2907 N N . ILE A 1 363 ? 1.427 -11.535 -43.941 1.00 92.25 363 ILE A N 1
ATOM 2908 C CA . ILE A 1 363 ? 2.313 -11.441 -42.762 1.00 92.25 363 ILE A CA 1
ATOM 2909 C C . ILE A 1 363 ? 2.662 -12.832 -42.231 1.00 92.25 363 ILE A C 1
ATOM 2911 O O . ILE A 1 363 ? 3.826 -13.119 -41.964 1.00 92.25 363 ILE A O 1
ATOM 2915 N N . LEU A 1 364 ? 1.681 -13.731 -42.114 1.00 91.69 364 LEU A N 1
ATOM 2916 C CA . LEU A 1 364 ? 1.952 -15.119 -41.730 1.00 91.69 364 LEU A CA 1
ATOM 2917 C C . LEU A 1 364 ? 2.835 -15.824 -42.766 1.00 91.69 364 LEU A C 1
ATOM 2919 O O . LEU A 1 364 ? 3.657 -16.663 -42.408 1.00 91.69 364 LEU A O 1
ATOM 2923 N N . GLY A 1 365 ? 2.729 -15.460 -44.044 1.00 89.25 365 GLY A N 1
ATOM 2924 C CA . GLY A 1 365 ? 3.622 -15.920 -45.108 1.00 89.25 365 GLY A CA 1
ATOM 2925 C C . GLY A 1 365 ? 5.100 -15.559 -44.904 1.00 89.25 365 GLY A C 1
ATOM 2926 O O . GLY A 1 365 ? 5.954 -16.192 -45.519 1.00 89.25 365 GLY A O 1
ATOM 2927 N N . GLU A 1 366 ? 5.414 -14.595 -44.033 1.00 92.44 366 GLU A N 1
ATOM 2928 C CA . GLU A 1 366 ? 6.789 -14.193 -43.703 1.00 92.44 366 GLU A CA 1
ATOM 2929 C C . GLU A 1 366 ? 7.456 -15.100 -42.652 1.00 92.44 366 GLU A C 1
ATOM 2931 O O . GLU A 1 366 ? 8.654 -14.966 -42.397 1.00 92.44 366 GLU A O 1
ATOM 2936 N N . PHE A 1 367 ? 6.716 -16.033 -42.041 1.00 91.81 367 PHE A N 1
ATOM 2937 C CA . PHE A 1 367 ? 7.282 -16.972 -41.072 1.00 91.81 367 PHE A CA 1
ATOM 2938 C C . PHE A 1 367 ? 8.307 -17.877 -41.760 1.00 91.81 367 PHE A C 1
ATOM 2940 O O . PHE A 1 367 ? 8.063 -18.437 -42.831 1.00 91.81 367 PHE A O 1
ATOM 2947 N N . THR A 1 368 ? 9.466 -18.051 -41.128 1.00 85.62 368 THR A N 1
ATOM 2948 C CA . THR A 1 368 ? 10.475 -18.989 -41.619 1.00 85.62 368 THR A CA 1
ATOM 2949 C C . THR A 1 368 ? 10.007 -20.431 -41.416 1.00 85.62 368 THR A C 1
ATOM 2951 O O . THR A 1 368 ? 9.166 -20.720 -40.565 1.00 85.62 368 THR A O 1
ATOM 2954 N N . VAL A 1 369 ? 10.590 -21.364 -42.176 1.00 85.88 369 VAL A N 1
ATOM 2955 C CA . VAL A 1 369 ? 10.246 -22.801 -42.123 1.00 85.88 369 VAL A CA 1
ATOM 2956 C C . VAL A 1 369 ? 10.321 -23.369 -40.697 1.00 85.88 369 VAL A C 1
ATOM 2958 O O . VAL A 1 369 ? 9.556 -24.262 -40.346 1.00 85.88 369 VAL A O 1
ATOM 2961 N N . GLU A 1 370 ? 11.211 -22.828 -39.865 1.00 87.06 370 GLU A N 1
ATOM 2962 C CA . GLU A 1 370 ? 11.364 -23.192 -38.453 1.00 87.06 370 GLU A CA 1
ATOM 2963 C C . GLU A 1 370 ? 10.121 -22.871 -37.606 1.00 87.06 370 GLU A C 1
ATOM 2965 O O . GLU A 1 370 ? 9.756 -23.643 -36.719 1.00 87.06 370 GLU A O 1
ATOM 2970 N N . PHE A 1 371 ? 9.425 -21.775 -37.912 1.00 88.44 371 PHE A N 1
ATOM 2971 C CA . PHE A 1 371 ? 8.278 -21.287 -37.144 1.00 88.44 371 PHE A CA 1
ATOM 2972 C C . PHE A 1 371 ? 6.927 -21.537 -37.818 1.00 88.44 371 PHE A C 1
ATOM 2974 O O . PHE A 1 371 ? 5.896 -21.143 -37.277 1.00 88.44 371 PHE A O 1
ATOM 2981 N N . GLU A 1 372 ? 6.892 -22.244 -38.950 1.00 87.38 372 GLU A N 1
ATOM 2982 C CA . GLU A 1 372 ? 5.662 -22.570 -39.691 1.00 87.38 372 GLU A CA 1
ATOM 2983 C C . GLU A 1 372 ? 4.587 -23.209 -38.789 1.00 87.38 372 GLU A C 1
ATOM 2985 O O . GLU A 1 372 ? 3.402 -22.892 -38.882 1.00 87.38 372 GLU A O 1
ATOM 2990 N N . SER A 1 373 ? 5.012 -24.060 -37.846 1.00 89.06 373 SER A N 1
ATOM 2991 C CA . SER A 1 373 ? 4.125 -24.731 -36.883 1.00 89.06 373 SER A CA 1
ATOM 2992 C C . SER A 1 373 ? 3.413 -23.786 -35.902 1.00 89.06 373 SER A C 1
ATOM 2994 O O . SER A 1 373 ? 2.430 -24.187 -35.279 1.00 89.06 373 SER A O 1
ATOM 2996 N N . LEU A 1 374 ? 3.876 -22.538 -35.774 1.00 88.12 374 LEU A N 1
ATOM 2997 C CA . LEU A 1 374 ? 3.334 -21.539 -34.856 1.00 88.12 374 LEU A CA 1
ATOM 2998 C C . LEU A 1 374 ? 2.257 -20.649 -35.493 1.00 88.12 374 LEU A C 1
ATOM 3000 O O . LEU A 1 374 ? 1.573 -19.937 -34.759 1.00 88.12 374 LEU A O 1
ATOM 3004 N N . LYS A 1 375 ? 2.048 -20.703 -36.818 1.00 89.12 375 LYS A N 1
ATOM 3005 C CA . LYS A 1 375 ? 1.004 -19.915 -37.510 1.00 89.12 375 LYS A CA 1
ATOM 3006 C C . LYS A 1 375 ? -0.391 -20.042 -36.880 1.00 89.12 375 LYS A C 1
ATOM 3008 O O . LYS A 1 375 ? -1.008 -19.004 -36.649 1.00 89.12 375 LYS A O 1
ATOM 3013 N N . PRO A 1 376 ? -0.864 -21.241 -36.474 1.00 88.69 376 PRO A N 1
ATOM 3014 C CA . PRO A 1 376 ? -2.182 -21.375 -35.852 1.00 88.69 376 PRO A CA 1
ATOM 3015 C C . PRO A 1 376 ? -2.333 -20.635 -34.514 1.00 88.69 376 PRO A C 1
ATOM 3017 O O . PRO A 1 376 ? -3.454 -20.467 -34.042 1.00 88.69 376 PRO A O 1
ATOM 3020 N N . LEU A 1 377 ? -1.233 -20.227 -33.866 1.00 83.06 377 LEU A N 1
ATOM 3021 C CA . LEU A 1 377 ? -1.273 -19.432 -32.634 1.00 83.06 377 LEU A CA 1
ATOM 3022 C C . LEU A 1 377 ? -1.584 -17.955 -32.904 1.00 83.06 377 LEU A C 1
ATOM 3024 O O . LEU A 1 377 ? -2.113 -17.289 -32.022 1.00 83.06 377 LEU A O 1
ATOM 3028 N N . ALA A 1 378 ? -1.274 -17.455 -34.103 1.00 82.25 378 ALA A N 1
ATOM 3029 C CA . ALA A 1 378 ? -1.565 -16.084 -34.518 1.00 82.25 378 ALA A CA 1
ATOM 3030 C C . ALA A 1 378 ? -2.988 -15.913 -35.083 1.00 82.25 378 ALA A C 1
ATOM 3032 O O . ALA A 1 378 ? -3.483 -14.794 -35.163 1.00 82.25 378 ALA A O 1
ATOM 3033 N N . GLU A 1 379 ? -3.636 -17.009 -35.489 1.00 77.44 379 GLU A N 1
ATOM 3034 C CA . GLU A 1 379 ? -4.959 -17.015 -36.134 1.00 77.44 379 GLU A CA 1
ATOM 3035 C C . GLU A 1 379 ? -6.138 -17.221 -35.162 1.00 77.44 379 GLU A C 1
ATOM 3037 O O . GLU A 1 379 ? -7.288 -17.229 -35.602 1.00 77.44 379 GLU A O 1
ATOM 3042 N N . ARG A 1 380 ? -5.872 -17.444 -33.867 1.00 53.94 380 ARG A N 1
ATOM 3043 C CA . ARG A 1 380 ? -6.873 -17.869 -32.870 1.00 53.94 380 ARG A CA 1
ATOM 3044 C C . ARG A 1 380 ? -7.534 -16.750 -32.083 1.00 53.94 380 ARG A C 1
ATOM 3046 O O . ARG A 1 380 ? -6.831 -15.799 -31.682 1.00 53.94 380 ARG A O 1
#

Foldseek 3Di:
DDLVVQCVLFVVFEDEAQVLVCCVLPVPDDDDPPPDDDPDDDALVCVVVVVQVVQVVVPPDDQWHKDWDDDDPDPFWTKIFTFPPHDPDDPDDDQLLGTQAIEIETRPDDDDPSRRVSVRLVSLLRNCVNQLQFAKGWYWYHDRPDIWIWIFGQRHIYTDDDDDDDPSSSRHDPQWDADPLGIKGADPPAPDPQRRIKHWDPAFPDFDRHSHDFRKTKTQIDTPPDPDSPDIDIRTDDDPPDDDVQVVLVVCVVVVPPPRDHDRDDDDPDDSVSSVVVSQVVLLVDDQDDQQLLFALCVLVSHGDDVVRVVSSVLSVVLFCQLCPPHPGHDPPALSNCSNDDDSVVNSVSVVVCPDPVNVVVSLVSGDPVCVVVSVVSVD